Protein 9A5E (pdb70)

Solvent-accessible surface area: 29019 Å² total; per-residue (Å²): 237,129,73,130,76,64,34,1,0,1,1,12,7,2,8,6,8,0,5,0,8,29,25,121,57,90,66,14,144,61,91,19,0,0,0,3,28,80,93,201,140,206,170,1,75,1,71,16,0,0,68,59,0,91,90,115,26,1,134,64,109,20,31,7,160,59,0,98,188,76,0,106,88,8,53,43,38,101,42,61,35,55,66,0,23,85,16,0,75,36,1,0,75,10,0,81,101,10,14,128,83,3,3,1,45,2,4,36,34,0,21,0,13,0,10,123,19,122,46,25,110,94,16,74,104,0,0,114,63,0,25,43,59,0,65,158,95,40,72,1,26,0,0,0,0,7,5,28,7,8,3,0,0,22,11,1,1,60,62,122,74,61,94,13,31,14,56,0,134,112,199,53,3,59,105,62,0,84,88,57,78,1,41,116,4,80,52,6,46,166,168,32,10,90,108,0,117,68,72,45,7,98,36,0,13,69,0,6,82,20,80,83,126,28,0,119,176,54,31,35,108,77,0,14,140,14,45,64,40,0,42,1,60,46,146,36,84,8,43,39,95,113,6,47,116,42,179,56,5,22,50,58,50,81,19,114,102,56,6,60,77,69,132,60,0,25,18,20,0,103,155,5,0,33,34,0,4,41,92,0,42,52,28,88,14,15,0,24,63,0,52,0,57,0,68,8,40,97,162,156,55,26,68,94,59,33,104,22,237,72,18,20,2,82,88,107,62,0,26,145,43,0,40,104,7,0,95,136,61,17,81,122,71,57,0,67,21,0,2,0,22,0,24,83,34,38,90,37,138,103,0,119,154,108,47,101,146,181,44,175,144,140,78,83,174,66,117,86,106,133,102,97,50,89,102,47,4,87,40,12,0,21,106,72,88,163,188,62,97,81,172,143,119,146,54,71,139,118,154,23,85,32,156,28,44,21,9,0,35,100,48,122,201,153,209,46,99,10,27,46,85,38,0,61,124,72,10,97,37,81,101,43,0,8,52,32,0,18,156,16,6,127,49,0,107,139,134,172,52,56,106,39,166,175,23,140,30,167,160,77,63,8,28,0,0,19,0,5,40,58,46,67,40,120,117,171,150,161,139,234,236

Nearest PDB structures (foldseek):
  6jum-assembly2_F  TM=8.827E-01  e=5.025E-33  Mycolicibacterium smegmatis MC2 155
  6juo-assembly2_F  TM=8.720E-01  e=8.501E-33  Mycolicibacterium smegmatis MC2 155
  6jun-assembly2_A  TM=8.621E-01  e=5.843E-32  Mycolicibacterium smegmatis MC2 155
  4f4x-assembly1_A  TM=8.484E-01  e=8.295E-32  Sulfolobus acidocaldarius DSM 639
  3bq1-assembly1_A  TM=7.229E-01  e=9.184E-29  Sulfolobus acidocaldarius

Sequence (481 aa):
MPGKSRIIFHIDMNSFYASVEMAYDPALRGKPVAVAGNVKERKGIVVTCSYEARARGVKTTMPVWQAKRHCPELIVLPPNFDRYRNSSRAMFTILREYTDLVEPVSIDEGYMDMTDTPYSSRALETAKEIQSRLQKELLLPSSIGIAPNKFLAKMASDMKKPLGITILRKRQVPDILWPLPVGEMHGVGKKTAEKLKGLGIHTIGELAAADEHSLKRLLGINGPRLKNKANGIHHAPVDPERIYEFKSVGNSSTLSHDSSDEEELLGVFRKLAASVSDRLQRKEVMASKLFIMIRYADWRTITRSTTLRNPIDQKNDILKEAEHLFFKHWNKNPVRLLGITGTDLVEKEQAYKQLDLFSFNEDAKDEPIQQMMEKLNKKYGTKLIRKGATLKKEESKTKGTSFNKDFFQDEKKSMLDPSIDSLMNKLDSKYTLVTVSARRAREMQIKKDQMIEHTISHKYVGKALEEIDAGLLSFEKEDRE

Radius of gyration: 29.56 Å; Cα contacts (8 Å, |Δi|>4): 827; chains: 2; bounding box: 66×84×71 Å

Structure (mmCIF, N/CA/C/O backbone):
data_9A5E
#
_entry.id   9A5E
#
loop_
_entity.id
_entity.type
_entity.pdbx_description
1 POLYMER DPO41_BACSU
2 POLYMER RPOZ_BACSU
#
loop_
_atom_site.group_PDB
_atom_site.id
_atom_site.type_symbol
_atom_site.label_atom_id
_atom_site.label_alt_id
_atom_site.label_comp_id
_atom_site.label_asym_id
_atom_site.label_entity_id
_atom_site.label_seq_id
_atom_site.pdbx_PDB_ins_code
_atom_site.Cartn_x
_atom_site.Cartn_y
_atom_site.Cartn_z
_atom_site.occupancy
_atom_site.B_iso_or_equiv
_atom_site.auth_seq_id
_atom_site.auth_comp_id
_atom_site.auth_asym_id
_atom_site.auth_atom_id
_atom_site.pdbx_PDB_model_num
ATOM 1 N N . MET A 1 1 ? 32.177 -0.530 21.984 1.000 0.260 1 MET A N 1
ATOM 2 C CA . MET A 1 1 ? 32.071 0.623 21.055 1.000 0.260 1 MET A CA 1
ATOM 3 C C . MET A 1 1 ? 30.624 1.101 20.994 1.000 0.260 1 MET A C 1
ATOM 4 O O . MET A 1 1 ? 29.749 0.278 21.248 1.000 0.260 1 MET A O 1
ATOM 20 N N . PRO A 1 2 ? 30.345 2.376 20.665 1.000 0.330 2 PRO A N 1
ATOM 21 C CA . PRO A 1 2 ? 28.986 2.821 20.362 1.000 0.330 2 PRO A CA 1
ATOM 22 C C . PRO A 1 2 ? 28.464 2.067 19.134 1.000 0.330 2 PRO A C 1
ATOM 23 O O . PRO A 1 2 ? 29.191 1.936 18.150 1.000 0.330 2 PRO A O 1
ATOM 34 N N . GLY A 1 3 ? 27.222 1.581 19.175 1.000 0.470 3 GLY A N 1
ATOM 35 C CA . GLY A 1 3 ? 26.599 0.968 18.001 1.000 0.470 3 GLY A CA 1
ATOM 36 C C . GLY A 1 3 ? 26.563 1.961 16.835 1.000 0.470 3 GLY A C 1
ATOM 37 O O . GLY A 1 3 ? 26.168 3.115 17.022 1.000 0.470 3 GLY A O 1
ATOM 41 N N . LYS A 1 4 ? 26.992 1.524 15.645 1.000 0.640 4 LYS A N 1
ATOM 42 C CA . LYS A 1 4 ? 27.023 2.346 14.427 1.000 0.640 4 LYS A CA 1
ATOM 43 C C . LYS A 1 4 ? 25.617 2.907 14.172 1.000 0.640 4 LYS A C 1
ATOM 44 O O . LYS A 1 4 ? 24.648 2.155 14.083 1.000 0.640 4 LYS A O 1
ATOM 63 N N . SER A 1 5 ? 25.479 4.234 14.115 1.000 0.850 5 SER A N 1
ATOM 64 C CA . SER A 1 5 ? 24.175 4.850 13.846 1.000 0.850 5 SER A CA 1
ATOM 65 C C . SER A 1 5 ? 23.725 4.471 12.443 1.000 0.850 5 SER A C 1
ATOM 66 O O . SER A 1 5 ? 24.468 4.702 11.490 1.000 0.850 5 SER A O 1
ATOM 74 N N . ARG A 1 6 ? 22.491 3.971 12.313 1.000 0.940 6 ARG A N 1
ATOM 75 C CA . ARG A 1 6 ? 21.907 3.699 10.998 1.000 0.940 6 ARG A CA 1
ATOM 76 C C . ARG A 1 6 ? 21.831 4.953 10.132 1.000 0.940 6 ARG A C 1
ATOM 77 O O . ARG A 1 6 ? 21.776 6.075 10.648 1.000 0.940 6 ARG A O 1
ATOM 98 N N . ILE A 1 7 ? 21.780 4.734 8.824 1.000 0.980 7 ILE A N 1
ATOM 99 C CA . ILE A 1 7 ? 21.639 5.754 7.790 1.000 0.980 7 ILE A CA 1
ATOM 100 C C . ILE A 1 7 ? 20.472 5.337 6.897 1.000 0.980 7 ILE A C 1
ATOM 101 O O . ILE A 1 7 ? 20.638 4.611 5.923 1.000 0.980 7 ILE A O 1
ATOM 117 N N . ILE A 1 8 ? 19.275 5.789 7.262 1.000 0.990 8 ILE A N 1
ATOM 118 C CA . ILE A 1 8 ? 18.043 5.498 6.532 1.000 0.990 8 ILE A CA 1
ATOM 119 C C . ILE A 1 8 ? 17.717 6.669 5.620 1.000 0.990 8 ILE A C 1
ATOM 120 O O . ILE A 1 8 ? 17.646 7.812 6.084 1.000 0.990 8 ILE A O 1
ATOM 136 N N . PHE A 1 9 ? 17.478 6.377 4.348 1.000 0.990 9 PHE A N 1
ATOM 137 C CA . PHE A 1 9 ? 16.920 7.329 3.399 1.000 0.990 9 PHE A CA 1
ATOM 138 C C . PHE A 1 9 ? 15.410 7.089 3.299 1.000 0.990 9 PHE A C 1
ATOM 139 O O . PHE A 1 9 ? 14.944 5.950 3.349 1.000 0.990 9 PHE A O 1
ATOM 156 N N . HIS A 1 10 ? 14.643 8.163 3.144 1.000 0.990 10 HIS A N 1
ATOM 157 C CA . HIS A 1 10 ? 13.287 8.123 2.614 1.000 0.990 10 HIS A CA 1
ATOM 158 C C . HIS A 1 10 ? 13.269 8.900 1.304 1.000 0.990 10 HIS A C 1
ATOM 159 O O . HIS A 1 10 ? 13.665 10.068 1.285 1.000 0.990 10 HIS A O 1
ATOM 173 N N . ILE A 1 11 ? 12.829 8.240 0.239 1.000 0.990 11 ILE A N 1
ATOM 174 C CA . ILE A 1 11 ? 12.728 8.775 -1.115 1.000 0.990 11 ILE A CA 1
ATOM 175 C C . ILE A 1 11 ? 11.249 9.023 -1.406 1.000 0.990 11 ILE A C 1
ATOM 176 O O . ILE A 1 11 ? 10.428 8.138 -1.181 1.000 0.990 11 ILE A O 1
ATOM 192 N N . ASP A 1 12 ? 10.907 10.216 -1.889 1.000 0.980 12 ASP A N 1
ATOM 193 C CA . ASP A 1 12 ? 9.519 10.650 -2.071 1.000 0.980 12 ASP A CA 1
ATOM 194 C C . ASP A 1 12 ? 9.383 11.473 -3.364 1.000 0.980 12 ASP A C 1
ATOM 195 O O . ASP A 1 12 ? 9.977 12.553 -3.494 1.000 0.980 12 ASP A O 1
ATOM 204 N N . MET A 1 13 ? 8.657 10.949 -4.357 1.000 0.970 13 MET A N 1
ATOM 205 C CA . MET A 1 13 ? 8.521 11.603 -5.661 1.000 0.970 13 MET A CA 1
ATOM 206 C C . MET A 1 13 ? 7.585 12.804 -5.591 1.000 0.970 13 MET A C 1
ATOM 207 O O . MET A 1 13 ? 6.448 12.760 -5.120 1.000 0.970 13 MET A O 1
ATOM 221 N N . ASN A 1 14 ? 8.041 13.920 -6.139 1.000 0.970 14 ASN A N 1
ATOM 222 C CA . ASN A 1 14 ? 7.305 15.165 -6.085 1.000 0.970 14 ASN A CA 1
ATOM 223 C C . ASN A 1 14 ? 6.219 15.179 -7.172 1.000 0.970 14 ASN A C 1
ATOM 224 O O . ASN A 1 14 ? 6.510 15.102 -8.363 1.000 0.970 14 ASN A O 1
ATOM 235 N N . SER A 1 15 ? 4.952 15.293 -6.756 1.000 0.960 15 SER A N 1
ATOM 236 C CA . SER A 1 15 ? 3.773 15.340 -7.645 1.000 0.960 15 SER A CA 1
ATOM 237 C C . SER A 1 15 ? 3.643 14.145 -8.607 1.000 0.960 15 SER A C 1
ATOM 238 O O . SER A 1 15 ? 3.094 14.304 -9.695 1.000 0.960 15 SER A O 1
ATOM 246 N N . PHE A 1 16 ? 4.099 12.957 -8.187 1.000 0.960 16 PHE A N 1
ATOM 247 C CA . PHE A 1 16 ? 4.431 11.801 -9.033 1.000 0.960 16 PHE A CA 1
ATOM 248 C C . PHE A 1 16 ? 3.640 11.643 -10.340 1.000 0.960 16 PHE A C 1
ATOM 249 O O . PHE A 1 16 ? 4.239 11.823 -11.392 1.000 0.960 16 PHE A O 1
ATOM 266 N N . TYR A 1 17 ? 2.323 11.371 -10.329 1.000 0.960 17 TYR A N 1
ATOM 267 C CA . TYR A 1 17 ? 1.601 11.153 -11.599 1.000 0.960 17 TYR A CA 1
ATOM 268 C C . TYR A 1 17 ? 1.664 12.364 -12.538 1.000 0.960 17 TYR A C 1
ATOM 269 O O . TYR A 1 17 ? 1.874 12.178 -13.726 1.000 0.960 17 TYR A O 1
ATOM 287 N N . ALA A 1 18 ? 1.542 13.596 -12.031 1.000 0.960 18 ALA A N 1
ATOM 288 C CA . ALA A 1 18 ? 1.665 14.789 -12.872 1.000 0.960 18 ALA A CA 1
ATOM 289 C C . ALA A 1 18 ? 3.084 14.924 -13.451 1.000 0.960 18 ALA A C 1
ATOM 290 O O . ALA A 1 18 ? 3.234 15.306 -14.607 1.000 0.960 18 ALA A O 1
ATOM 297 N N . SER A 1 19 ? 4.113 14.560 -12.682 1.000 0.960 19 SER A N 1
ATOM 298 C CA . SER A 1 19 ? 5.504 14.525 -13.152 1.000 0.960 19 SER A CA 1
ATOM 299 C C . SER A 1 19 ? 5.736 13.436 -14.203 1.000 0.960 19 SER A C 1
ATOM 300 O O . SER A 1 19 ? 6.403 13.694 -15.197 1.000 0.960 19 SER A O 1
ATOM 308 N N . VAL A 1 20 ? 5.121 12.258 -14.047 1.000 0.960 20 VAL A N 1
ATOM 309 C CA . VAL A 1 20 ? 5.139 11.187 -15.056 1.000 0.960 20 VAL A CA 1
ATOM 310 C C . VAL A 1 20 ? 4.410 11.614 -16.338 1.000 0.960 20 VAL A C 1
ATOM 311 O O . VAL A 1 20 ? 4.918 11.373 -17.428 1.000 0.960 20 VAL A O 1
ATOM 324 N N . GLU A 1 21 ? 3.259 12.291 -16.243 1.000 0.960 21 GLU A N 1
ATOM 325 C CA . GLU A 1 21 ? 2.594 12.852 -17.429 1.000 0.960 21 GLU A CA 1
ATOM 326 C C . GLU A 1 21 ? 3.489 13.890 -18.132 1.000 0.960 21 GLU A C 1
ATOM 327 O O . GLU A 1 21 ? 3.670 13.807 -19.342 1.000 0.960 21 GLU A O 1
ATOM 339 N N . MET A 1 22 ? 4.125 14.808 -17.388 1.000 0.940 22 MET A N 1
ATOM 340 C CA . MET A 1 22 ? 5.062 15.807 -17.938 1.000 0.940 22 MET A CA 1
ATOM 341 C C . MET A 1 22 ? 6.371 15.217 -18.496 1.000 0.940 22 MET A C 1
ATOM 342 O O . MET A 1 22 ? 7.038 15.869 -19.300 1.000 0.940 22 MET A O 1
ATOM 356 N N . ALA A 1 23 ? 6.759 14.013 -18.065 1.000 0.920 23 ALA A N 1
ATOM 357 C CA . ALA A 1 23 ? 7.895 13.279 -18.618 1.000 0.920 23 ALA A CA 1
ATOM 358 C C . ALA A 1 23 ? 7.557 12.659 -19.985 1.000 0.920 23 ALA A C 1
ATOM 359 O O . ALA A 1 23 ? 8.383 12.694 -20.893 1.000 0.920 23 ALA A O 1
ATOM 366 N N . TYR A 1 24 ? 6.338 12.128 -20.136 1.000 0.890 24 TYR A N 1
ATOM 367 C CA . TYR A 1 24 ? 5.845 11.554 -21.394 1.000 0.890 24 TYR A CA 1
ATOM 368 C C . TYR A 1 24 ? 5.357 12.605 -22.401 1.000 0.890 24 TYR A C 1
ATOM 369 O O . TYR A 1 24 ? 5.428 12.362 -23.602 1.000 0.890 24 TYR A O 1
ATOM 387 N N . ASP A 1 25 ? 4.858 13.749 -21.932 1.000 0.930 25 ASP A N 1
ATOM 388 C CA . ASP A 1 25 ? 4.470 14.887 -22.766 1.000 0.930 25 ASP A CA 1
ATOM 389 C C . ASP A 1 25 ? 5.196 16.167 -22.303 1.000 0.930 25 ASP A C 1
ATOM 390 O O . ASP A 1 25 ? 4.728 16.877 -21.401 1.000 0.930 25 ASP A O 1
ATOM 399 N N . PRO A 1 26 ? 6.333 16.509 -22.941 1.000 0.890 26 PRO A N 1
ATOM 400 C CA . PRO A 1 26 ? 7.071 17.734 -22.655 1.000 0.890 26 PRO A CA 1
ATOM 401 C C . PRO A 1 26 ? 6.253 19.020 -22.826 1.000 0.890 26 PRO A C 1
ATOM 402 O O . PRO A 1 26 ? 6.591 20.025 -22.199 1.000 0.890 26 PRO A O 1
ATOM 413 N N . ALA A 1 27 ? 5.168 19.018 -23.615 1.000 0.930 27 ALA A N 1
ATOM 414 C CA . ALA A 1 27 ? 4.314 20.190 -23.801 1.000 0.930 27 ALA A CA 1
ATOM 415 C C . ALA A 1 27 ? 3.469 20.520 -22.556 1.000 0.930 27 ALA A C 1
ATOM 416 O O . ALA A 1 27 ? 2.877 21.601 -22.496 1.000 0.930 27 ALA A O 1
ATOM 423 N N . LEU A 1 28 ? 3.426 19.636 -21.554 1.000 0.950 28 LEU A N 1
ATOM 424 C CA . LEU A 1 28 ? 2.812 19.877 -20.246 1.000 0.950 28 LEU A CA 1
ATOM 425 C C . LEU A 1 28 ? 3.746 20.584 -19.247 1.000 0.950 28 LEU A C 1
ATOM 426 O O . LEU A 1 28 ? 3.277 21.071 -18.218 1.000 0.950 28 LEU A O 1
ATOM 442 N N . ARG A 1 29 ? 5.059 20.639 -19.510 1.000 0.910 29 ARG A N 1
ATOM 443 C CA . ARG A 1 29 ? 6.048 21.191 -18.566 1.000 0.910 29 ARG A CA 1
ATOM 444 C C . ARG A 1 29 ? 5.808 22.682 -18.314 1.000 0.910 29 ARG A C 1
ATOM 445 O O . ARG A 1 29 ? 5.554 23.442 -19.245 1.000 0.910 29 ARG A O 1
ATOM 466 N N . GLY A 1 30 ? 5.901 23.101 -17.050 1.000 0.920 30 GLY A N 1
ATOM 467 C CA . GLY A 1 30 ? 5.661 24.489 -16.642 1.000 0.920 30 GLY A CA 1
ATOM 468 C C . GLY A 1 30 ? 4.190 24.921 -16.683 1.000 0.920 30 GLY A C 1
ATOM 469 O O . GLY A 1 30 ? 3.903 26.104 -16.506 1.000 0.920 30 GLY A O 1
ATOM 473 N N . LYS A 1 31 ? 3.247 23.998 -16.924 1.000 0.960 31 LYS A N 1
ATOM 474 C CA . LYS A 1 31 ? 1.806 24.285 -16.969 1.000 0.960 31 LYS A CA 1
ATOM 475 C C . LYS A 1 31 ? 1.094 23.749 -15.722 1.000 0.960 31 LYS A C 1
ATOM 476 O O . LYS A 1 31 ? 1.540 22.773 -15.115 1.000 0.960 31 LYS A O 1
ATOM 495 N N . PRO A 1 32 ? -0.044 24.345 -15.326 1.000 0.980 32 PRO A N 1
ATOM 496 C CA . PRO A 1 32 ? -0.887 23.779 -14.285 1.000 0.980 32 PRO A CA 1
ATOM 497 C C . PRO A 1 32 ? -1.568 22.505 -14.803 1.000 0.980 32 PRO A C 1
ATOM 498 O O . PRO A 1 32 ? -2.477 22.560 -15.634 1.000 0.980 32 PRO A O 1
ATOM 509 N N . VAL A 1 33 ? -1.137 21.354 -14.285 1.000 0.980 33 VAL A N 1
ATOM 510 C CA . VAL A 1 33 ? -1.652 20.025 -14.648 1.000 0.980 33 VAL A CA 1
ATOM 511 C C . VAL A 1 33 ? -2.251 19.341 -13.422 1.000 0.980 33 VAL A C 1
ATOM 512 O O . VAL A 1 33 ? -1.682 19.380 -12.330 1.000 0.980 33 VAL A O 1
ATOM 525 N N . ALA A 1 34 ? -3.384 18.664 -13.596 1.000 0.970 34 ALA A N 1
ATOM 526 C CA . ALA A 1 34 ? -3.987 17.781 -12.605 1.000 0.970 34 ALA A CA 1
ATOM 527 C C . ALA A 1 34 ? -4.375 16.436 -13.228 1.000 0.970 34 ALA A C 1
ATOM 528 O O . ALA A 1 34 ? -4.999 16.388 -14.283 1.000 0.970 34 ALA A O 1
ATOM 535 N N . VAL A 1 35 ? -4.077 15.342 -12.529 1.000 0.960 35 VAL A N 1
ATOM 536 C CA . VAL A 1 35 ? -4.594 14.009 -12.862 1.000 0.960 35 VAL A CA 1
ATOM 537 C C . VAL A 1 35 ? -5.869 13.783 -12.055 1.000 0.960 35 VAL A C 1
ATOM 538 O O . VAL A 1 35 ? -5.850 13.891 -10.824 1.000 0.960 35 VAL A O 1
ATOM 551 N N . ALA A 1 36 ? -6.984 13.483 -12.721 1.000 0.910 36 ALA A N 1
ATOM 552 C CA . ALA A 1 36 ? -8.293 13.321 -12.089 1.000 0.910 36 ALA A CA 1
ATOM 553 C C . ALA A 1 36 ? -9.137 12.225 -12.756 1.000 0.910 36 ALA A C 1
ATOM 554 O O . ALA A 1 36 ? -9.025 11.961 -13.950 1.000 0.910 36 ALA A O 1
ATOM 561 N N . GLY A 1 37 ? -10.023 11.594 -11.979 1.000 0.790 37 GLY A N 1
ATOM 562 C CA . GLY A 1 37 ? -10.973 10.608 -12.51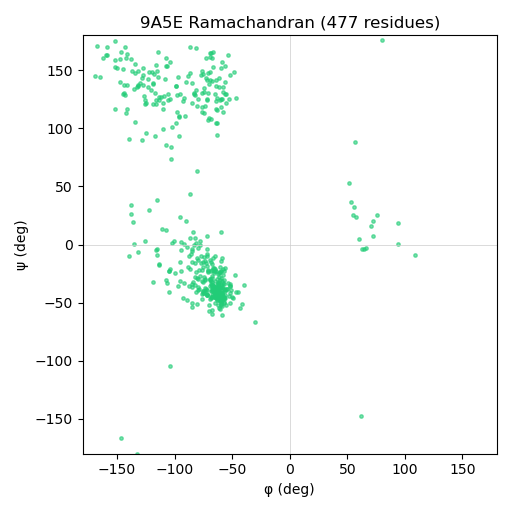0 1.000 0.790 37 GLY A CA 1
ATOM 563 C C . GLY A 1 37 ? -12.038 11.220 -13.436 1.000 0.790 37 GLY A C 1
ATOM 564 O O . GLY A 1 37 ? -12.308 12.420 -13.369 1.000 0.790 37 GLY A O 1
ATOM 568 N N . ASN A 1 38 ? -12.676 10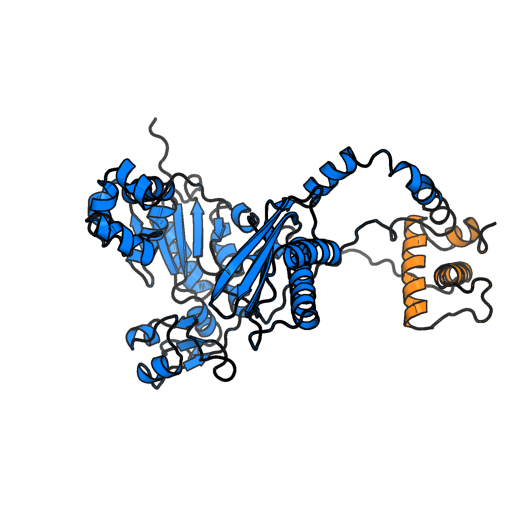.377 -14.258 1.000 0.670 38 ASN A N 1
ATOM 569 C CA . ASN A 1 38 ? -13.680 10.781 -15.251 1.000 0.670 38 ASN A CA 1
ATOM 570 C C . ASN A 1 38 ? -14.812 11.634 -14.636 1.000 0.670 38 ASN A C 1
ATOM 571 O O . ASN A 1 38 ? -15.492 11.214 -13.696 1.000 0.670 38 ASN A O 1
ATOM 582 N N . VAL A 1 39 ? -15.026 12.822 -15.211 1.000 0.570 39 VAL A N 1
ATOM 583 C CA . VAL A 1 39 ? -16.005 13.824 -14.756 1.000 0.570 39 VAL A CA 1
ATOM 584 C C . VAL A 1 39 ? -17.455 13.393 -15.030 1.000 0.570 39 VAL A C 1
ATOM 585 O O . VAL A 1 39 ? -18.362 13.861 -14.350 1.000 0.570 39 VAL A O 1
ATOM 598 N N . LYS A 1 40 ? -17.693 12.496 -16.003 1.000 0.560 40 LYS A N 1
ATOM 599 C CA . LYS A 1 40 ? -19.046 11.999 -16.323 1.000 0.560 40 LYS A CA 1
ATOM 600 C C . LYS A 1 40 ? -19.575 10.966 -15.319 1.000 0.560 40 LYS A C 1
ATOM 601 O O . LYS A 1 40 ? -20.777 10.899 -15.107 1.000 0.560 40 LYS A O 1
ATOM 620 N N . GLU A 1 41 ? -18.703 10.161 -14.709 1.000 0.540 41 GLU A N 1
ATOM 621 C CA . GLU A 1 41 ? -19.108 9.038 -13.838 1.000 0.540 41 GLU A CA 1
ATOM 622 C C . GLU A 1 41 ? -19.146 9.398 -12.349 1.000 0.540 41 GLU A C 1
ATOM 623 O O . GLU A 1 41 ? -19.907 8.826 -11.568 1.000 0.540 41 GLU A O 1
ATOM 635 N N . ARG A 1 42 ? -18.280 10.320 -11.923 1.000 0.530 42 ARG A N 1
ATOM 636 C CA . ARG A 1 42 ? -18.185 10.822 -10.546 1.000 0.530 42 ARG A CA 1
ATOM 637 C C . ARG A 1 42 ? -17.861 12.311 -10.594 1.000 0.530 42 ARG A C 1
ATOM 638 O O . ARG A 1 42 ? -17.466 12.820 -11.632 1.000 0.530 42 ARG A O 1
ATOM 659 N N . LYS A 1 43 ? -17.936 13.006 -9.451 1.000 0.570 43 LYS A N 1
ATOM 660 C CA . LYS A 1 43 ? -17.686 14.462 -9.311 1.000 0.570 43 LYS A CA 1
ATOM 661 C C . LYS A 1 43 ? -16.275 14.958 -9.728 1.000 0.570 43 LYS A C 1
ATOM 662 O O . LYS A 1 43 ? -15.942 16.096 -9.409 1.000 0.570 43 LYS A O 1
ATOM 681 N N . GLY A 1 44 ? -15.458 14.123 -10.384 1.000 0.790 44 GLY A N 1
ATOM 682 C CA . GLY A 1 44 ? -14.098 14.395 -10.849 1.000 0.790 44 GLY A CA 1
ATOM 683 C C . GLY A 1 44 ? -13.196 14.831 -9.705 1.000 0.790 44 GLY A C 1
ATOM 684 O O . GLY A 1 44 ? -13.100 16.016 -9.434 1.000 0.790 44 GLY A O 1
ATOM 688 N N . ILE A 1 45 ? -12.556 13.907 -8.992 1.000 0.880 45 ILE A N 1
ATOM 689 C CA . ILE A 1 45 ? -11.661 14.274 -7.884 1.000 0.880 45 ILE A CA 1
ATOM 690 C C . ILE A 1 45 ? -10.217 14.323 -8.386 1.000 0.880 45 ILE A C 1
ATOM 691 O O . ILE A 1 45 ? -9.754 13.367 -9.011 1.000 0.880 45 ILE A O 1
ATOM 707 N N . VAL A 1 46 ? -9.517 15.422 -8.091 1.000 0.930 46 VAL A N 1
ATOM 708 C CA . VAL A 1 46 ? -8.079 15.583 -8.339 1.000 0.930 46 VAL A CA 1
ATOM 709 C C . VAL A 1 46 ? -7.313 14.580 -7.477 1.000 0.930 46 VAL A C 1
ATOM 710 O O . VAL A 1 46 ? -7.346 14.646 -6.246 1.000 0.930 46 VAL A O 1
ATOM 723 N N . VAL A 1 47 ? -6.617 13.651 -8.128 1.000 0.920 47 VAL A N 1
ATOM 724 C CA . VAL A 1 47 ? -5.769 12.642 -7.480 1.000 0.920 47 VAL A CA 1
ATOM 725 C C . VAL A 1 47 ? -4.420 13.266 -7.131 1.000 0.920 47 VAL A C 1
ATOM 726 O O . VAL A 1 47 ? -4.004 13.235 -5.976 1.000 0.920 47 VAL A O 1
ATOM 739 N N . THR A 1 48 ? -3.778 13.913 -8.106 1.000 0.940 48 THR A N 1
ATOM 740 C CA . THR A 1 48 ? -2.583 14.739 -7.895 1.000 0.940 48 THR A CA 1
ATOM 741 C C . THR A 1 48 ? -2.550 15.918 -8.864 1.000 0.940 48 THR A C 1
ATOM 742 O O . THR A 1 48 ? -3.309 15.960 -9.831 1.000 0.940 48 THR A O 1
ATOM 753 N N . CYS A 1 49 ? -1.689 16.892 -8.590 1.000 0.960 49 CYS A N 1
ATOM 754 C CA . CYS A 1 49 ? -1.502 18.082 -9.413 1.000 0.960 49 CYS A CA 1
ATOM 755 C C . CYS A 1 49 ? -0.066 18.615 -9.311 1.000 0.960 49 CYS A C 1
ATOM 756 O O . CYS A 1 49 ? 0.604 18.406 -8.289 1.000 0.960 49 CYS A O 1
ATOM 764 N N . SER A 1 50 ? 0.384 19.275 -10.381 1.000 0.970 50 SER A N 1
ATOM 765 C CA . SER A 1 50 ? 1.711 19.881 -10.526 1.000 0.970 50 SER A CA 1
ATOM 766 C C . SER A 1 50 ? 1.912 21.062 -9.566 1.000 0.970 50 SER A C 1
ATOM 767 O O . SER A 1 50 ? 0.956 21.550 -8.956 1.000 0.970 50 SER A O 1
ATOM 775 N N . TYR A 1 51 ? 3.151 21.527 -9.384 1.000 0.950 51 TYR A N 1
ATOM 776 C CA . TYR A 1 51 ? 3.423 22.635 -8.454 1.000 0.950 51 TYR A CA 1
ATOM 777 C C . TYR A 1 51 ? 2.855 23.963 -8.957 1.000 0.950 51 TYR A C 1
ATOM 778 O O . TYR A 1 51 ? 2.389 24.770 -8.160 1.000 0.950 51 TYR A O 1
ATOM 796 N N . GLU A 1 52 ? 2.787 24.131 -10.271 1.000 0.960 52 GLU A N 1
ATOM 797 C CA . GLU A 1 52 ? 2.152 25.238 -10.973 1.000 0.960 52 GLU A CA 1
ATOM 798 C C . GLU A 1 52 ? 0.644 25.277 -10.675 1.000 0.960 52 GLU A C 1
ATOM 799 O O . GLU A 1 52 ? 0.104 26.323 -10.321 1.000 0.960 52 GLU A O 1
ATOM 811 N N . ALA A 1 53 ? -0.036 24.124 -10.707 1.000 0.970 53 ALA A N 1
ATOM 812 C CA . ALA A 1 53 ? -1.441 24.028 -10.305 1.000 0.970 53 ALA A CA 1
ATOM 813 C C . ALA A 1 53 ? -1.629 24.305 -8.798 1.000 0.970 53 ALA A C 1
ATOM 814 O O . ALA A 1 53 ? -2.557 25.020 -8.406 1.000 0.970 53 ALA A O 1
ATOM 821 N N . ARG A 1 54 ? -0.730 23.793 -7.943 1.000 0.970 54 ARG A N 1
ATOM 822 C CA . ARG A 1 54 ? -0.753 24.041 -6.487 1.000 0.970 54 ARG A CA 1
ATOM 823 C C . ARG A 1 54 ? -0.552 25.513 -6.138 1.000 0.970 54 ARG A C 1
ATOM 824 O O . ARG A 1 54 ? -1.253 26.017 -5.264 1.000 0.970 54 ARG A O 1
ATOM 845 N N . ALA A 1 55 ? 0.343 26.211 -6.839 1.000 0.960 55 ALA A N 1
ATOM 846 C CA . ALA A 1 55 ? 0.592 27.643 -6.667 1.000 0.960 55 ALA A CA 1
ATOM 847 C C . ALA A 1 55 ? -0.652 28.496 -6.975 1.000 0.960 55 ALA A C 1
ATOM 848 O O . ALA A 1 55 ? -0.848 29.549 -6.376 1.000 0.960 55 ALA A O 1
ATOM 855 N N . ARG A 1 56 ? -1.543 28.006 -7.848 1.000 0.970 56 ARG A N 1
ATOM 856 C CA . ARG A 1 56 ? -2.852 28.613 -8.148 1.000 0.970 56 ARG A CA 1
ATOM 857 C C . ARG A 1 56 ? -3.969 28.163 -7.193 1.000 0.970 56 ARG A C 1
ATOM 858 O O . ARG A 1 56 ? -5.122 28.530 -7.376 1.000 0.970 56 ARG A O 1
ATOM 879 N N . GLY A 1 57 ? -3.643 27.386 -6.158 1.000 0.970 57 GLY A N 1
ATOM 880 C CA . GLY A 1 57 ? -4.568 26.948 -5.110 1.000 0.970 57 GLY A CA 1
ATOM 881 C C . GLY A 1 57 ? -5.228 25.585 -5.339 1.000 0.970 57 GLY A C 1
ATOM 882 O O . GLY A 1 57 ? -5.999 25.156 -4.479 1.000 0.970 57 GLY A O 1
ATOM 886 N N . VAL A 1 58 ? -4.925 24.879 -6.437 1.000 0.970 58 VAL A N 1
ATOM 887 C CA . VAL A 1 58 ? -5.429 23.514 -6.681 1.000 0.970 58 VAL A CA 1
ATOM 888 C C . VAL A 1 58 ? -4.820 22.542 -5.666 1.000 0.970 58 VAL A C 1
ATOM 889 O O . VAL A 1 58 ? -3.647 22.638 -5.312 1.000 0.970 58 VAL A O 1
ATOM 902 N N . LYS A 1 59 ? -5.620 21.593 -5.169 1.000 0.950 59 LYS A N 1
ATOM 903 C CA . LYS A 1 59 ? -5.192 20.616 -4.156 1.000 0.950 59 LYS A CA 1
ATOM 904 C C . LYS A 1 59 ? -5.645 19.209 -4.524 1.000 0.950 59 LYS A C 1
ATOM 905 O O . LYS A 1 59 ? -6.647 19.024 -5.211 1.000 0.950 59 LYS A O 1
ATOM 924 N N . THR A 1 60 ? -4.932 18.208 -4.020 1.000 0.930 60 THR A N 1
ATOM 925 C CA . THR A 1 60 ? -5.405 16.818 -4.037 1.000 0.930 60 THR A CA 1
ATOM 926 C C . THR A 1 60 ? -6.726 16.701 -3.275 1.000 0.930 60 THR A C 1
ATOM 927 O O . THR A 1 60 ? -7.020 17.501 -2.386 1.000 0.930 60 THR A O 1
ATOM 938 N N . THR A 1 61 ? -7.561 15.729 -3.641 1.000 0.900 61 THR A N 1
ATOM 939 C CA . THR A 1 61 ? -8.942 15.534 -3.148 1.000 0.900 61 THR A CA 1
ATOM 940 C C . THR A 1 61 ? -9.951 16.643 -3.493 1.000 0.900 61 THR A C 1
ATOM 941 O O . THR A 1 61 ? -11.144 16.475 -3.244 1.000 0.900 61 THR A O 1
ATOM 952 N N . MET A 1 62 ? -9.524 17.738 -4.133 1.000 0.920 62 MET A N 1
ATOM 953 C CA . MET A 1 62 ? -10.417 18.794 -4.614 1.000 0.920 62 MET A CA 1
ATOM 954 C C . MET A 1 62 ? -11.277 18.300 -5.795 1.000 0.920 62 MET A C 1
ATOM 955 O O . MET A 1 62 ? -10.765 17.594 -6.669 1.000 0.920 62 MET A O 1
ATOM 969 N N . PRO A 1 63 ? -12.564 18.682 -5.886 1.000 0.910 63 PRO A N 1
ATOM 970 C CA . PRO A 1 63 ? -13.359 18.482 -7.094 1.000 0.910 63 PRO A CA 1
ATOM 971 C C . PRO A 1 63 ? -12.822 19.291 -8.285 1.000 0.910 63 PRO A C 1
ATOM 972 O O . PRO A 1 63 ? -12.465 20.457 -8.136 1.000 0.910 63 PRO A O 1
ATOM 983 N N . VAL A 1 64 ? -12.843 18.721 -9.489 1.000 0.930 64 VAL A N 1
ATOM 984 C CA . VAL A 1 64 ? -12.334 19.329 -10.731 1.000 0.930 64 VAL A CA 1
ATOM 985 C C . VAL A 1 64 ? -13.040 20.646 -11.053 1.000 0.930 64 VAL A C 1
ATOM 986 O O . VAL A 1 64 ? -12.388 21.586 -11.495 1.000 0.930 64 VAL A O 1
ATOM 999 N N . TRP A 1 65 ? -14.344 20.759 -10.780 1.000 0.900 65 TRP A N 1
ATOM 1000 C CA . TRP A 1 65 ? -15.079 22.016 -10.970 1.000 0.900 65 TRP A CA 1
ATOM 1001 C C . TRP A 1 65 ? -14.543 23.141 -10.066 1.000 0.900 65 TRP A C 1
ATOM 1002 O O . TRP A 1 65 ? -14.435 24.285 -10.500 1.000 0.900 65 TRP A O 1
ATOM 1023 N N . GLN A 1 66 ? -14.145 22.815 -8.831 1.000 0.940 66 GLN A N 1
ATOM 1024 C CA . GLN A 1 66 ? -13.543 23.770 -7.904 1.000 0.940 66 GLN A CA 1
ATOM 1025 C C . GLN A 1 66 ? -12.093 24.070 -8.305 1.000 0.940 66 GLN A C 1
ATOM 1026 O O . GLN A 1 66 ? -11.686 25.229 -8.292 1.000 0.940 66 GLN A O 1
ATOM 1040 N N . ALA A 1 67 ? -11.336 23.054 -8.728 1.000 0.950 67 ALA A N 1
ATOM 1041 C CA . ALA A 1 67 ? -9.971 23.215 -9.223 1.000 0.950 67 ALA A CA 1
ATOM 1042 C C . ALA A 1 67 ? -9.913 24.157 -10.438 1.000 0.950 67 ALA A C 1
ATOM 1043 O O . ALA A 1 67 ? -9.101 25.077 -10.450 1.000 0.950 67 ALA A O 1
ATOM 1050 N N . LYS A 1 68 ? -10.844 24.015 -11.393 1.000 0.940 68 LYS A N 1
ATOM 1051 C CA . LYS A 1 68 ? -11.004 24.944 -12.523 1.000 0.940 68 LYS A CA 1
ATOM 1052 C C . LYS A 1 68 ? -11.444 26.352 -12.111 1.000 0.940 68 LYS A C 1
ATOM 1053 O O . LYS A 1 68 ? -11.143 27.304 -12.816 1.000 0.940 68 LYS A O 1
ATOM 1072 N N . ARG A 1 69 ? -12.110 26.522 -10.963 1.000 0.960 69 ARG A N 1
ATOM 1073 C CA . ARG A 1 69 ? -12.420 27.859 -10.422 1.000 0.960 69 ARG A CA 1
ATOM 1074 C C . ARG A 1 69 ? -11.193 28.546 -9.810 1.000 0.960 69 ARG A C 1
ATOM 1075 O O . ARG A 1 69 ? -11.137 29.768 -9.793 1.000 0.960 69 ARG A O 1
ATOM 1096 N N . HIS A 1 70 ? -10.228 27.774 -9.308 1.000 0.970 70 HIS A N 1
ATOM 1097 C CA . HIS A 1 70 ? -8.940 28.282 -8.822 1.000 0.970 70 HIS A CA 1
ATOM 1098 C C . HIS A 1 70 ? -7.927 28.506 -9.962 1.000 0.970 70 HIS A C 1
ATOM 1099 O O . HIS A 1 70 ? -7.145 29.452 -9.925 1.000 0.970 70 HIS A O 1
ATOM 1113 N N . CYS A 1 71 ? -7.966 27.660 -10.991 1.000 0.970 71 CYS A N 1
ATOM 1114 C CA . CYS A 1 71 ? -7.088 27.715 -12.155 1.000 0.970 71 CYS A CA 1
ATOM 1115 C C . CYS A 1 71 ? -7.905 27.398 -13.427 1.000 0.970 71 CYS A C 1
ATOM 1116 O O . CYS A 1 71 ? -8.058 26.226 -13.776 1.000 0.970 71 CYS A O 1
ATOM 1124 N N . PRO A 1 72 ? -8.487 28.410 -14.100 1.000 0.960 72 PRO A N 1
ATOM 1125 C CA . PRO A 1 72 ? -9.302 28.210 -15.304 1.000 0.960 72 PRO A CA 1
ATOM 1126 C C . PRO A 1 72 ? -8.562 27.513 -16.451 1.000 0.960 72 PRO A C 1
ATOM 1127 O O . PRO A 1 72 ? -9.166 26.743 -17.195 1.000 0.960 72 PRO A O 1
ATOM 1138 N N . GLU A 1 73 ? -7.251 27.733 -16.554 1.000 0.960 73 GLU A N 1
ATOM 1139 C CA . GLU A 1 73 ? -6.362 27.124 -17.548 1.000 0.960 73 GLU A CA 1
ATOM 1140 C C . GLU A 1 73 ? -5.869 25.708 -17.176 1.000 0.960 73 GLU A C 1
ATOM 1141 O O . GLU A 1 73 ? -5.025 25.147 -17.874 1.000 0.960 73 GLU A O 1
ATOM 1153 N N . LEU A 1 74 ? -6.365 25.124 -16.077 1.000 0.970 74 LEU A N 1
ATOM 1154 C CA . LEU A 1 74 ? -5.929 23.821 -15.569 1.000 0.970 74 LEU A CA 1
ATOM 1155 C C . LEU A 1 74 ? -6.149 22.696 -16.591 1.000 0.970 74 LEU A C 1
ATOM 1156 O O . LEU A 1 74 ? -7.288 22.334 -16.914 1.000 0.970 74 LEU A O 1
ATOM 1172 N N . ILE A 1 75 ? -5.049 22.067 -17.005 1.000 0.960 75 ILE A N 1
ATOM 1173 C CA . ILE A 1 75 ? -5.065 20.862 -17.833 1.000 0.960 75 ILE A CA 1
ATOM 1174 C C . ILE A 1 75 ? -5.438 19.680 -16.937 1.000 0.960 75 ILE A C 1
ATOM 1175 O O . ILE A 1 75 ? -4.735 19.371 -15.975 1.000 0.960 75 ILE A O 1
ATOM 1191 N N . VAL A 1 76 ? -6.557 19.021 -17.239 1.000 0.950 76 VAL A N 1
ATOM 1192 C CA . VAL A 1 76 ? -7.052 17.870 -16.473 1.000 0.950 76 VAL A CA 1
ATOM 1193 C C . VAL A 1 76 ? -6.904 16.605 -17.309 1.000 0.950 76 VAL A C 1
ATOM 1194 O O . VAL A 1 76 ? -7.539 16.483 -18.355 1.000 0.950 76 VAL A O 1
ATOM 1207 N N . LEU A 1 77 ? -6.086 15.671 -16.831 1.000 0.940 77 LEU A N 1
ATOM 1208 C CA . LEU A 1 77 ? -5.754 14.420 -17.511 1.000 0.940 77 LEU A CA 1
ATOM 1209 C C . LEU A 1 77 ? -6.412 13.215 -16.816 1.000 0.940 77 LEU A C 1
ATOM 1210 O O . LEU A 1 77 ? -6.479 13.188 -15.581 1.000 0.940 77 LEU A O 1
ATOM 1226 N N . PRO A 1 78 ? -6.880 12.204 -17.573 1.000 0.900 78 PRO A N 1
ATOM 1227 C CA . PRO A 1 78 ? -7.289 10.925 -17.002 1.000 0.900 78 PRO A CA 1
ATOM 1228 C C . PRO A 1 78 ? -6.061 10.155 -16.474 1.000 0.900 78 PRO A C 1
ATOM 1229 O O . PRO A 1 78 ? -4.978 10.281 -17.043 1.000 0.900 78 PRO A O 1
ATOM 1240 N N . PRO A 1 79 ? -6.195 9.339 -15.413 1.000 0.900 79 PRO A N 1
ATOM 1241 C CA . PRO A 1 79 ? -5.074 8.581 -14.867 1.000 0.900 79 PRO A CA 1
ATOM 1242 C C . PRO A 1 79 ? -4.635 7.442 -15.796 1.000 0.900 79 PRO A C 1
ATOM 1243 O O . PRO A 1 79 ? -5.448 6.597 -16.173 1.000 0.900 79 PRO A O 1
ATOM 1254 N N . ASN A 1 80 ? -3.334 7.359 -16.078 1.000 0.880 80 ASN A N 1
ATOM 1255 C CA . ASN A 1 80 ? -2.707 6.258 -16.807 1.000 0.880 80 ASN A CA 1
ATOM 1256 C C . ASN A 1 80 ? -1.866 5.385 -15.856 1.000 0.880 80 ASN A C 1
ATOM 1257 O O . ASN A 1 80 ? -0.662 5.578 -15.694 1.000 0.880 80 ASN A O 1
ATOM 1268 N N . PHE A 1 81 ? -2.514 4.420 -15.197 1.000 0.880 81 PHE A N 1
ATOM 1269 C CA . PHE A 1 81 ? -1.860 3.601 -14.168 1.000 0.880 81 PHE A CA 1
ATOM 1270 C C . PHE A 1 81 ? -0.689 2.764 -14.686 1.000 0.880 81 PHE A C 1
ATOM 1271 O O . PHE A 1 81 ? 0.285 2.612 -13.957 1.000 0.880 81 PHE A O 1
ATOM 1288 N N . ASP A 1 82 ? -0.739 2.265 -15.920 1.000 0.830 82 ASP A N 1
ATOM 1289 C CA . ASP A 1 82 ? 0.353 1.463 -16.486 1.000 0.830 82 ASP A CA 1
ATOM 1290 C C . ASP A 1 82 ? 1.604 2.325 -16.714 1.000 0.830 82 ASP A C 1
ATOM 1291 O O . ASP A 1 82 ? 2.708 1.932 -16.339 1.000 0.830 82 ASP A O 1
ATOM 1300 N N . ARG A 1 83 ? 1.422 3.566 -17.189 1.000 0.860 83 ARG A N 1
ATOM 1301 C CA . ARG A 1 83 ? 2.491 4.574 -17.267 1.000 0.860 83 ARG A CA 1
ATOM 1302 C C . ARG A 1 83 ? 3.119 4.837 -15.889 1.000 0.860 83 ARG A C 1
ATOM 1303 O O . ARG A 1 83 ? 4.341 4.828 -15.766 1.000 0.860 83 ARG A O 1
ATOM 1324 N N . TYR A 1 84 ? 2.303 5.000 -14.842 1.000 0.930 84 TYR A N 1
ATOM 1325 C CA . TYR A 1 84 ? 2.794 5.231 -13.473 1.000 0.930 84 TYR A CA 1
ATOM 1326 C C . TYR A 1 84 ? 3.524 4.015 -12.884 1.000 0.930 84 TYR A C 1
ATOM 1327 O O . TYR A 1 84 ? 4.549 4.187 -12.225 1.000 0.930 84 TYR A O 1
ATOM 1345 N N . ARG A 1 85 ? 3.024 2.794 -13.129 1.000 0.890 85 ARG A N 1
ATOM 1346 C CA . ARG A 1 85 ? 3.663 1.534 -12.704 1.000 0.890 85 ARG A CA 1
ATOM 1347 C C . ARG A 1 85 ? 5.039 1.378 -13.355 1.000 0.890 85 ARG A C 1
ATOM 1348 O O . ARG A 1 85 ? 6.000 1.076 -12.657 1.000 0.890 85 ARG A O 1
ATOM 1369 N N . ASN A 1 86 ? 5.156 1.659 -14.654 1.000 0.870 86 ASN A N 1
ATOM 1370 C CA . ASN A 1 86 ? 6.425 1.571 -15.383 1.000 0.870 86 ASN A CA 1
ATOM 1371 C C . ASN A 1 86 ? 7.468 2.563 -14.842 1.000 0.870 86 ASN A C 1
ATOM 1372 O O . ASN A 1 86 ? 8.586 2.161 -14.525 1.000 0.870 86 ASN A O 1
ATOM 1383 N N . SER A 1 87 ? 7.093 3.834 -14.651 1.000 0.900 87 SER A N 1
ATOM 1384 C CA . SER A 1 87 ? 7.980 4.831 -14.028 1.000 0.900 87 SER A CA 1
ATOM 1385 C C . SER A 1 87 ? 8.370 4.466 -12.589 1.000 0.900 87 SER A C 1
ATOM 1386 O O . SER A 1 87 ? 9.486 4.758 -12.169 1.000 0.900 87 SER A O 1
ATOM 1394 N N . SER A 1 88 ? 7.484 3.798 -11.844 1.000 0.930 88 SER A N 1
ATOM 1395 C CA . SER A 1 88 ? 7.764 3.303 -10.491 1.000 0.930 88 SER A CA 1
ATOM 1396 C C . SER A 1 88 ? 8.769 2.149 -10.476 1.000 0.930 88 SER A C 1
ATOM 1397 O O . SER A 1 88 ? 9.739 2.206 -9.724 1.000 0.930 88 SER A O 1
ATOM 1405 N N . ARG A 1 89 ? 8.598 1.139 -11.345 1.000 0.840 89 ARG A N 1
ATOM 1406 C CA . ARG A 1 89 ? 9.567 0.037 -11.502 1.000 0.840 89 ARG A CA 1
ATOM 1407 C C . ARG A 1 89 ? 10.955 0.574 -11.853 1.000 0.840 89 ARG A C 1
ATOM 1408 O O . ARG A 1 89 ? 11.931 0.222 -11.196 1.000 0.840 89 ARG A O 1
ATOM 1429 N N . ALA A 1 90 ? 11.036 1.491 -12.819 1.000 0.870 90 ALA A N 1
ATOM 1430 C CA . ALA A 1 90 ? 12.297 2.123 -13.207 1.000 0.870 90 ALA A CA 1
ATOM 1431 C C . ALA A 1 90 ? 12.941 2.909 -12.046 1.000 0.870 90 ALA A C 1
ATOM 1432 O O . ALA A 1 90 ? 14.137 2.773 -11.799 1.000 0.870 90 ALA A O 1
ATOM 1439 N N . MET A 1 91 ? 12.149 3.664 -11.275 1.000 0.930 91 MET A N 1
ATOM 1440 C CA . MET A 1 91 ? 12.624 4.357 -10.071 1.000 0.930 91 MET A CA 1
ATOM 1441 C C . MET A 1 91 ? 13.195 3.373 -9.042 1.000 0.930 91 MET A C 1
ATOM 1442 O O . MET A 1 91 ? 14.312 3.570 -8.573 1.000 0.930 91 MET A O 1
ATOM 1456 N N . PHE A 1 92 ? 12.461 2.312 -8.694 1.000 0.890 92 PHE A N 1
ATOM 1457 C CA . PHE A 1 92 ? 12.927 1.328 -7.712 1.000 0.890 92 PHE A CA 1
ATOM 1458 C C . PHE A 1 92 ? 14.122 0.504 -8.203 1.000 0.890 92 PHE A C 1
ATOM 1459 O O . PHE A 1 92 ? 14.957 0.135 -7.382 1.000 0.890 92 PHE A O 1
ATOM 1476 N N . THR A 1 93 ? 14.258 0.287 -9.513 1.000 0.780 93 THR A N 1
ATOM 1477 C CA . THR A 1 93 ? 15.468 -0.294 -10.119 1.000 0.780 93 THR A CA 1
ATOM 1478 C C . THR A 1 93 ? 16.687 0.583 -9.826 1.000 0.780 93 THR A C 1
ATOM 1479 O O . THR A 1 93 ? 17.632 0.096 -9.214 1.000 0.780 93 THR A O 1
ATOM 1490 N N . ILE A 1 94 ? 16.615 1.891 -10.117 1.000 0.870 94 ILE A N 1
ATOM 1491 C CA . ILE A 1 94 ? 17.702 2.843 -9.810 1.000 0.870 94 ILE A CA 1
ATOM 1492 C C . ILE A 1 94 ? 18.031 2.863 -8.311 1.000 0.870 94 ILE A C 1
ATOM 1493 O O . ILE A 1 94 ? 19.199 2.949 -7.947 1.000 0.870 94 ILE A O 1
ATOM 1509 N N . LEU A 1 95 ? 17.038 2.772 -7.415 1.000 0.940 95 LEU A N 1
ATOM 1510 C CA . LEU A 1 95 ? 17.308 2.726 -5.969 1.000 0.940 95 LEU A CA 1
ATOM 1511 C C . LEU A 1 95 ? 18.036 1.437 -5.545 1.000 0.940 95 LEU A C 1
ATOM 1512 O O . LEU A 1 95 ? 18.925 1.500 -4.695 1.000 0.940 95 LEU A O 1
ATOM 1528 N N . ARG A 1 96 ? 17.685 0.286 -6.133 1.000 0.870 96 ARG A N 1
ATOM 1529 C CA . ARG A 1 96 ? 18.293 -1.021 -5.823 1.000 0.870 96 ARG A CA 1
ATOM 1530 C C . ARG A 1 96 ? 19.754 -1.130 -6.269 1.000 0.870 96 ARG A C 1
ATOM 1531 O O . ARG A 1 96 ? 20.505 -1.872 -5.653 1.000 0.870 96 ARG A O 1
ATOM 1552 N N . GLU A 1 97 ? 20.202 -0.328 -7.238 1.000 0.850 97 GLU A N 1
ATOM 1553 C CA . GLU A 1 97 ? 21.630 -0.230 -7.597 1.000 0.850 97 GLU A CA 1
ATOM 1554 C C . GLU A 1 97 ? 22.528 0.249 -6.432 1.000 0.850 97 GLU A C 1
ATOM 1555 O O . GLU A 1 97 ? 23.740 0.044 -6.461 1.000 0.850 97 GLU A O 1
ATOM 1567 N N . TYR A 1 98 ? 21.958 0.888 -5.400 1.000 0.910 98 TYR A N 1
ATOM 1568 C CA . TYR A 1 98 ? 22.703 1.433 -4.256 1.000 0.910 98 TYR A CA 1
ATOM 1569 C C . TYR A 1 98 ? 22.685 0.538 -3.005 1.000 0.910 98 TYR A C 1
ATOM 1570 O O . TYR A 1 98 ? 23.559 0.680 -2.145 1.000 0.910 98 TYR A O 1
ATOM 1588 N N . THR A 1 99 ? 21.675 -0.326 -2.856 1.000 0.890 99 THR A N 1
ATOM 1589 C CA . THR A 1 99 ? 21.495 -1.247 -1.720 1.000 0.890 99 THR A CA 1
ATOM 1590 C C . THR A 1 99 ? 20.389 -2.256 -2.033 1.000 0.890 99 THR A C 1
ATOM 1591 O O . THR A 1 99 ? 19.372 -1.884 -2.614 1.000 0.890 99 THR A O 1
ATOM 1602 N N . ASP A 1 100 ? 20.520 -3.499 -1.568 1.000 0.870 100 ASP A N 1
ATOM 1603 C CA . ASP A 1 100 ? 19.419 -4.475 -1.602 1.000 0.870 100 ASP A CA 1
ATOM 1604 C C . ASP A 1 100 ? 18.306 -4.120 -0.596 1.000 0.870 100 ASP A C 1
ATOM 1605 O O . ASP A 1 100 ? 17.150 -4.516 -0.746 1.000 0.870 100 ASP A O 1
ATOM 1614 N N . LEU A 1 101 ? 18.634 -3.335 0.440 1.000 0.920 101 LEU A N 1
ATOM 1615 C CA . LEU A 1 101 ? 17.717 -2.944 1.512 1.000 0.920 101 LEU A CA 1
ATOM 1616 C C . LEU A 1 101 ? 16.812 -1.774 1.095 1.000 0.920 101 LEU A C 1
ATOM 1617 O O . LEU A 1 101 ? 16.870 -0.695 1.689 1.000 0.920 101 LEU A O 1
ATOM 1633 N N . VAL A 1 102 ? 15.964 -1.993 0.085 1.000 0.940 102 VAL A N 1
ATOM 1634 C CA . VAL A 1 102 ? 14.943 -1.045 -0.398 1.000 0.940 102 VAL A CA 1
ATOM 1635 C C . VAL A 1 102 ? 13.536 -1.544 -0.054 1.000 0.940 102 VAL A C 1
ATOM 1636 O O . VAL A 1 102 ? 13.127 -2.606 -0.505 1.000 0.940 102 VAL A O 1
ATOM 1649 N N . GLU A 1 103 ? 12.759 -0.752 0.692 1.000 0.950 103 GLU A N 1
ATOM 1650 C CA . GLU A 1 103 ? 11.357 -1.029 1.060 1.000 0.950 103 GLU A CA 1
ATOM 1651 C C . GLU A 1 103 ? 10.409 -0.066 0.322 1.000 0.950 103 GLU A C 1
ATOM 1652 O O . GLU A 1 103 ? 10.217 1.068 0.781 1.000 0.950 103 GLU A O 1
ATOM 1664 N N . PRO A 1 104 ? 9.775 -0.483 -0.791 1.000 0.940 104 PRO A N 1
ATOM 1665 C CA . PRO A 1 104 ? 8.693 0.275 -1.413 1.000 0.940 104 PRO A CA 1
ATOM 1666 C C . PRO A 1 104 ? 7.509 0.460 -0.454 1.000 0.940 104 PRO A C 1
ATOM 1667 O O . PRO A 1 104 ? 6.933 -0.507 0.059 1.000 0.940 104 PRO A O 1
ATOM 1678 N N . VAL A 1 105 ? 7.095 1.705 -0.217 1.000 0.930 105 VAL A N 1
ATOM 1679 C CA . VAL A 1 105 ? 5.938 2.041 0.636 1.000 0.930 105 VAL A CA 1
ATOM 1680 C C . VAL A 1 105 ? 4.687 2.260 -0.214 1.000 0.930 105 VAL A C 1
ATOM 1681 O O . VAL A 1 105 ? 3.603 1.813 0.171 1.000 0.930 105 VAL A O 1
ATOM 1694 N N . SER A 1 106 ? 4.854 2.843 -1.398 1.000 0.920 106 SER A N 1
ATOM 1695 C CA . SER A 1 106 ? 3.831 3.046 -2.425 1.000 0.920 106 SER A CA 1
ATOM 1696 C C . SER A 1 106 ? 4.462 2.943 -3.824 1.000 0.920 106 SER A C 1
ATOM 1697 O O . SER A 1 106 ? 5.597 2.496 -3.979 1.000 0.920 106 SER A O 1
ATOM 1705 N N . ILE A 1 107 ? 3.728 3.377 -4.850 1.000 0.910 107 ILE A N 1
ATOM 1706 C CA . ILE A 1 107 ? 4.243 3.584 -6.208 1.000 0.910 107 ILE A CA 1
ATOM 1707 C C . ILE A 1 107 ? 5.275 4.735 -6.306 1.000 0.910 107 ILE A C 1
ATOM 1708 O O . ILE A 1 107 ? 6.032 4.798 -7.272 1.000 0.910 107 ILE A O 1
ATOM 1724 N N . ASP A 1 108 ? 5.294 5.651 -5.334 1.000 0.950 108 ASP A N 1
ATOM 1725 C CA . ASP A 1 108 ? 5.983 6.947 -5.391 1.000 0.950 108 ASP A CA 1
ATOM 1726 C C . ASP A 1 108 ? 6.858 7.288 -4.169 1.000 0.950 108 ASP A C 1
ATOM 1727 O O . ASP A 1 108 ? 7.590 8.278 -4.203 1.000 0.950 108 ASP A O 1
ATOM 1736 N N . GLU A 1 109 ? 6.834 6.469 -3.115 1.000 0.970 109 GLU A N 1
ATOM 1737 C CA . GLU A 1 109 ? 7.721 6.590 -1.955 1.000 0.970 109 GLU A CA 1
ATOM 1738 C C . GLU A 1 109 ? 8.276 5.241 -1.469 1.000 0.970 109 GLU A C 1
ATOM 1739 O O . GLU A 1 109 ? 7.635 4.188 -1.568 1.000 0.970 109 GLU A O 1
ATOM 1751 N N . GLY A 1 110 ? 9.486 5.283 -0.906 1.000 0.970 110 GLY A N 1
ATOM 1752 C CA . GLY A 1 110 ? 10.201 4.117 -0.394 1.000 0.970 110 GLY A CA 1
ATOM 1753 C C . GLY A 1 110 ? 11.293 4.475 0.613 1.000 0.970 110 GLY A C 1
ATOM 1754 O O . GLY A 1 110 ? 11.738 5.622 0.699 1.000 0.970 110 GLY A O 1
ATOM 1758 N N . TYR A 1 111 ? 11.744 3.482 1.376 1.000 0.980 111 TYR A N 1
ATOM 1759 C CA . TYR A 1 111 ? 12.912 3.604 2.251 1.000 0.980 111 TYR A CA 1
ATOM 1760 C C . TYR A 1 111 ? 14.108 2.842 1.695 1.000 0.980 111 TYR A C 1
ATOM 1761 O O . TYR A 1 111 ? 13.934 1.836 1.016 1.000 0.980 111 TYR A O 1
ATOM 1779 N N . MET A 1 112 ? 15.311 3.288 2.052 1.000 0.980 112 MET A N 1
ATOM 1780 C CA . MET A 1 112 ? 16.565 2.580 1.783 1.000 0.980 112 MET A CA 1
ATOM 1781 C C . MET A 1 112 ? 17.396 2.537 3.067 1.000 0.980 112 MET A C 1
ATOM 1782 O O . MET A 1 112 ? 17.482 3.557 3.761 1.000 0.980 112 MET A O 1
ATOM 1796 N N . ASP A 1 113 ? 18.011 1.400 3.395 1.000 0.970 113 ASP A N 1
ATOM 1797 C CA . ASP A 1 113 ? 19.048 1.341 4.433 1.000 0.970 113 ASP A CA 1
ATOM 1798 C C . ASP A 1 113 ? 20.435 1.372 3.783 1.000 0.970 113 ASP A C 1
ATOM 1799 O O . ASP A 1 113 ? 20.833 0.461 3.057 1.000 0.970 113 ASP A O 1
ATOM 1808 N N . MET A 1 114 ? 21.159 2.459 4.045 1.000 0.970 114 MET A N 1
ATOM 1809 C CA . MET A 1 114 ? 22.498 2.715 3.517 1.000 0.970 114 MET A CA 1
ATOM 1810 C C . MET A 1 114 ? 23.595 2.411 4.549 1.000 0.970 114 MET A C 1
ATOM 1811 O O . MET A 1 114 ? 24.767 2.670 4.271 1.000 0.970 114 MET A O 1
ATOM 1825 N N . THR A 1 115 ? 23.245 1.907 5.742 1.000 0.950 115 THR A N 1
ATOM 1826 C CA . THR A 1 115 ? 24.148 1.815 6.908 1.000 0.950 115 THR A CA 1
ATOM 1827 C C . THR A 1 115 ? 25.427 1.037 6.613 1.000 0.950 115 THR A C 1
ATOM 1828 O O . THR A 1 115 ? 26.516 1.495 6.971 1.000 0.950 115 THR A O 1
ATOM 1839 N N . ASP A 1 116 ? 25.307 -0.096 5.924 1.000 0.910 116 ASP A N 1
ATOM 1840 C CA . ASP A 1 116 ? 26.407 -1.025 5.644 1.000 0.910 116 ASP A CA 1
ATOM 1841 C C . ASP A 1 116 ? 26.706 -1.119 4.141 1.000 0.910 116 ASP A C 1
ATOM 1842 O O . ASP A 1 116 ? 27.040 -2.166 3.602 1.000 0.910 116 ASP A O 1
ATOM 1851 N N . THR A 1 117 ? 26.618 0.034 3.474 1.000 0.900 117 THR A N 1
ATOM 1852 C CA . THR A 1 117 ? 26.990 0.218 2.064 1.000 0.900 117 THR A CA 1
ATOM 1853 C C . THR A 1 117 ? 28.293 1.030 1.930 1.000 0.900 117 THR A C 1
ATOM 1854 O O . THR A 1 117 ? 28.625 1.811 2.838 1.000 0.900 117 THR A O 1
ATOM 1865 N N . PRO A 1 118 ? 28.998 0.962 0.780 1.000 0.880 118 PRO A N 1
ATOM 1866 C CA . PRO A 1 118 ? 30.129 1.850 0.471 1.000 0.880 118 PRO A CA 1
ATOM 1867 C C . PRO A 1 118 ? 29.764 3.346 0.488 1.000 0.880 118 PRO A C 1
ATOM 1868 O O . PRO A 1 118 ? 30.625 4.205 0.662 1.000 0.880 118 PRO A O 1
ATOM 1879 N N . TYR A 1 119 ? 28.477 3.669 0.339 1.000 0.890 119 TYR A N 1
ATOM 1880 C CA . TYR A 1 119 ? 27.939 5.030 0.336 1.000 0.890 119 TYR A CA 1
ATOM 1881 C C . TYR A 1 119 ? 27.737 5.625 1.742 1.000 0.890 119 TYR A C 1
ATOM 1882 O O . TYR A 1 119 ? 27.515 6.830 1.875 1.000 0.890 119 TYR A O 1
ATOM 1900 N N . SER A 1 120 ? 27.822 4.810 2.803 1.000 0.890 120 SER A N 1
ATOM 1901 C CA . SER A 1 120 ? 27.536 5.212 4.192 1.000 0.890 120 SER A CA 1
ATOM 1902 C C . SER A 1 120 ? 28.334 6.433 4.676 1.000 0.890 120 SER A C 1
ATOM 1903 O O . SER A 1 120 ? 27.780 7.301 5.353 1.000 0.890 120 SER A O 1
ATOM 1911 N N . SER A 1 121 ? 29.605 6.559 4.289 1.000 0.920 121 SER A N 1
ATOM 1912 C CA . SER A 1 121 ? 30.465 7.702 4.637 1.000 0.920 121 SER A CA 1
ATOM 1913 C C . SER A 1 121 ? 30.082 9.001 3.913 1.000 0.920 121 SER A C 1
ATOM 1914 O O . SER A 1 121 ? 30.370 10.085 4.418 1.000 0.920 121 SER A O 1
ATOM 1922 N N . ARG A 1 122 ? 29.388 8.902 2.771 1.000 0.950 122 ARG A N 1
ATOM 1923 C CA . ARG A 1 122 ? 29.052 10.009 1.858 1.000 0.950 122 ARG A CA 1
ATOM 1924 C C . ARG A 1 122 ? 27.548 10.188 1.614 1.000 0.950 122 ARG A C 1
ATOM 1925 O O . ARG A 1 122 ? 27.127 10.691 0.576 1.000 0.950 122 ARG A O 1
ATOM 1946 N N . ALA A 1 123 ? 26.720 9.835 2.600 1.000 0.960 123 ALA A N 1
ATOM 1947 C CA . ALA A 1 123 ? 25.256 9.810 2.498 1.000 0.960 123 ALA A CA 1
ATOM 1948 C C . ALA A 1 123 ? 24.609 11.059 1.849 1.000 0.960 123 ALA A C 1
ATOM 1949 O O . ALA A 1 123 ? 23.688 10.930 1.047 1.000 0.960 123 ALA A O 1
ATOM 1956 N N . LEU A 1 124 ? 25.079 12.276 2.157 1.000 0.970 124 LEU A N 1
ATOM 1957 C CA . LEU A 1 124 ? 24.532 13.502 1.551 1.000 0.970 124 LEU A CA 1
ATOM 1958 C C . LEU A 1 124 ? 24.831 13.606 0.048 1.000 0.970 124 LEU A C 1
ATOM 1959 O O . LEU A 1 124 ? 23.998 14.089 -0.715 1.000 0.970 124 LEU A O 1
ATOM 1975 N N . GLU A 1 125 ? 26.017 13.181 -0.374 1.000 0.980 125 GLU A N 1
ATOM 1976 C CA . GLU A 1 125 ? 26.428 13.188 -1.778 1.000 0.980 125 GLU A CA 1
ATOM 1977 C C . GLU A 1 125 ? 25.680 12.108 -2.546 1.000 0.980 125 GLU A C 1
ATOM 1978 O O . GLU A 1 125 ? 25.117 12.407 -3.591 1.000 0.980 125 GLU A O 1
ATOM 1990 N N . THR A 1 126 ? 25.547 10.906 -1.982 1.000 0.980 126 THR A N 1
ATOM 1991 C CA . THR A 1 126 ? 24.739 9.832 -2.575 1.000 0.980 126 THR A CA 1
ATOM 1992 C C . THR A 1 126 ? 23.262 10.206 -2.691 1.000 0.980 126 THR A C 1
ATOM 1993 O O . THR A 1 126 ? 22.638 9.892 -3.696 1.000 0.980 126 THR A O 1
ATOM 2004 N N . ALA A 1 127 ? 22.687 10.952 -1.741 1.000 0.980 127 ALA A N 1
ATOM 2005 C CA . ALA A 1 127 ? 21.330 11.477 -1.908 1.000 0.980 127 ALA A CA 1
ATOM 2006 C C . ALA A 1 127 ? 21.225 12.478 -3.074 1.000 0.980 127 ALA A C 1
ATOM 2007 O O . ALA A 1 127 ? 20.277 12.406 -3.853 1.000 0.980 127 ALA A O 1
ATOM 2014 N N . LYS A 1 128 ? 22.203 13.381 -3.241 1.000 0.990 128 LYS A N 1
ATOM 2015 C CA . LYS A 1 128 ? 22.263 14.286 -4.407 1.000 0.990 128 LYS A CA 1
ATOM 2016 C C . LYS A 1 128 ? 22.443 13.510 -5.716 1.000 0.990 128 LYS A C 1
ATOM 2017 O O . LYS A 1 128 ? 21.840 13.870 -6.720 1.000 0.990 128 LYS A O 1
ATOM 2036 N N . GLU A 1 129 ? 23.253 12.456 -5.695 1.000 0.970 129 GLU A N 1
ATOM 2037 C CA . GLU A 1 129 ? 23.508 11.546 -6.815 1.000 0.970 129 GLU A CA 1
ATOM 2038 C C . GLU A 1 129 ? 22.209 10.847 -7.250 1.000 0.970 129 GLU A C 1
ATOM 2039 O O . GLU A 1 129 ? 21.781 11.030 -8.387 1.000 0.970 129 GLU A O 1
ATOM 2051 N N . ILE A 1 130 ? 21.512 10.178 -6.322 1.000 0.980 130 ILE A N 1
ATOM 2052 C CA . ILE A 1 130 ? 20.210 9.524 -6.546 1.000 0.980 130 ILE A CA 1
ATOM 2053 C C . ILE A 1 130 ? 19.172 10.526 -7.066 1.000 0.980 130 ILE A C 1
ATOM 2054 O O . ILE A 1 130 ? 18.521 10.274 -8.078 1.000 0.980 130 ILE A O 1
ATOM 2070 N N . GLN A 1 131 ? 19.024 11.687 -6.417 1.000 0.990 131 GLN A N 1
ATOM 2071 C CA . GLN A 1 131 ? 18.082 12.724 -6.853 1.000 0.990 131 GLN A CA 1
ATOM 2072 C C . GLN A 1 131 ? 18.386 13.206 -8.283 1.000 0.990 131 GLN A C 1
ATOM 2073 O O . GLN A 1 131 ? 17.470 13.365 -9.090 1.000 0.990 131 GLN A O 1
ATOM 2087 N N . SER A 1 132 ? 19.666 13.407 -8.606 1.000 0.980 132 SER A N 1
ATOM 2088 C CA . SER A 1 132 ? 20.137 13.812 -9.934 1.000 0.980 132 SER A CA 1
ATOM 2089 C C . SER A 1 132 ? 19.868 12.736 -10.990 1.000 0.980 132 SER A C 1
ATOM 2090 O O . SER A 1 132 ? 19.366 13.066 -12.063 1.000 0.980 132 SER A O 1
ATOM 2098 N N . ARG A 1 133 ? 20.121 11.456 -10.682 1.000 0.920 133 ARG A N 1
ATOM 2099 C CA . ARG A 1 133 ? 19.820 10.321 -11.571 1.000 0.920 133 ARG A CA 1
ATOM 2100 C C . ARG A 1 133 ? 18.328 10.201 -11.858 1.000 0.920 133 ARG A C 1
ATOM 2101 O O . ARG A 1 133 ? 17.936 10.257 -13.017 1.000 0.920 133 ARG A O 1
ATOM 2122 N N . LEU A 1 134 ? 17.477 10.177 -10.829 1.000 0.960 134 LEU A N 1
ATOM 2123 C CA . LEU A 1 134 ? 16.015 10.132 -10.997 1.000 0.960 134 LEU A CA 1
ATOM 2124 C C . LEU A 1 134 ? 15.485 11.304 -11.846 1.000 0.960 134 LEU A C 1
ATOM 2125 O O . LEU A 1 134 ? 14.622 11.112 -12.707 1.000 0.960 134 LEU A O 1
ATOM 2141 N N . GLN A 1 135 ? 16.048 12.503 -11.670 1.000 0.960 135 GLN A N 1
ATOM 2142 C CA . GLN A 1 135 ? 15.681 13.681 -12.455 1.000 0.960 135 GLN A CA 1
ATOM 2143 C C . GLN A 1 135 ? 16.215 13.652 -13.901 1.000 0.960 135 GLN A C 1
ATOM 2144 O O . GLN A 1 135 ? 15.579 14.240 -14.777 1.000 0.960 135 GLN A O 1
ATOM 2158 N N . LYS A 1 136 ? 17.358 13.014 -14.176 1.000 0.870 136 LYS A N 1
ATOM 2159 C CA . LYS A 1 136 ? 17.964 12.954 -15.520 1.000 0.870 136 LYS A CA 1
ATOM 2160 C C . LYS A 1 136 ? 17.482 11.761 -16.343 1.000 0.870 136 LYS A C 1
ATOM 2161 O O . LYS A 1 136 ? 17.110 11.946 -17.494 1.000 0.870 136 LYS A O 1
ATOM 2180 N N . GLU A 1 137 ? 17.485 10.570 -15.754 1.000 0.870 137 GLU A N 1
ATOM 2181 C CA . GLU A 1 137 ? 17.171 9.299 -16.421 1.000 0.870 137 GLU A CA 1
ATOM 2182 C C . GLU A 1 137 ? 15.658 9.085 -16.560 1.000 0.870 137 GLU A C 1
ATOM 2183 O O . GLU A 1 137 ? 15.206 8.584 -17.585 1.000 0.870 137 GLU A O 1
ATOM 2195 N N . LEU A 1 138 ? 14.859 9.504 -15.566 1.000 0.910 138 LEU A N 1
ATOM 2196 C CA . LEU A 1 138 ? 13.402 9.278 -15.541 1.000 0.910 138 LEU A CA 1
ATOM 2197 C C . LEU A 1 138 ? 12.560 10.562 -15.606 1.000 0.910 138 LEU A C 1
ATOM 2198 O O . LEU A 1 138 ? 11.333 10.485 -15.630 1.000 0.910 138 LEU A O 1
ATOM 2214 N N . LEU A 1 139 ? 13.197 11.739 -15.603 1.000 0.930 139 LEU A N 1
ATOM 2215 C CA . LEU A 1 139 ? 12.544 13.052 -15.477 1.000 0.930 139 LEU A CA 1
ATOM 2216 C C . LEU A 1 139 ? 11.693 13.215 -14.198 1.000 0.930 139 LEU A C 1
ATOM 2217 O O . LEU A 1 139 ? 10.808 14.072 -14.144 1.000 0.930 139 LEU A O 1
ATOM 2233 N N . LEU A 1 140 ? 11.983 12.442 -13.144 1.000 0.960 140 LEU A N 1
ATOM 2234 C CA . LEU A 1 140 ? 11.228 12.441 -11.891 1.000 0.960 140 LEU A CA 1
ATOM 2235 C C . LEU A 1 140 ? 11.877 13.345 -10.824 1.000 0.960 140 LEU A C 1
ATOM 2236 O O . LEU A 1 140 ? 12.921 12.985 -10.273 1.000 0.960 140 LEU A O 1
ATOM 2252 N N . PRO A 1 141 ? 11.264 14.493 -10.469 1.000 0.980 141 PRO A N 1
ATOM 2253 C CA . PRO A 1 141 ? 11.705 15.294 -9.334 1.000 0.980 141 PRO A CA 1
ATOM 2254 C C . PRO A 1 141 ? 11.390 14.568 -8.021 1.000 0.980 141 PRO A C 1
ATOM 2255 O O . PRO A 1 141 ? 10.295 14.031 -7.838 1.000 0.980 141 PRO A O 1
ATOM 2266 N N . SER A 1 142 ? 12.323 14.590 -7.072 1.000 0.980 142 SER A N 1
ATOM 2267 C CA . SER A 1 142 ? 12.193 13.886 -5.792 1.000 0.980 142 SER A CA 1
ATOM 2268 C C . SER A 1 142 ? 12.681 14.715 -4.610 1.000 0.980 142 SER A C 1
ATOM 2269 O O . SER A 1 142 ? 13.452 15.663 -4.762 1.000 0.980 142 SER A O 1
ATOM 2277 N N . SER A 1 143 ? 12.236 14.361 -3.407 1.000 0.990 143 SER A N 1
ATOM 2278 C CA . SER A 1 143 ? 12.786 14.881 -2.152 1.000 0.990 143 SER A CA 1
ATOM 2279 C C . SER A 1 143 ? 13.268 13.734 -1.276 1.000 0.990 143 SER A C 1
ATOM 2280 O O . SER A 1 143 ? 12.654 12.666 -1.252 1.000 0.990 143 SER A O 1
ATOM 2288 N N . ILE A 1 144 ? 14.387 13.947 -0.581 1.000 0.990 144 ILE A N 1
ATOM 2289 C CA . ILE A 1 144 ? 15.086 12.892 0.162 1.000 0.990 144 ILE A CA 1
ATOM 2290 C C . ILE A 1 144 ? 15.314 13.317 1.610 1.000 0.990 144 ILE A C 1
ATOM 2291 O O . ILE A 1 144 ? 15.868 14.379 1.898 1.000 0.990 144 ILE A O 1
ATOM 2307 N N . GLY A 1 145 ? 14.909 12.456 2.538 1.000 0.990 145 GLY A N 1
ATOM 2308 C CA . GLY A 1 145 ? 15.187 12.609 3.961 1.000 0.990 145 GLY A CA 1
ATOM 2309 C C . GLY A 1 145 ? 16.202 11.582 4.439 1.000 0.990 145 GLY A C 1
ATOM 2310 O O . GLY A 1 145 ? 15.997 10.393 4.226 1.000 0.990 145 GLY A O 1
ATOM 2314 N N . ILE A 1 146 ? 17.268 12.021 5.111 1.000 0.990 146 ILE A N 1
ATOM 2315 C CA . ILE A 1 146 ? 18.317 11.152 5.668 1.000 0.990 146 ILE A CA 1
ATOM 2316 C C . ILE A 1 146 ? 18.268 11.223 7.197 1.000 0.990 146 ILE A C 1
ATOM 2317 O O . ILE A 1 146 ? 18.372 12.309 7.775 1.000 0.990 146 ILE A O 1
ATOM 2333 N N . ALA A 1 147 ? 18.127 10.084 7.876 1.000 0.980 147 ALA A N 1
ATOM 2334 C CA . ALA A 1 147 ? 18.002 10.049 9.336 1.000 0.980 147 ALA A CA 1
ATOM 2335 C C . ALA A 1 147 ? 18.368 8.675 9.943 1.000 0.980 147 ALA A C 1
ATOM 2336 O O . ALA A 1 147 ? 18.469 7.691 9.215 1.000 0.980 147 ALA A O 1
ATOM 2343 N N . PRO A 1 148 ? 18.507 8.538 11.279 1.000 0.970 148 PRO A N 1
ATOM 2344 C CA . PRO A 1 148 ? 18.888 7.263 11.901 1.000 0.970 148 PRO A CA 1
ATOM 2345 C C . PRO A 1 148 ? 17.751 6.226 12.012 1.000 0.970 148 PRO A C 1
ATOM 2346 O O . PRO A 1 148 ? 17.924 5.164 12.614 1.000 0.970 148 PRO A O 1
ATOM 2357 N N . ASN A 1 149 ? 16.560 6.529 11.486 1.000 0.980 149 ASN A N 1
ATOM 2358 C CA . ASN A 1 149 ? 15.432 5.603 11.399 1.000 0.980 149 ASN A CA 1
ATOM 2359 C C . ASN A 1 149 ? 14.377 6.075 10.383 1.000 0.980 149 ASN A C 1
ATOM 2360 O O . ASN A 1 149 ? 14.276 7.268 10.098 1.000 0.980 149 ASN A O 1
ATOM 2371 N N . LYS A 1 150 ? 13.522 5.144 9.926 1.000 0.980 150 LYS A N 1
ATOM 2372 C CA . LYS A 1 150 ? 12.430 5.408 8.967 1.000 0.980 150 LYS A CA 1
ATOM 2373 C C . LYS A 1 150 ? 11.502 6.572 9.353 1.000 0.980 150 LYS A C 1
ATOM 2374 O O . LYS A 1 150 ? 11.050 7.302 8.478 1.000 0.980 150 LYS A O 1
ATOM 2393 N N . PHE A 1 151 ? 11.211 6.778 10.642 1.000 0.990 151 PHE A N 1
ATOM 2394 C CA . PHE A 1 151 ? 10.295 7.853 11.047 1.000 0.990 151 PHE A CA 1
ATOM 2395 C C . PHE A 1 151 ? 10.929 9.232 10.832 1.000 0.990 151 PHE A C 1
ATOM 2396 O O . PHE A 1 151 ? 10.346 10.070 10.148 1.000 0.990 151 PHE A O 1
ATOM 2413 N N . LEU A 1 152 ? 12.140 9.445 11.354 1.000 0.990 152 LEU A N 1
ATOM 2414 C CA . LEU A 1 152 ? 12.858 10.705 11.162 1.000 0.990 152 LEU A CA 1
ATOM 2415 C C . LEU A 1 152 ? 13.223 10.937 9.685 1.000 0.990 152 LEU A C 1
ATOM 2416 O O . LEU A 1 152 ? 13.219 12.082 9.245 1.000 0.990 152 LEU A O 1
ATOM 2432 N N . ALA A 1 153 ? 13.474 9.875 8.910 1.000 0.990 153 ALA A N 1
ATOM 2433 C CA . ALA A 1 153 ? 13.761 9.981 7.479 1.000 0.990 153 ALA A CA 1
ATOM 2434 C C . ALA A 1 153 ? 12.531 10.478 6.703 1.000 0.990 153 ALA A C 1
ATOM 2435 O O . ALA A 1 153 ? 12.646 11.414 5.915 1.000 0.990 153 ALA A O 1
ATOM 2442 N N . LYS A 1 154 ? 11.334 9.944 6.998 1.000 0.990 154 LYS A N 1
ATOM 2443 C CA . LYS A 1 154 ? 10.082 10.453 6.417 1.000 0.990 154 LYS A CA 1
ATOM 2444 C C . LYS A 1 154 ? 9.870 11.928 6.759 1.000 0.990 154 LYS A C 1
ATOM 2445 O O . LYS A 1 154 ? 9.747 12.730 5.838 1.000 0.990 154 LYS A O 1
ATOM 2464 N N . MET A 1 155 ? 9.939 12.289 8.047 1.000 0.990 155 MET A N 1
ATOM 2465 C CA . MET A 1 155 ? 9.807 13.688 8.486 1.000 0.990 155 MET A CA 1
ATOM 2466 C C . MET A 1 155 ? 10.785 14.611 7.741 1.000 0.990 155 MET A C 1
ATOM 2467 O O . MET A 1 155 ? 10.384 15.660 7.253 1.000 0.990 155 MET A O 1
ATOM 2481 N N . ALA A 1 156 ? 12.050 14.205 7.589 1.000 0.990 156 ALA A N 1
ATOM 2482 C CA . ALA A 1 156 ? 13.059 14.980 6.869 1.000 0.990 156 ALA A CA 1
ATOM 2483 C C . ALA A 1 156 ? 12.737 15.165 5.371 1.000 0.990 156 ALA A C 1
ATOM 2484 O O . ALA A 1 156 ? 12.958 16.249 4.830 1.000 0.990 156 ALA A O 1
ATOM 2491 N N . SER A 1 157 ? 12.195 14.140 4.702 1.000 0.980 157 SER A N 1
ATOM 2492 C CA . SER A 1 157 ? 11.862 14.203 3.268 1.000 0.980 157 SER A CA 1
ATOM 2493 C C . SER A 1 157 ? 10.721 15.176 2.945 1.000 0.980 157 SER A C 1
ATOM 2494 O O . SER A 1 157 ? 10.686 15.735 1.851 1.000 0.980 157 SER A O 1
ATOM 2502 N N . ASP A 1 158 ? 9.816 15.421 3.901 1.000 0.970 158 ASP A N 1
ATOM 2503 C CA . ASP A 1 158 ? 8.706 16.367 3.750 1.000 0.970 158 ASP A CA 1
ATOM 2504 C C . ASP A 1 158 ? 9.136 17.832 3.983 1.000 0.970 158 ASP A C 1
ATOM 2505 O O . ASP A 1 158 ? 8.578 18.738 3.365 1.000 0.970 158 ASP A O 1
ATOM 2514 N N . MET A 1 159 ? 10.167 18.079 4.807 1.000 0.970 159 MET A N 1
ATOM 2515 C CA . MET A 1 159 ? 10.564 19.421 5.287 1.000 0.970 159 MET A CA 1
ATOM 2516 C C . MET A 1 159 ? 10.947 20.445 4.207 1.000 0.970 159 MET A C 1
ATOM 2517 O O . MET A 1 159 ? 10.943 21.642 4.487 1.000 0.970 159 MET A O 1
ATOM 2531 N N . LYS A 1 160 ? 11.345 20.007 3.006 1.000 0.960 160 LYS A N 1
ATOM 2532 C CA . LYS A 1 160 ? 11.868 20.885 1.941 1.000 0.960 160 LYS A CA 1
ATOM 2533 C C . LYS A 1 160 ? 11.333 20.527 0.548 1.000 0.960 160 LYS A C 1
ATOM 2534 O O . LYS A 1 160 ? 12.058 20.623 -0.434 1.000 0.960 160 LYS A O 1
ATOM 2553 N N . LYS A 1 161 ? 10.085 20.068 0.442 1.000 0.940 161 LYS A N 1
ATOM 2554 C CA . LYS A 1 161 ? 9.466 19.764 -0.861 1.000 0.940 161 LYS A CA 1
ATOM 2555 C C . LYS A 1 161 ? 9.137 21.045 -1.653 1.000 0.940 161 LYS A C 1
ATOM 2556 O O . LYS A 1 161 ? 8.593 21.971 -1.054 1.000 0.940 161 LYS A O 1
ATOM 2575 N N . PRO A 1 162 ? 9.317 21.077 -2.990 1.000 0.950 162 PRO A N 1
ATOM 2576 C CA . PRO A 1 162 ? 9.948 20.064 -3.846 1.000 0.950 162 PRO A CA 1
ATOM 2577 C C . PRO A 1 162 ? 11.483 20.134 -3.847 1.000 0.950 162 PRO A C 1
ATOM 2578 O O . PRO A 1 162 ? 12.067 21.118 -3.410 1.000 0.950 162 PRO A O 1
ATOM 2589 N N . LEU A 1 163 ? 12.127 19.108 -4.414 1.000 0.970 163 LEU A N 1
ATOM 2590 C CA . LEU A 1 163 ? 13.566 19.023 -4.712 1.000 0.970 163 LEU A CA 1
ATOM 2591 C C . LEU A 1 163 ? 14.522 19.147 -3.508 1.000 0.970 163 LEU A C 1
ATOM 2592 O O . LEU A 1 163 ? 15.739 19.116 -3.676 1.000 0.970 163 LEU A O 1
ATOM 2608 N N . GLY A 1 164 ? 14.015 19.226 -2.280 1.000 0.980 164 GLY A N 1
ATOM 2609 C CA . GLY A 1 164 ? 14.852 19.306 -1.091 1.000 0.980 164 GLY A CA 1
ATOM 2610 C C . GLY A 1 164 ? 15.501 17.988 -0.678 1.000 0.980 164 GLY A C 1
ATOM 2611 O O . GLY A 1 164 ? 14.907 16.911 -0.762 1.000 0.980 164 GLY A O 1
ATOM 2615 N N . ILE A 1 165 ? 16.708 18.112 -0.125 1.000 0.990 165 ILE A N 1
ATOM 2616 C CA . ILE A 1 165 ? 17.372 17.067 0.655 1.000 0.990 165 ILE A CA 1
ATOM 2617 C C . ILE A 1 165 ? 17.569 17.590 2.081 1.000 0.990 165 ILE A C 1
ATOM 2618 O O . ILE A 1 165 ? 18.080 18.699 2.283 1.000 0.990 165 ILE A O 1
ATOM 2634 N N . THR A 1 166 ? 17.178 16.795 3.077 1.000 0.990 166 THR A N 1
ATOM 2635 C CA . THR A 1 166 ? 17.260 17.168 4.497 1.000 0.990 166 THR A CA 1
ATOM 2636 C C . THR A 1 166 ? 17.874 16.042 5.318 1.000 0.990 166 THR A C 1
ATOM 2637 O O . THR A 1 166 ? 17.489 14.883 5.187 1.000 0.990 166 THR A O 1
ATOM 2648 N N . ILE A 1 167 ? 18.795 16.391 6.218 1.000 0.980 167 ILE A N 1
ATOM 2649 C CA . ILE A 1 167 ? 19.333 15.471 7.226 1.000 0.980 167 ILE A CA 1
ATOM 2650 C C . ILE A 1 167 ? 18.700 15.813 8.574 1.000 0.980 167 ILE A C 1
ATOM 2651 O O . ILE A 1 167 ? 18.829 16.948 9.030 1.000 0.980 167 ILE A O 1
ATOM 2667 N N . LEU A 1 168 ? 18.075 14.835 9.233 1.000 0.980 168 LEU A N 1
ATOM 2668 C CA . LEU A 1 168 ? 17.522 14.985 10.582 1.000 0.980 168 LEU A CA 1
ATOM 2669 C C . LEU A 1 168 ? 18.239 14.042 11.553 1.000 0.980 168 LEU A C 1
ATOM 2670 O O . LEU A 1 168 ? 17.892 12.868 11.704 1.000 0.980 168 LEU A O 1
ATOM 2686 N N . ARG A 1 169 ? 19.280 14.551 12.223 1.000 0.950 169 ARG A N 1
ATOM 2687 C CA . ARG A 1 169 ? 20.008 13.791 13.251 1.000 0.950 169 ARG A CA 1
ATOM 2688 C C . ARG A 1 169 ? 19.192 13.768 14.543 1.000 0.950 169 ARG A C 1
ATOM 2689 O O . ARG A 1 169 ? 18.585 14.772 14.899 1.000 0.950 169 ARG A O 1
ATOM 2710 N N . LYS A 1 170 ? 19.256 12.670 15.311 1.000 0.950 170 LYS A N 1
ATOM 2711 C CA . LYS A 1 170 ? 18.493 12.511 16.570 1.000 0.950 170 LYS A CA 1
ATOM 2712 C C . LYS A 1 170 ? 18.675 13.687 17.549 1.000 0.950 170 LYS A C 1
ATOM 2713 O O . LYS A 1 170 ? 17.712 14.088 18.186 1.000 0.950 170 LYS A O 1
ATOM 2732 N N . ARG A 1 171 ? 19.878 14.275 17.620 1.000 0.960 171 ARG A N 1
ATOM 2733 C CA . ARG A 1 171 ? 20.176 15.437 18.482 1.000 0.960 171 ARG A CA 1
ATOM 2734 C C . ARG A 1 171 ? 19.420 16.725 18.121 1.000 0.960 171 ARG A C 1
ATOM 2735 O O . ARG A 1 171 ? 19.314 17.582 18.974 1.000 0.960 171 ARG A O 1
ATOM 2756 N N . GLN A 1 172 ? 18.917 16.846 16.890 1.000 0.970 172 GLN A N 1
ATOM 2757 C CA . GLN A 1 172 ? 18.182 18.020 16.389 1.000 0.970 172 GLN A CA 1
ATOM 2758 C C . GLN A 1 172 ? 16.658 17.860 16.530 1.000 0.970 172 GLN A C 1
ATOM 2759 O O . GLN A 1 172 ? 15.898 18.707 16.071 1.000 0.970 172 GLN A O 1
ATOM 2773 N N . VAL A 1 173 ? 16.185 16.746 17.103 1.000 0.980 173 VAL A N 1
ATOM 2774 C CA . VAL A 1 173 ? 14.751 16.499 17.322 1.000 0.980 173 VAL A CA 1
ATOM 2775 C C . VAL A 1 173 ? 14.115 17.569 18.231 1.000 0.980 173 VAL A C 1
ATOM 2776 O O . VAL A 1 173 ? 13.047 18.051 17.849 1.000 0.980 173 VAL A O 1
ATOM 2789 N N . PRO A 1 174 ? 14.752 18.016 19.337 1.000 0.980 174 PRO A N 1
ATOM 2790 C CA . PRO A 1 174 ? 14.237 19.126 20.141 1.000 0.980 174 PRO A CA 1
ATOM 2791 C C . PRO A 1 174 ? 14.138 20.454 19.383 1.000 0.980 174 PRO A C 1
ATOM 2792 O O . PRO A 1 174 ? 13.177 21.188 19.576 1.000 0.980 174 PRO A O 1
ATOM 2803 N N . ASP A 1 175 ? 15.085 20.744 18.490 1.000 0.980 175 ASP A N 1
ATOM 2804 C CA . ASP A 1 175 ? 15.160 22.051 17.821 1.000 0.980 175 ASP A CA 1
ATOM 2805 C C . ASP A 1 175 ? 14.263 22.134 16.576 1.000 0.980 175 ASP A C 1
ATOM 2806 O O . ASP A 1 175 ? 13.703 23.182 16.270 1.000 0.980 175 ASP A O 1
ATOM 2815 N N . ILE A 1 176 ? 14.147 21.029 15.827 1.000 0.980 176 ILE A N 1
ATOM 2816 C CA . ILE A 1 176 ? 13.491 21.000 14.509 1.000 0.980 176 ILE A CA 1
ATOM 2817 C C . ILE A 1 176 ? 12.106 20.357 14.574 1.000 0.980 176 ILE A C 1
ATOM 2818 O O . ILE A 1 176 ? 11.188 20.805 13.891 1.000 0.980 176 ILE A O 1
ATOM 2834 N N . LEU A 1 177 ? 11.949 19.271 15.337 1.000 0.980 177 LEU A N 1
ATOM 2835 C CA . LEU A 1 177 ? 10.724 18.473 15.309 1.000 0.980 177 LEU A CA 1
ATOM 2836 C C . LEU A 1 177 ? 9.729 18.934 16.376 1.000 0.980 177 LEU A C 1
ATOM 2837 O O . LEU A 1 177 ? 8.549 19.082 16.081 1.000 0.980 177 LEU A O 1
ATOM 2853 N N . TRP A 1 178 ? 10.194 19.157 17.606 1.000 0.980 178 TRP A N 1
ATOM 2854 C CA . TRP A 1 178 ? 9.328 19.494 18.739 1.000 0.980 178 TRP A CA 1
ATOM 2855 C C . TRP A 1 178 ? 8.506 20.783 18.585 1.000 0.980 178 TRP A C 1
ATOM 2856 O O . TRP A 1 178 ? 7.341 20.736 18.984 1.000 0.980 178 TRP A O 1
ATOM 2877 N N . PRO A 1 179 ? 9.011 21.883 17.983 1.000 0.980 179 PRO A N 1
ATOM 2878 C CA . PRO A 1 179 ? 8.224 23.107 17.801 1.000 0.980 179 PRO A CA 1
ATOM 2879 C C . PRO A 1 179 ? 7.071 22.971 16.797 1.000 0.980 179 PRO A C 1
ATOM 2880 O O . PRO A 1 179 ? 6.199 23.836 16.741 1.000 0.980 179 PRO A O 1
ATOM 2891 N N . LEU A 1 180 ? 7.058 21.913 15.976 1.000 0.980 180 LEU A N 1
ATOM 2892 C CA . LEU A 1 180 ? 6.023 21.724 14.965 1.000 0.980 180 LEU A CA 1
ATOM 2893 C C . LEU A 1 180 ? 4.674 21.358 15.612 1.000 0.980 180 LEU A C 1
ATOM 2894 O O . LEU A 1 180 ? 4.643 20.640 16.621 1.000 0.980 180 LEU A O 1
ATOM 2910 N N . PRO A 1 181 ? 3.540 21.771 15.013 1.000 0.980 181 PRO A N 1
ATOM 2911 C CA . PRO A 1 181 ? 2.224 21.311 15.431 1.000 0.980 181 PRO A CA 1
ATOM 2912 C C . PRO A 1 181 ? 2.130 19.784 15.388 1.000 0.980 181 PRO A C 1
ATOM 2913 O O . PRO A 1 181 ? 2.570 19.143 14.435 1.000 0.980 181 PRO A O 1
ATOM 2924 N N . VAL A 1 182 ? 1.475 19.182 16.380 1.000 0.980 182 VAL A N 1
ATOM 2925 C CA . VAL A 1 182 ? 1.378 17.720 16.513 1.000 0.980 182 VAL A CA 1
ATOM 2926 C C . VAL A 1 182 ? 0.692 17.050 15.312 1.000 0.980 182 VAL A C 1
ATOM 2927 O O . VAL A 1 182 ? 0.938 15.882 15.034 1.000 0.980 182 VAL A O 1
ATOM 2940 N N . GLY A 1 183 ? -0.138 17.794 14.570 1.000 0.970 183 GLY A N 1
ATOM 2941 C CA . GLY A 1 183 ? -0.799 17.337 13.342 1.000 0.970 183 GLY A CA 1
ATOM 2942 C C . GLY A 1 183 ? 0.098 17.257 12.099 1.000 0.970 183 GLY A C 1
ATOM 2943 O O . GLY A 1 183 ? -0.291 16.593 11.145 1.000 0.970 183 GLY A O 1
ATOM 2947 N N . GLU A 1 184 ? 1.287 17.871 12.112 1.000 0.970 184 GLU A N 1
ATOM 2948 C CA . GLU A 1 184 ? 2.305 17.705 11.057 1.000 0.970 184 GLU A CA 1
ATOM 2949 C C . GLU A 1 184 ? 3.091 16.391 11.230 1.000 0.970 184 GLU A C 1
ATOM 2950 O O . GLU A 1 184 ? 3.816 15.948 10.340 1.000 0.970 184 GLU A O 1
ATOM 2962 N N . MET A 1 185 ? 2.968 15.734 12.387 1.000 0.980 185 MET A N 1
ATOM 2963 C CA . MET A 1 185 ? 3.723 14.529 12.701 1.000 0.980 185 MET A CA 1
ATOM 2964 C C . MET A 1 185 ? 3.233 13.318 11.899 1.000 0.980 185 MET A C 1
ATOM 2965 O O . MET A 1 185 ? 2.080 12.894 12.013 1.000 0.980 185 MET A O 1
ATOM 2979 N N . HIS A 1 186 ? 4.138 12.656 11.173 1.000 0.970 186 HIS A N 1
ATOM 2980 C CA . HIS A 1 186 ? 3.803 11.442 10.432 1.000 0.970 186 HIS A CA 1
ATOM 2981 C C . HIS A 1 186 ? 3.247 10.328 11.351 1.000 0.970 186 HIS A C 1
ATOM 2982 O O . HIS A 1 186 ? 3.947 9.748 12.191 1.000 0.970 186 HIS A O 1
ATOM 2996 N N . GLY A 1 187 ? 1.970 9.995 11.142 1.000 0.960 187 GLY A N 1
ATOM 2997 C CA . GLY A 1 187 ? 1.190 9.058 11.957 1.000 0.960 187 GLY A CA 1
ATOM 2998 C C . GLY A 1 187 ? 0.111 9.717 12.829 1.000 0.960 187 GLY A C 1
ATOM 2999 O O . GLY A 1 187 ? -0.731 9.004 13.376 1.000 0.960 187 GLY A O 1
ATOM 3003 N N . VAL A 1 188 ? 0.076 11.051 12.923 1.000 0.980 188 VAL A N 1
ATOM 3004 C CA . VAL A 1 188 ? -0.953 11.817 13.642 1.000 0.980 188 VAL A CA 1
ATOM 3005 C C . VAL A 1 188 ? -1.934 12.433 12.639 1.000 0.980 188 VAL A C 1
ATOM 3006 O O . VAL A 1 188 ? -1.835 13.588 12.248 1.000 0.980 188 VAL A O 1
ATOM 3019 N N . GLY A 1 189 ? -2.926 11.650 12.211 1.000 0.950 189 GLY A N 1
ATOM 3020 C CA . GLY A 1 189 ? -4.023 12.177 11.390 1.000 0.950 189 GLY A CA 1
ATOM 3021 C C . GLY A 1 189 ? -4.949 13.121 12.173 1.000 0.950 189 GLY A C 1
ATOM 3022 O O . GLY A 1 189 ? -4.974 13.089 13.403 1.000 0.950 189 GLY A O 1
ATOM 3026 N N . LYS A 1 190 ? -5.785 13.897 11.463 1.000 0.950 190 LYS A N 1
ATOM 3027 C CA . LYS A 1 190 ? -6.710 14.906 12.030 1.000 0.950 190 LYS A CA 1
ATOM 3028 C C . LYS A 1 190 ? -7.442 14.453 13.308 1.000 0.950 190 LYS A C 1
ATOM 3029 O O . LYS A 1 190 ? -7.350 15.133 14.322 1.000 0.950 190 LYS A O 1
ATOM 3048 N N . LYS A 1 191 ? -8.078 13.272 13.299 1.000 0.960 191 LYS A N 1
ATOM 3049 C CA . LYS A 1 191 ? -8.785 12.715 14.475 1.000 0.960 191 LYS A CA 1
ATOM 3050 C C . LYS A 1 191 ? -7.871 12.436 15.676 1.000 0.960 191 LYS A C 1
ATOM 3051 O O . LYS A 1 191 ? -8.309 12.528 16.817 1.000 0.960 191 LYS A O 1
ATOM 3070 N N . THR A 1 192 ? -6.615 12.061 15.439 1.000 0.980 192 THR A N 1
ATOM 3071 C CA . THR A 1 192 ? -5.622 11.843 16.502 1.000 0.980 192 THR A CA 1
ATOM 3072 C C . THR A 1 192 ? -5.138 13.180 17.058 1.000 0.980 192 THR A C 1
ATOM 3073 O O . THR A 1 192 ? -5.059 13.323 18.273 1.000 0.980 192 THR A O 1
ATOM 3084 N N . ALA A 1 193 ? -4.898 14.176 16.197 1.000 0.980 193 ALA A N 1
ATOM 3085 C CA . ALA A 1 193 ? -4.560 15.536 16.623 1.000 0.980 193 ALA A CA 1
ATOM 3086 C C . ALA A 1 193 ? -5.690 16.177 17.454 1.000 0.980 193 ALA A C 1
ATOM 3087 O O . ALA A 1 193 ? -5.426 16.766 18.495 1.000 0.980 193 ALA A O 1
ATOM 3094 N N . GLU A 1 194 ? -6.953 16.012 17.044 1.000 0.970 194 GLU A N 1
ATOM 3095 C CA . GLU A 1 194 ? -8.134 16.458 17.804 1.000 0.970 194 GLU A CA 1
ATOM 3096 C C . GLU A 1 194 ? -8.194 15.824 19.202 1.000 0.970 194 GLU A C 1
ATOM 3097 O O . GLU A 1 194 ? -8.408 16.528 20.185 1.000 0.970 194 GLU A O 1
ATOM 3109 N N . LYS A 1 195 ? -7.931 14.514 19.314 1.000 0.970 195 LYS A N 1
ATOM 3110 C CA . LYS A 1 195 ? -7.847 13.827 20.612 1.000 0.970 195 LYS A CA 1
ATOM 3111 C C . LYS A 1 195 ? -6.702 14.345 21.486 1.000 0.970 195 LYS A C 1
ATOM 3112 O O . LYS A 1 195 ? -6.904 14.537 22.679 1.000 0.970 195 LYS A O 1
ATOM 3131 N N . LEU A 1 196 ? -5.517 14.558 20.909 1.000 0.980 196 LEU A N 1
ATOM 3132 C CA . LEU A 1 196 ? -4.330 15.034 21.632 1.000 0.980 196 LEU A CA 1
ATOM 3133 C C . LEU A 1 196 ? -4.523 16.452 22.190 1.000 0.980 196 LEU A C 1
ATOM 3134 O O . LEU A 1 196 ? -4.185 16.693 23.347 1.000 0.980 196 LEU A O 1
ATOM 3150 N N . LYS A 1 197 ? -5.190 17.344 21.445 1.000 0.970 197 LYS A N 1
ATOM 3151 C CA . LYS A 1 197 ? -5.604 18.666 21.951 1.000 0.970 197 LYS A CA 1
ATOM 3152 C C . LYS A 1 197 ? -6.479 18.578 23.208 1.000 0.970 197 LYS A C 1
ATOM 3153 O O . LYS A 1 197 ? -6.389 19.448 24.062 1.000 0.970 197 LYS A O 1
ATOM 3172 N N . GLY A 1 198 ? -7.269 17.511 23.362 1.000 0.950 198 GLY A N 1
ATOM 3173 C CA . GLY A 1 198 ? -8.050 17.240 24.577 1.000 0.950 198 GLY A CA 1
ATOM 3174 C C . GLY A 1 198 ? -7.218 16.917 25.829 1.000 0.950 198 GLY A C 1
ATOM 3175 O O . GLY A 1 198 ? -7.771 16.901 26.923 1.000 0.950 198 GLY A O 1
ATOM 3179 N N . LEU A 1 199 ? -5.908 16.679 25.688 1.000 0.960 199 LEU A N 1
ATOM 3180 C CA . LEU A 1 199 ? -4.935 16.588 26.787 1.000 0.960 199 LEU A CA 1
ATOM 3181 C C . LEU A 1 199 ? -4.004 17.816 26.855 1.000 0.960 199 LEU A C 1
ATOM 3182 O O . LEU A 1 199 ? -2.978 17.756 27.525 1.000 0.960 199 LEU A O 1
ATOM 3198 N N . GLY A 1 200 ? -4.310 18.903 26.135 1.000 0.970 200 GLY A N 1
ATOM 3199 C CA . GLY A 1 200 ? -3.426 20.070 26.026 1.000 0.970 200 GLY A CA 1
ATOM 3200 C C . GLY A 1 200 ? -2.177 19.833 25.169 1.000 0.970 200 GLY A C 1
ATOM 3201 O O . GLY A 1 200 ? -1.198 20.553 25.314 1.000 0.970 200 GLY A O 1
ATOM 3205 N N . ILE A 1 201 ? -2.182 18.820 24.292 1.000 0.980 201 ILE A N 1
ATOM 3206 C CA . ILE A 1 201 ? -1.053 18.499 23.408 1.000 0.980 201 ILE A CA 1
ATOM 3207 C C . ILE A 1 201 ? -1.315 19.099 22.020 1.000 0.980 201 ILE A C 1
ATOM 3208 O O . ILE A 1 201 ? -2.119 18.589 21.233 1.000 0.980 201 ILE A O 1
ATOM 3224 N N . HIS A 1 202 ? -0.614 20.188 21.727 1.000 0.980 202 HIS A N 1
ATOM 3225 C CA . HIS A 1 202 ? -0.670 20.982 20.503 1.000 0.980 202 HIS A CA 1
ATOM 3226 C C . HIS A 1 202 ? 0.571 20.789 19.616 1.000 0.980 202 HIS A C 1
ATOM 3227 O O . HIS A 1 202 ? 0.440 20.861 18.391 1.000 0.980 202 HIS A O 1
ATOM 3241 N N . THR A 1 203 ? 1.739 20.504 20.198 1.000 0.990 203 THR A N 1
ATOM 3242 C CA 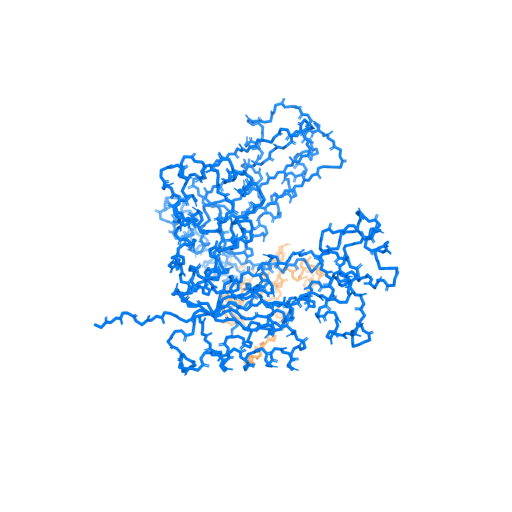. THR A 1 203 ? 3.039 20.351 19.518 1.000 0.990 203 THR A CA 1
ATOM 3243 C C . THR A 1 203 ? 3.604 18.928 19.605 1.000 0.990 203 THR A C 1
ATOM 3244 O O . THR A 1 203 ? 3.159 18.094 20.400 1.000 0.990 203 THR A O 1
ATOM 3255 N N . ILE A 1 204 ? 4.610 18.622 18.778 1.000 0.990 204 ILE A N 1
ATOM 3256 C CA . ILE A 1 204 ? 5.342 17.348 18.873 1.000 0.990 204 ILE A CA 1
ATOM 3257 C C . ILE A 1 204 ? 6.177 17.293 20.166 1.000 0.990 204 ILE A C 1
ATOM 3258 O O . ILE A 1 204 ? 6.324 16.215 20.738 1.000 0.990 204 ILE A O 1
ATOM 3274 N N . GLY A 1 205 ? 6.676 18.430 20.664 1.000 0.990 205 GLY A N 1
ATOM 3275 C CA . GLY A 1 205 ? 7.408 18.511 21.933 1.000 0.990 205 GLY A CA 1
ATOM 3276 C C . GLY A 1 205 ? 6.545 18.161 23.141 1.000 0.990 205 GLY A C 1
ATOM 3277 O O . GLY A 1 205 ? 6.932 17.337 23.966 1.000 0.990 205 GLY A O 1
ATOM 3281 N N . GLU A 1 206 ? 5.325 18.693 23.199 1.000 0.980 206 GLU A N 1
ATOM 3282 C CA . GLU A 1 206 ? 4.350 18.338 24.239 1.000 0.980 206 GLU A CA 1
ATOM 3283 C C . GLU A 1 206 ? 3.995 16.846 24.189 1.000 0.980 206 GLU A C 1
ATOM 3284 O O . GLU A 1 206 ? 3.935 16.191 25.227 1.000 0.980 206 GLU A O 1
ATOM 3296 N N . LEU A 1 207 ? 3.848 16.262 22.993 1.000 0.990 207 LEU A N 1
ATOM 3297 C CA . LEU A 1 207 ? 3.645 14.817 22.828 1.000 0.990 207 LEU A CA 1
ATOM 3298 C C . LEU A 1 207 ? 4.868 13.990 23.265 1.000 0.990 207 LEU A C 1
ATOM 3299 O O . LEU A 1 207 ? 4.709 12.886 23.789 1.000 0.990 207 LEU A O 1
ATOM 3315 N N . ALA A 1 208 ? 6.083 14.499 23.044 1.000 0.980 208 ALA A N 1
ATOM 3316 C CA . ALA A 1 208 ? 7.320 13.861 23.483 1.000 0.980 208 ALA A CA 1
ATOM 3317 C C . ALA A 1 208 ? 7.450 13.851 25.016 1.000 0.980 208 ALA A C 1
ATOM 3318 O O . ALA A 1 208 ? 7.945 12.866 25.571 1.000 0.980 208 ALA A O 1
ATOM 3325 N N . ALA A 1 209 ? 6.970 14.904 25.685 1.000 0.980 209 ALA A N 1
ATOM 3326 C CA . ALA A 1 209 ? 6.987 15.055 27.139 1.000 0.980 209 ALA A CA 1
ATOM 3327 C C . ALA A 1 209 ? 5.807 14.362 27.857 1.000 0.980 209 ALA A C 1
ATOM 3328 O O . ALA A 1 209 ? 5.984 13.860 28.967 1.000 0.980 209 ALA A O 1
ATOM 3335 N N . ALA A 1 210 ? 4.628 14.295 27.228 1.000 0.980 210 ALA A N 1
ATOM 3336 C CA . ALA A 1 210 ? 3.366 13.866 27.840 1.000 0.980 210 ALA A CA 1
ATOM 3337 C C . ALA A 1 210 ? 3.423 12.517 28.582 1.000 0.980 210 ALA A C 1
ATOM 3338 O O . ALA A 1 210 ? 4.103 11.577 28.163 1.000 0.980 210 ALA A O 1
ATOM 3345 N N . ASP A 1 211 ? 2.658 12.394 29.670 1.000 0.970 211 ASP A N 1
ATOM 3346 C CA . ASP A 1 211 ? 2.548 11.159 30.453 1.000 0.970 211 ASP A CA 1
ATOM 3347 C C . ASP A 1 211 ? 2.103 9.961 29.587 1.000 0.970 211 ASP A C 1
ATOM 3348 O O . ASP A 1 211 ? 1.107 10.005 28.858 1.000 0.970 211 ASP A O 1
ATOM 3357 N N . GLU A 1 212 ? 2.846 8.858 29.694 1.000 0.960 212 GLU A N 1
ATOM 3358 C CA . GLU A 1 212 ? 2.592 7.661 28.898 1.000 0.960 212 GLU A CA 1
ATOM 3359 C C . GLU A 1 212 ? 1.279 6.974 29.295 1.000 0.960 212 GLU A C 1
ATOM 3360 O O . GLU A 1 212 ? 0.577 6.459 28.420 1.000 0.960 212 GLU A O 1
ATOM 3372 N N . HIS A 1 213 ? 0.898 7.000 30.578 1.000 0.960 213 HIS A N 1
ATOM 3373 C CA . HIS A 1 213 ? -0.351 6.385 31.025 1.000 0.960 213 HIS A CA 1
ATOM 3374 C C . HIS A 1 213 ? -1.566 7.110 30.424 1.000 0.960 213 HIS A C 1
ATOM 3375 O O . HIS A 1 213 ? -2.464 6.477 29.862 1.000 0.960 213 HIS A O 1
ATOM 3389 N N . SER A 1 214 ? -1.561 8.441 30.453 1.000 0.960 214 SER A N 1
ATOM 3390 C CA . SER A 1 214 ? -2.588 9.304 29.863 1.000 0.960 214 SER A CA 1
ATOM 3391 C C . SER A 1 214 ? -2.688 9.124 28.345 1.000 0.960 214 SER A C 1
ATOM 3392 O O . SER A 1 214 ? -3.791 8.949 27.815 1.000 0.960 214 SER A O 1
ATOM 3400 N N . LEU A 1 215 ? -1.551 9.055 27.640 1.000 0.970 215 LEU A N 1
ATOM 3401 C CA . LEU A 1 215 ? -1.519 8.729 26.209 1.000 0.970 215 LEU A CA 1
ATOM 3402 C C . LEU A 1 215 ? -2.067 7.324 25.916 1.000 0.970 215 LEU A C 1
ATOM 3403 O O . LEU A 1 215 ? -2.813 7.141 24.951 1.000 0.970 215 LEU A O 1
ATOM 3419 N N . LYS A 1 216 ? -1.729 6.326 26.741 1.000 0.970 216 LYS A N 1
ATOM 3420 C CA . LYS A 1 216 ? -2.203 4.941 26.600 1.000 0.970 216 LYS A CA 1
ATOM 3421 C C . LYS A 1 216 ? -3.705 4.819 26.871 1.000 0.970 216 LYS A C 1
ATOM 3422 O O . LYS A 1 216 ? -4.378 4.073 26.165 1.000 0.970 216 LYS A O 1
ATOM 3441 N N . ARG A 1 217 ? -4.256 5.594 27.812 1.000 0.960 217 ARG A N 1
ATOM 3442 C CA . ARG A 1 217 ? -5.705 5.678 28.071 1.000 0.960 217 ARG A CA 1
ATOM 3443 C C . ARG A 1 217 ? -6.468 6.312 26.900 1.000 0.960 217 ARG A C 1
ATOM 3444 O O . ARG A 1 217 ? -7.549 5.846 26.558 1.000 0.960 217 ARG A O 1
ATOM 3465 N N . LEU A 1 218 ? -5.901 7.334 26.253 1.000 0.960 218 LEU A N 1
ATOM 3466 C CA . LEU A 1 218 ? -6.533 8.047 25.131 1.000 0.960 218 LEU A CA 1
ATOM 3467 C C . LEU A 1 218 ? -6.414 7.318 23.773 1.000 0.960 218 LEU A C 1
ATOM 3468 O O . LEU A 1 218 ? -7.341 7.361 22.955 1.000 0.960 218 LEU A O 1
ATOM 3484 N N . LEU A 1 219 ? -5.256 6.701 23.504 1.000 0.970 219 LEU A N 1
ATOM 3485 C CA . LEU A 1 219 ? -4.853 6.193 22.180 1.000 0.970 219 LEU A CA 1
ATOM 3486 C C . LEU A 1 219 ? -4.453 4.703 22.169 1.000 0.970 219 LEU A C 1
ATOM 3487 O O . LEU A 1 219 ? -4.032 4.183 21.130 1.000 0.970 219 LEU A O 1
ATOM 3503 N N . GLY A 1 220 ? -4.561 4.001 23.299 1.000 0.970 220 GLY A N 1
ATOM 3504 C CA . GLY A 1 220 ? -4.129 2.609 23.439 1.000 0.970 220 GLY A CA 1
ATOM 3505 C C . GLY A 1 220 ? -2.623 2.440 23.213 1.000 0.970 220 GLY A C 1
ATOM 3506 O O . GLY A 1 220 ? -1.825 3.342 23.465 1.000 0.970 220 GLY A O 1
ATOM 3510 N N . ILE A 1 221 ? -2.226 1.290 22.659 1.000 0.960 221 ILE A N 1
ATOM 3511 C CA . ILE A 1 221 ? -0.825 0.961 22.329 1.000 0.960 221 ILE A CA 1
ATOM 3512 C C . ILE A 1 221 ? -0.146 1.988 21.398 1.000 0.960 221 ILE A C 1
ATOM 3513 O O . ILE A 1 221 ? 1.080 2.069 21.345 1.000 0.960 221 ILE A O 1
ATOM 3529 N N . ASN A 1 222 ? -0.923 2.788 20.660 1.000 0.960 222 ASN A N 1
ATOM 3530 C CA . ASN A 1 222 ? -0.380 3.805 19.763 1.000 0.960 222 ASN A CA 1
ATOM 3531 C C . ASN A 1 222 ? 0.067 5.079 20.493 1.000 0.960 222 ASN A C 1
ATOM 3532 O O . ASN A 1 222 ? 0.930 5.771 19.963 1.000 0.960 222 ASN A O 1
ATOM 3543 N N . GLY A 1 223 ? -0.433 5.360 21.702 1.000 0.970 223 GLY A N 1
ATOM 3544 C CA . GLY A 1 223 ? 0.022 6.489 22.523 1.000 0.970 223 GLY A CA 1
ATOM 3545 C C . GLY A 1 223 ? 1.526 6.422 22.833 1.000 0.970 223 GLY A C 1
ATOM 3546 O O . GLY A 1 223 ? 2.271 7.279 22.356 1.000 0.970 223 GLY A O 1
ATOM 3550 N N . PRO A 1 224 ? 2.009 5.360 23.511 1.000 0.970 224 PRO A N 1
ATOM 3551 C CA . PRO A 1 224 ? 3.439 5.141 23.757 1.000 0.970 224 PRO A CA 1
ATOM 3552 C C . PRO A 1 224 ? 4.288 5.114 22.474 1.000 0.970 224 PRO A C 1
ATOM 3553 O O . PRO A 1 224 ? 5.386 5.666 22.421 1.000 0.970 224 PRO A O 1
ATOM 3564 N N . ARG A 1 225 ? 3.771 4.520 21.386 1.000 0.980 225 ARG A N 1
ATOM 3565 C CA . ARG A 1 225 ? 4.463 4.489 20.081 1.000 0.980 225 ARG A CA 1
ATOM 3566 C C . ARG A 1 225 ? 4.633 5.882 19.468 1.000 0.980 225 ARG A C 1
ATOM 3567 O O . ARG A 1 225 ? 5.665 6.143 18.852 1.000 0.980 225 ARG A O 1
ATOM 3588 N N . LEU A 1 226 ? 3.641 6.760 19.621 1.000 0.980 226 LEU A N 1
ATOM 3589 C CA . LEU A 1 226 ? 3.715 8.150 19.175 1.000 0.980 226 LEU A CA 1
ATOM 3590 C C . LEU A 1 226 ? 4.665 8.969 20.060 1.000 0.980 226 LEU A C 1
ATOM 3591 O O . LEU A 1 226 ? 5.511 9.660 19.502 1.000 0.980 226 LEU A O 1
ATOM 3607 N N . LYS A 1 227 ? 4.635 8.811 21.393 1.000 0.980 227 LYS A N 1
ATOM 3608 C CA . LYS A 1 227 ? 5.626 9.425 22.303 1.000 0.980 227 LYS A CA 1
ATOM 3609 C C . LYS A 1 227 ? 7.062 9.035 21.940 1.000 0.980 227 LYS A C 1
ATOM 3610 O O . LYS A 1 227 ? 7.932 9.898 21.831 1.000 0.980 227 LYS A O 1
ATOM 3629 N N . ASN A 1 228 ? 7.309 7.751 21.677 1.000 0.980 228 ASN A N 1
ATOM 3630 C CA . ASN A 1 228 ? 8.621 7.272 21.238 1.000 0.980 228 ASN A CA 1
ATOM 3631 C C . ASN A 1 228 ? 9.048 7.912 19.909 1.000 0.980 228 ASN A C 1
ATOM 3632 O O . ASN A 1 228 ? 10.144 8.466 19.827 1.000 0.980 228 ASN A O 1
ATOM 3643 N N . LYS A 1 229 ? 8.170 7.941 18.895 1.000 0.980 229 LYS A N 1
ATOM 3644 C CA . LYS A 1 229 ? 8.452 8.643 17.631 1.000 0.980 229 LYS A CA 1
ATOM 3645 C C . LYS A 1 229 ? 8.727 10.138 17.836 1.000 0.980 229 LYS A C 1
ATOM 3646 O O . LYS A 1 229 ? 9.666 10.649 17.236 1.000 0.980 229 LYS A O 1
ATOM 3665 N N . ALA A 1 230 ? 7.977 10.823 18.700 1.000 0.980 230 ALA A N 1
ATOM 3666 C CA . ALA A 1 230 ? 8.172 12.243 19.010 1.000 0.980 230 ALA A CA 1
ATOM 3667 C C . ALA A 1 230 ? 9.541 12.516 19.673 1.000 0.980 230 ALA A C 1
ATOM 3668 O O . ALA A 1 230 ? 10.159 13.545 19.424 1.000 0.980 230 ALA A O 1
ATOM 3675 N N . ASN A 1 231 ? 10.079 11.541 20.413 1.000 0.980 231 ASN A N 1
ATOM 3676 C CA . ASN A 1 231 ? 11.456 11.521 20.929 1.000 0.980 231 ASN A CA 1
ATOM 3677 C C . ASN A 1 231 ? 12.504 10.995 19.911 1.000 0.980 231 ASN A C 1
ATOM 3678 O O . ASN A 1 231 ? 13.649 10.696 20.260 1.000 0.980 231 ASN A O 1
ATOM 3689 N N . GLY A 1 232 ? 12.128 10.831 18.638 1.000 0.980 232 GLY A N 1
ATOM 3690 C CA . GLY A 1 232 ? 12.993 10.319 17.571 1.000 0.980 232 GLY A CA 1
ATOM 3691 C C . GLY A 1 232 ? 13.332 8.826 17.669 1.000 0.980 232 GLY A C 1
ATOM 3692 O O . GLY A 1 232 ? 14.273 8.372 17.014 1.000 0.980 232 GLY A O 1
ATOM 3696 N N . ILE A 1 233 ? 12.596 8.058 18.477 1.000 0.970 233 ILE A N 1
ATOM 3697 C CA . ILE A 1 233 ? 12.809 6.628 18.728 1.000 0.970 233 ILE A CA 1
ATOM 3698 C C . ILE A 1 233 ? 11.891 5.803 17.818 1.000 0.970 233 ILE A C 1
ATOM 3699 O O . ILE A 1 233 ? 10.672 5.763 17.985 1.000 0.970 233 ILE A O 1
ATOM 3715 N N . HIS A 1 234 ? 12.486 5.109 16.847 1.000 0.960 234 HIS A N 1
ATOM 3716 C CA . HIS A 1 234 ? 11.783 4.169 15.976 1.000 0.960 234 HIS A CA 1
ATOM 3717 C C . HIS A 1 234 ? 12.750 3.078 15.499 1.000 0.960 234 HIS A C 1
ATOM 3718 O O . HIS A 1 234 ? 13.728 3.367 14.813 1.000 0.960 234 HIS A O 1
ATOM 3732 N N . HIS A 1 235 ? 12.493 1.823 15.872 1.000 0.940 235 HIS A N 1
ATOM 3733 C CA . HIS A 1 235 ? 13.452 0.734 15.656 1.000 0.940 235 HIS A CA 1
ATOM 3734 C C . HIS A 1 235 ? 13.236 -0.056 14.362 1.000 0.940 235 HIS A C 1
ATOM 3735 O O . HIS A 1 235 ? 14.213 -0.598 13.850 1.000 0.940 235 HIS A O 1
ATOM 3749 N N . ALA A 1 236 ? 12.021 -0.055 13.796 1.000 0.950 236 ALA A N 1
ATOM 3750 C CA . ALA A 1 236 ? 11.664 -0.862 12.624 1.000 0.950 236 ALA A CA 1
ATOM 3751 C C . ALA A 1 236 ? 12.729 -0.777 11.502 1.000 0.950 236 ALA A C 1
ATOM 3752 O O . ALA A 1 236 ? 13.081 0.347 11.119 1.000 0.950 236 ALA A O 1
ATOM 3759 N N . PRO A 1 237 ? 13.251 -1.921 11.013 1.000 0.950 237 PRO A N 1
ATOM 3760 C CA . PRO A 1 237 ? 14.245 -1.969 9.940 1.000 0.950 237 PRO A CA 1
ATOM 3761 C C . PRO A 1 237 ? 13.637 -1.528 8.609 1.000 0.950 237 PRO A C 1
ATOM 3762 O O . PRO A 1 237 ? 12.413 -1.448 8.496 1.000 0.950 237 PRO A O 1
ATOM 3773 N N . VAL A 1 238 ? 14.481 -1.231 7.622 1.000 0.950 238 VAL A N 1
ATOM 3774 C CA . VAL A 1 238 ? 14.055 -1.248 6.217 1.000 0.950 238 VAL A CA 1
ATOM 3775 C C . VAL A 1 238 ? 13.986 -2.709 5.793 1.000 0.950 238 VAL A C 1
ATOM 3776 O O . VAL A 1 238 ? 14.904 -3.469 6.087 1.000 0.950 238 VAL A O 1
ATOM 3789 N N . ASP A 1 239 ? 12.872 -3.099 5.194 1.000 0.920 239 ASP A N 1
ATOM 3790 C CA . ASP A 1 239 ? 12.534 -4.492 4.919 1.000 0.920 239 ASP A CA 1
ATOM 3791 C C . ASP A 1 239 ? 12.020 -4.625 3.473 1.000 0.920 239 ASP A C 1
ATOM 3792 O O . ASP A 1 239 ? 10.896 -4.188 3.193 1.000 0.920 239 ASP A O 1
ATOM 3801 N N . PRO A 1 240 ? 12.830 -5.180 2.550 1.000 0.880 240 PRO A N 1
ATOM 3802 C CA . PRO A 1 240 ? 12.433 -5.388 1.158 1.000 0.880 240 PRO A CA 1
ATOM 3803 C C . PRO A 1 240 ? 11.238 -6.328 0.993 1.000 0.880 240 PRO A C 1
ATOM 3804 O O . PRO A 1 240 ? 10.355 -6.061 0.177 1.000 0.880 240 PRO A O 1
ATOM 3815 N N . GLU A 1 241 ? 11.146 -7.379 1.814 1.000 0.810 241 GLU A N 1
ATOM 3816 C CA . GLU A 1 241 ? 10.109 -8.412 1.692 1.000 0.810 241 GLU A CA 1
ATOM 3817 C C . GLU A 1 241 ? 8.730 -7.922 2.152 1.000 0.810 241 GLU A C 1
ATOM 3818 O O . GLU A 1 241 ? 7.692 -8.496 1.816 1.000 0.810 241 GLU A O 1
ATOM 3830 N N . ARG A 1 242 ? 8.686 -6.784 2.848 1.000 0.830 242 ARG A N 1
ATOM 3831 C CA . ARG A 1 242 ? 7.464 -6.152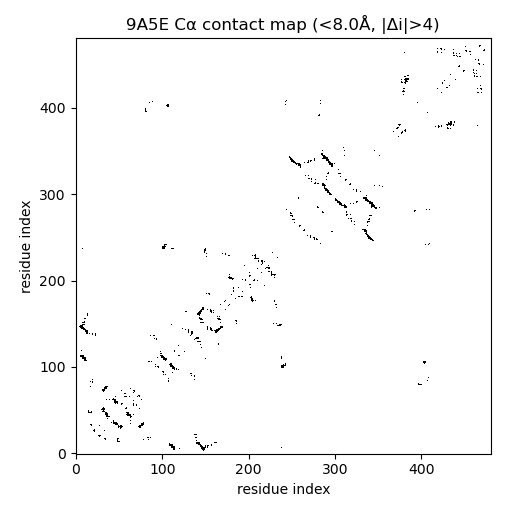 3.355 1.000 0.830 242 ARG A CA 1
ATOM 3832 C C . ARG A 1 242 ? 6.435 -5.771 2.289 1.000 0.830 242 ARG A C 1
ATOM 3833 O O . ARG A 1 242 ? 5.295 -5.432 2.616 1.000 0.830 242 ARG A O 1
ATOM 3854 N N . ILE A 1 243 ? 6.818 -5.762 1.014 1.000 0.760 243 ILE A N 1
ATOM 3855 C CA . ILE A 1 243 ? 5.887 -5.576 -0.108 1.000 0.760 243 ILE A CA 1
ATOM 3856 C C . ILE A 1 243 ? 5.062 -6.835 -0.404 1.000 0.760 243 ILE A C 1
ATOM 3857 O O . ILE A 1 243 ? 3.971 -6.718 -0.962 1.000 0.760 243 ILE A O 1
ATOM 3873 N N . TYR A 1 244 ? 5.550 -8.005 0.018 1.000 0.720 244 TYR A N 1
ATOM 3874 C CA . TYR A 1 244 ? 4.888 -9.302 -0.106 1.000 0.720 244 TYR A CA 1
ATOM 3875 C C . TYR A 1 244 ? 4.109 -9.698 1.164 1.000 0.720 244 TYR A C 1
ATOM 3876 O O . TYR A 1 244 ? 3.247 -10.572 1.103 1.000 0.720 244 TYR A O 1
ATOM 3894 N N . GLU A 1 245 ? 4.343 -9.038 2.307 1.000 0.760 245 GLU A N 1
ATOM 3895 C CA . GLU A 1 245 ? 3.548 -9.244 3.525 1.000 0.760 245 GLU A CA 1
ATOM 3896 C C . GLU A 1 245 ? 2.123 -8.668 3.404 1.000 0.760 245 GLU A C 1
ATOM 3897 O O . GLU A 1 245 ? 1.887 -7.459 3.526 1.000 0.760 245 GLU A O 1
ATOM 3909 N N . PHE A 1 246 ? 1.122 -9.544 3.280 1.000 0.810 246 PHE A N 1
ATOM 3910 C CA . PHE A 1 246 ? -0.290 -9.160 3.335 1.000 0.810 246 PHE A CA 1
ATOM 3911 C C . PHE A 1 246 ? -0.932 -9.579 4.657 1.000 0.810 246 PHE A C 1
ATOM 3912 O O . PHE A 1 246 ? -0.979 -10.752 5.005 1.000 0.810 246 PHE A O 1
ATOM 3929 N N . LYS A 1 247 ? -1.523 -8.619 5.377 1.000 0.860 247 LYS A N 1
ATOM 3930 C CA . LYS A 1 247 ? -2.305 -8.910 6.598 1.000 0.860 247 LYS A CA 1
ATOM 3931 C C . LYS A 1 247 ? -3.737 -9.355 6.311 1.000 0.860 247 LYS A C 1
ATOM 3932 O O . LYS A 1 247 ? -4.387 -9.963 7.157 1.000 0.860 247 LYS A O 1
ATOM 3951 N N . SER A 1 248 ? -4.250 -8.982 5.143 1.000 0.930 248 SER A N 1
ATOM 3952 C CA . SER A 1 248 ? -5.627 -9.236 4.737 1.000 0.930 248 SER A CA 1
ATOM 3953 C C . SER A 1 248 ? -5.800 -9.038 3.236 1.000 0.930 248 SER A C 1
ATOM 3954 O O . SER A 1 248 ? -5.244 -8.088 2.679 1.000 0.930 248 SER A O 1
ATOM 3962 N N . VAL A 1 249 ? -6.642 -9.851 2.605 1.000 0.940 249 VAL A N 1
ATOM 3963 C CA . VAL A 1 249 ? -7.053 -9.697 1.205 1.000 0.940 249 VAL A CA 1
ATOM 3964 C C . VAL A 1 249 ? -8.572 -9.657 1.158 1.000 0.940 249 VAL A C 1
ATOM 3965 O O . VAL A 1 249 ? -9.239 -10.588 1.595 1.000 0.940 249 VAL A O 1
ATOM 3978 N N . GLY A 1 250 ? -9.137 -8.572 0.635 1.000 0.950 250 GLY A N 1
ATOM 3979 C CA . GLY A 1 250 ? -10.582 -8.369 0.631 1.000 0.950 250 GLY A CA 1
ATOM 3980 C C . GLY A 1 250 ? -11.075 -7.507 -0.518 1.000 0.950 250 GLY A C 1
ATOM 3981 O O . GLY A 1 250 ? -10.294 -6.964 -1.308 1.000 0.950 250 GLY A O 1
ATOM 3985 N N . ASN A 1 251 ? -12.396 -7.394 -0.611 1.000 0.950 251 ASN A N 1
ATOM 3986 C CA . ASN A 1 251 ? -13.087 -6.468 -1.494 1.000 0.950 251 ASN A CA 1
ATOM 3987 C C . ASN A 1 251 ? -14.459 -6.089 -0.903 1.000 0.950 251 ASN A C 1
ATOM 3988 O O . ASN A 1 251 ? -15.015 -6.814 -0.077 1.000 0.950 251 ASN A O 1
ATOM 3999 N N . SER A 1 252 ? -15.018 -4.962 -1.336 1.000 0.960 252 SER A N 1
ATOM 4000 C CA . SER A 1 252 ? -16.361 -4.513 -0.960 1.000 0.960 252 SER A CA 1
ATOM 4001 C C . SER A 1 252 ? -17.035 -3.747 -2.095 1.000 0.960 252 SER A C 1
ATOM 4002 O O . SER A 1 252 ? -16.383 -3.269 -3.024 1.000 0.960 252 SER A O 1
ATOM 4010 N N . SER A 1 253 ? -18.362 -3.659 -2.043 1.000 0.940 253 SER A N 1
ATOM 4011 C CA . SER A 1 253 ? -19.169 -2.990 -3.058 1.000 0.940 253 SER A CA 1
ATOM 4012 C C . SER A 1 253 ? -20.368 -2.298 -2.419 1.000 0.940 253 SER A C 1
ATOM 4013 O O . SER A 1 253 ? -21.096 -2.913 -1.640 1.000 0.940 253 SER A O 1
ATOM 4021 N N . THR A 1 254 ? -20.558 -1.018 -2.742 1.000 0.940 254 THR A N 1
ATOM 4022 C CA . THR A 1 254 ? -21.797 -0.286 -2.452 1.000 0.940 254 THR A CA 1
ATOM 4023 C C . THR A 1 254 ? -22.812 -0.614 -3.538 1.000 0.940 254 THR A C 1
ATOM 4024 O O . THR A 1 254 ? -22.468 -0.538 -4.720 1.000 0.940 254 THR A O 1
ATOM 4035 N N . LEU A 1 255 ? -24.042 -0.942 -3.151 1.000 0.940 255 LEU A N 1
ATOM 4036 C CA . LEU A 1 255 ? -25.144 -1.137 -4.087 1.000 0.940 255 LEU A CA 1
ATOM 4037 C C . LEU A 1 255 ? -25.566 0.205 -4.719 1.000 0.940 255 LEU A C 1
ATOM 4038 O O . LEU A 1 255 ? -25.229 1.284 -4.220 1.000 0.940 255 LEU A O 1
ATOM 4054 N N . SER A 1 256 ? -26.269 0.145 -5.852 1.000 0.920 256 SER A N 1
ATOM 4055 C CA . SER A 1 256 ? -26.799 1.333 -6.547 1.000 0.920 256 SER A CA 1
ATOM 4056 C C . SER A 1 256 ? -27.940 2.004 -5.775 1.000 0.920 256 SER A C 1
ATOM 4057 O O . SER A 1 256 ? -28.111 3.219 -5.850 1.000 0.920 256 SER A O 1
ATOM 4065 N N . HIS A 1 257 ? -28.680 1.202 -5.017 1.000 0.930 257 HIS A N 1
ATOM 4066 C CA . HIS A 1 257 ? -29.786 1.558 -4.144 1.000 0.930 257 HIS A CA 1
ATOM 4067 C C . HIS A 1 257 ? -29.685 0.700 -2.872 1.000 0.930 257 HIS A C 1
ATOM 4068 O O . HIS A 1 257 ? -28.928 -0.270 -2.843 1.000 0.930 257 HIS A O 1
ATOM 4082 N N . ASP A 1 258 ? -30.391 1.072 -1.806 1.000 0.950 258 ASP A N 1
ATOM 4083 C CA . ASP A 1 258 ? -30.422 0.248 -0.596 1.000 0.950 258 ASP A CA 1
ATOM 4084 C C . ASP A 1 258 ? -31.418 -0.902 -0.810 1.000 0.950 258 ASP A C 1
ATOM 4085 O O . ASP A 1 258 ? -32.570 -0.650 -1.159 1.000 0.950 258 ASP A O 1
ATOM 4094 N N . SER A 1 259 ? -30.979 -2.150 -0.622 1.000 0.970 259 SER A N 1
ATOM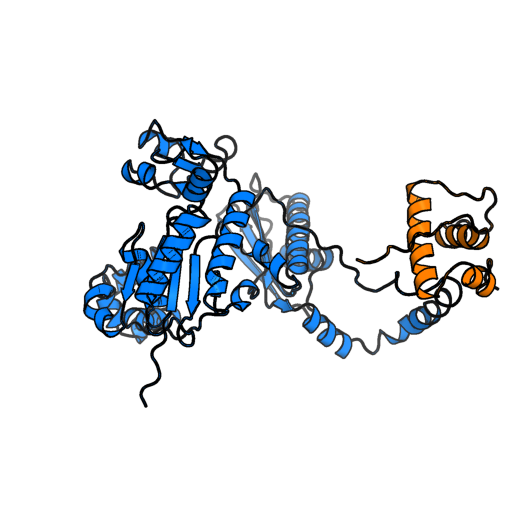 4095 C CA . SER A 1 259 ? -31.736 -3.338 -1.043 1.000 0.970 259 SER A CA 1
ATOM 4096 C C . SER A 1 259 ? -31.879 -4.370 0.070 1.000 0.970 259 SER A C 1
ATOM 4097 O O . SER A 1 259 ? -30.941 -4.632 0.825 1.000 0.970 259 SER A O 1
ATOM 4105 N N . SER A 1 260 ? -33.065 -4.966 0.173 1.000 0.950 260 SER A N 1
ATOM 4106 C CA . SER A 1 260 ? -33.342 -6.153 0.991 1.000 0.950 260 SER A CA 1
ATOM 4107 C C . SER A 1 260 ? -33.630 -7.392 0.135 1.000 0.950 260 SER A C 1
ATOM 4108 O O . SER A 1 260 ? -34.139 -8.381 0.659 1.000 0.950 260 SER A O 1
ATOM 4116 N N . ASP A 1 261 ? -33.337 -7.337 -1.167 1.000 0.960 261 ASP A N 1
ATOM 4117 C CA . ASP A 1 261 ? -33.486 -8.469 -2.078 1.000 0.960 261 ASP A CA 1
ATOM 4118 C C . ASP A 1 261 ? -32.379 -9.499 -1.815 1.000 0.960 261 ASP A C 1
ATOM 4119 O O . ASP A 1 261 ? -31.182 -9.218 -1.915 1.000 0.960 261 ASP A O 1
ATOM 4128 N N . GLU A 1 262 ? -32.779 -10.708 -1.433 1.000 0.950 262 GLU A N 1
ATOM 4129 C CA . GLU A 1 262 ? -31.841 -11.771 -1.091 1.000 0.950 262 GLU A CA 1
ATOM 4130 C C . GLU A 1 262 ? -31.017 -12.226 -2.305 1.000 0.950 262 GLU A C 1
ATOM 4131 O O . GLU A 1 262 ? -29.818 -12.477 -2.179 1.000 0.950 262 GLU A O 1
ATOM 4143 N N . GLU A 1 263 ? -31.615 -12.268 -3.495 1.000 0.950 263 GLU A N 1
ATOM 4144 C CA . GLU A 1 263 ? -30.957 -12.734 -4.711 1.000 0.950 263 GLU A CA 1
ATOM 4145 C C . GLU A 1 263 ? -29.942 -11.707 -5.240 1.000 0.950 263 GLU A C 1
ATOM 4146 O O . GLU A 1 263 ? -28.832 -12.082 -5.643 1.000 0.950 263 GLU A O 1
ATOM 4158 N N . GLU A 1 264 ? -30.254 -10.408 -5.146 1.000 0.960 264 GLU A N 1
ATOM 4159 C CA . GLU A 1 264 ? -29.306 -9.327 -5.440 1.000 0.960 264 GLU A CA 1
ATOM 4160 C C . GLU A 1 264 ? -28.101 -9.371 -4.487 1.000 0.960 264 GLU A C 1
ATOM 4161 O O . GLU A 1 264 ? -26.947 -9.325 -4.931 1.000 0.960 264 GLU A O 1
ATOM 4173 N N . LEU A 1 265 ? -28.347 -9.506 -3.178 1.000 0.970 265 LEU A N 1
ATOM 4174 C CA . LEU A 1 265 ? -27.300 -9.512 -2.153 1.000 0.970 265 LEU A CA 1
ATOM 4175 C C . LEU A 1 265 ? -26.382 -10.739 -2.285 1.000 0.970 265 LEU A C 1
ATOM 4176 O O . LEU A 1 265 ? -25.154 -10.598 -2.234 1.000 0.970 265 LEU A O 1
ATOM 4192 N N . LEU A 1 266 ? -26.937 -11.921 -2.577 1.000 0.960 266 LEU A N 1
ATOM 4193 C CA . LEU A 1 266 ? -26.158 -13.103 -2.965 1.000 0.960 266 LEU A CA 1
ATOM 4194 C C . LEU A 1 266 ? -25.384 -12.868 -4.275 1.000 0.960 266 LEU A C 1
ATOM 4195 O O . LEU A 1 266 ? -24.211 -13.232 -4.388 1.000 0.960 266 LEU A O 1
ATOM 4211 N N . GLY A 1 267 ? -25.985 -12.192 -5.257 1.000 0.970 267 GLY A N 1
ATOM 4212 C CA . GLY A 1 267 ? -25.324 -11.761 -6.490 1.000 0.970 267 GLY A CA 1
ATOM 4213 C C . GLY A 1 267 ? -24.096 -10.871 -6.248 1.000 0.970 267 GLY A C 1
ATOM 4214 O O . GLY A 1 267 ? -23.074 -11.021 -6.929 1.000 0.970 267 GLY A O 1
ATOM 4218 N N . VAL A 1 268 ? -24.152 -9.983 -5.251 1.000 0.970 268 VAL A N 1
ATOM 4219 C CA . VAL A 1 268 ? -23.006 -9.179 -4.803 1.000 0.970 268 VAL A CA 1
ATOM 4220 C C . VAL A 1 268 ? -21.948 -10.064 -4.135 1.000 0.970 268 VAL A C 1
ATOM 4221 O O . VAL A 1 268 ? -20.776 -9.971 -4.511 1.000 0.970 268 VAL A O 1
ATOM 4234 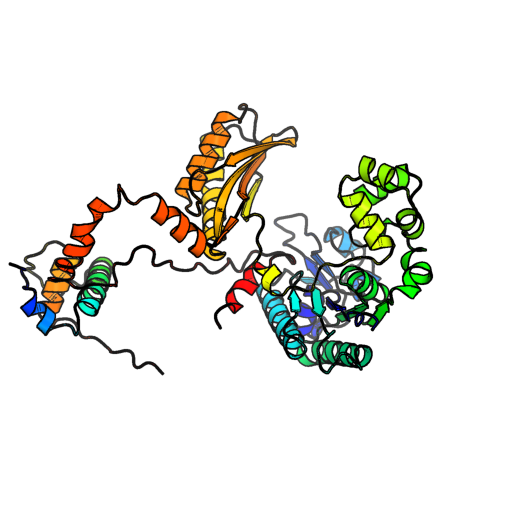N N . PHE A 1 269 ? -22.321 -10.977 -3.228 1.000 0.970 269 PHE A N 1
ATOM 4235 C CA . PHE A 1 269 ? -21.363 -11.912 -2.617 1.000 0.970 269 PHE A CA 1
ATOM 4236 C C . PHE A 1 269 ? -20.653 -12.799 -3.648 1.000 0.970 269 PHE A C 1
ATOM 4237 O O . PHE A 1 269 ? -19.432 -12.920 -3.586 1.000 0.970 269 PHE A O 1
ATOM 4254 N N . ARG A 1 270 ? -21.352 -13.330 -4.662 1.000 0.970 270 ARG A N 1
ATOM 4255 C CA . ARG A 1 270 ? -20.747 -14.119 -5.760 1.000 0.970 270 ARG A CA 1
ATOM 4256 C C . ARG A 1 270 ? -19.647 -13.348 -6.501 1.000 0.970 270 ARG A C 1
ATOM 4257 O O . ARG A 1 270 ? -18.609 -13.927 -6.836 1.000 0.970 270 ARG A O 1
ATOM 4278 N N . LYS A 1 271 ? -19.857 -12.047 -6.744 1.000 0.970 271 LYS A N 1
ATOM 4279 C CA . LYS A 1 271 ? -18.879 -11.141 -7.381 1.000 0.970 271 LYS A CA 1
ATOM 4280 C C . LYS A 1 271 ? -17.706 -10.829 -6.445 1.000 0.970 271 LYS A C 1
ATOM 4281 O O . LYS A 1 271 ? -16.552 -10.862 -6.874 1.000 0.970 271 LYS A O 1
ATOM 4300 N N . LEU A 1 272 ? -17.984 -10.566 -5.166 1.000 0.980 272 LEU A N 1
ATOM 4301 C CA . LEU A 1 272 ? -16.958 -10.314 -4.150 1.000 0.980 272 LEU A CA 1
ATOM 4302 C C . LEU A 1 272 ? -16.073 -11.545 -3.919 1.000 0.980 272 LEU A C 1
ATOM 4303 O O . LEU A 1 272 ? -14.853 -11.413 -3.939 1.000 0.980 272 LEU A O 1
ATOM 4319 N N . ALA A 1 273 ? -16.660 -12.735 -3.778 1.000 0.970 273 ALA A N 1
ATOM 4320 C CA . ALA A 1 273 ? -15.945 -13.987 -3.545 1.000 0.970 273 ALA A CA 1
ATOM 4321 C C . ALA A 1 273 ? -15.010 -14.332 -4.710 1.000 0.970 273 ALA A C 1
ATOM 4322 O O . ALA A 1 273 ? -13.853 -14.677 -4.481 1.000 0.970 273 ALA A O 1
ATOM 4329 N N . ALA A 1 274 ? -15.464 -14.145 -5.957 1.000 0.960 274 ALA A N 1
ATOM 4330 C CA . ALA A 1 274 ? -14.612 -14.297 -7.137 1.000 0.960 274 ALA A CA 1
ATOM 4331 C C . ALA A 1 274 ? -13.422 -13.321 -7.104 1.000 0.960 274 ALA A C 1
ATOM 4332 O O . ALA A 1 274 ? -12.281 -13.722 -7.303 1.000 0.960 274 ALA A O 1
ATOM 4339 N N . SER A 1 275 ? -13.671 -12.049 -6.776 1.000 0.950 275 SER A N 1
ATOM 4340 C CA . SER A 1 275 ? -12.617 -11.035 -6.691 1.000 0.950 275 SER A CA 1
ATOM 4341 C C . SER A 1 275 ? -11.631 -11.252 -5.537 1.000 0.950 275 SER A C 1
ATOM 4342 O O . SER A 1 275 ? -10.475 -10.851 -5.669 1.000 0.950 275 SER A O 1
ATOM 4350 N N . VAL A 1 276 ? -12.068 -11.808 -4.404 1.000 0.960 276 VAL A N 1
ATOM 4351 C CA . VAL A 1 276 ? -11.192 -12.119 -3.263 1.000 0.960 276 VAL A CA 1
ATOM 4352 C C . VAL A 1 276 ? -10.377 -13.377 -3.552 1.000 0.960 276 VAL A C 1
ATOM 4353 O O . VAL A 1 276 ? -9.168 -13.352 -3.347 1.000 0.960 276 VAL A O 1
ATOM 4366 N N . SER A 1 277 ? -10.998 -14.414 -4.122 1.000 0.940 277 SER A N 1
ATOM 4367 C CA . SER A 1 277 ? -10.328 -15.630 -4.601 1.000 0.940 277 SER A CA 1
ATOM 4368 C C . SER A 1 277 ? -9.212 -15.308 -5.601 1.000 0.940 277 SER A C 1
ATOM 4369 O O . SER A 1 277 ? -8.055 -15.644 -5.358 1.000 0.940 277 SER A O 1
ATOM 4377 N N . ASP A 1 278 ? -9.514 -14.532 -6.648 1.000 0.910 278 ASP A N 1
ATOM 4378 C CA . ASP A 1 278 ? -8.534 -14.107 -7.658 1.000 0.910 278 ASP A CA 1
ATOM 4379 C C . ASP A 1 278 ? -7.367 -13.296 -7.063 1.000 0.910 278 ASP A C 1
ATOM 4380 O O . ASP A 1 278 ? -6.263 -13.297 -7.608 1.000 0.910 278 ASP A O 1
ATOM 4389 N N . ARG A 1 279 ? -7.592 -12.569 -5.960 1.000 0.890 279 ARG A N 1
ATOM 4390 C CA . ARG A 1 279 ? -6.541 -11.808 -5.262 1.000 0.890 279 ARG A CA 1
ATOM 4391 C C . ARG A 1 279 ? -5.699 -12.684 -4.339 1.000 0.890 279 ARG A C 1
ATOM 4392 O O . ARG A 1 279 ? -4.489 -12.500 -4.321 1.000 0.890 279 ARG A O 1
ATOM 4413 N N . LEU A 1 280 ? -6.312 -13.611 -3.604 1.000 0.890 280 LEU A N 1
ATOM 4414 C CA . LEU A 1 280 ? -5.613 -14.589 -2.763 1.000 0.890 280 LEU A CA 1
ATOM 4415 C C . LEU A 1 280 ? -4.694 -15.470 -3.623 1.000 0.890 280 LEU A C 1
ATOM 4416 O O . LEU A 1 280 ? -3.496 -15.549 -3.365 1.000 0.890 280 LEU A O 1
ATOM 4432 N N . GLN A 1 281 ? -5.229 -16.009 -4.723 1.000 0.850 281 GLN A N 1
ATOM 4433 C CA . GLN A 1 281 ? -4.487 -16.840 -5.674 1.000 0.850 281 GLN A CA 1
ATOM 4434 C C . GLN A 1 281 ? -3.324 -16.098 -6.339 1.000 0.850 281 GLN A C 1
ATOM 4435 O O . GLN A 1 281 ? -2.225 -16.644 -6.398 1.000 0.850 281 GLN A O 1
ATOM 4449 N N . ARG A 1 282 ? -3.526 -14.852 -6.803 1.000 0.800 282 ARG A N 1
ATOM 4450 C CA . ARG A 1 282 ? -2.439 -14.037 -7.386 1.000 0.800 282 ARG A CA 1
ATOM 4451 C C . ARG A 1 282 ? -1.315 -13.780 -6.380 1.000 0.800 282 ARG A C 1
ATOM 4452 O O . ARG A 1 282 ? -0.152 -13.785 -6.762 1.000 0.800 282 ARG A O 1
ATOM 4473 N N . LYS A 1 283 ? -1.676 -13.596 -5.108 1.000 0.820 283 LYS A N 1
ATOM 4474 C CA . LYS A 1 283 ? -0.750 -13.349 -3.998 1.000 0.820 283 LYS A CA 1
ATOM 4475 C C . LYS A 1 283 ? -0.131 -14.617 -3.413 1.000 0.820 283 LYS A C 1
ATOM 4476 O O . LYS A 1 283 ? 0.644 -14.497 -2.476 1.000 0.820 283 LYS A O 1
ATOM 4495 N N . GLU A 1 284 ? -0.477 -15.792 -3.942 1.000 0.790 284 GLU A N 1
ATOM 4496 C CA . GLU A 1 284 ? 0.002 -17.101 -3.478 1.000 0.790 284 GLU A CA 1
ATOM 4497 C C . GLU A 1 284 ? -0.216 -17.320 -1.967 1.000 0.790 284 GLU A C 1
ATOM 4498 O O . GLU A 1 284 ? 0.576 -17.969 -1.289 1.000 0.790 284 GLU A O 1
ATOM 4510 N N . VAL A 1 285 ? -1.337 -16.809 -1.444 1.000 0.850 285 VAL A N 1
ATOM 4511 C CA . VAL A 1 285 ? -1.744 -16.938 -0.036 1.000 0.850 285 VAL A CA 1
ATOM 4512 C C . VAL A 1 285 ? -3.164 -17.479 0.091 1.000 0.850 285 VAL A C 1
ATOM 4513 O O . VAL A 1 285 ? -4.020 -17.255 -0.763 1.000 0.850 285 VAL A O 1
ATOM 4526 N N . MET A 1 286 ? -3.426 -18.158 1.201 1.000 0.890 286 MET A N 1
ATOM 4527 C CA . MET A 1 286 ? -4.737 -18.671 1.592 1.000 0.890 286 MET A CA 1
ATOM 4528 C C . MET A 1 286 ? -5.168 -18.002 2.899 1.000 0.890 286 MET A C 1
ATOM 4529 O O . MET A 1 286 ? -4.330 -17.677 3.737 1.000 0.890 286 MET A O 1
ATOM 4543 N N . ALA A 1 287 ? -6.465 -17.774 3.090 1.000 0.940 287 ALA A N 1
ATOM 4544 C CA . ALA A 1 287 ? -6.989 -17.171 4.312 1.000 0.940 287 ALA A CA 1
ATOM 4545 C C . ALA A 1 287 ? -7.381 -18.248 5.328 1.000 0.940 287 ALA A C 1
ATOM 4546 O O . ALA A 1 287 ? -8.193 -19.111 5.005 1.000 0.940 287 ALA A O 1
ATOM 4553 N N . SER A 1 288 ? -6.865 -18.167 6.559 1.000 0.910 288 SER A N 1
ATOM 4554 C CA . SER A 1 288 ? -7.269 -19.053 7.673 1.000 0.910 288 SER A CA 1
ATOM 4555 C C . SER A 1 288 ? -8.477 -18.513 8.443 1.000 0.910 288 SER A C 1
ATOM 4556 O O . SER A 1 288 ? -9.070 -19.194 9.279 1.000 0.910 288 SER A O 1
ATOM 4564 N N . LYS A 1 289 ? -8.865 -17.267 8.167 1.000 0.950 289 LYS A N 1
ATOM 4565 C CA . LYS A 1 289 ? -10.023 -16.608 8.761 1.000 0.950 289 LYS A CA 1
ATOM 4566 C C . LYS A 1 289 ? -10.720 -15.756 7.715 1.000 0.950 289 LYS A C 1
ATOM 4567 O O . LYS A 1 289 ? -10.069 -15.037 6.961 1.000 0.950 289 LYS A O 1
ATOM 4586 N N . LEU A 1 290 ? -12.047 -15.807 7.683 1.000 0.970 290 LEU A N 1
ATOM 4587 C CA . LEU A 1 290 ? -12.860 -14.965 6.810 1.000 0.970 290 LEU A CA 1
ATOM 4588 C C . LEU A 1 290 ? -13.698 -14.009 7.654 1.000 0.970 290 LEU A C 1
ATOM 4589 O O . LEU A 1 290 ? -14.205 -14.387 8.711 1.000 0.970 290 LEU A O 1
ATOM 4605 N N . PHE A 1 291 ? -13.902 -12.786 7.175 1.000 0.960 291 PHE A N 1
ATOM 4606 C CA . PHE A 1 291 ? -14.946 -11.911 7.685 1.000 0.960 291 PHE A CA 1
ATOM 4607 C C . PHE A 1 291 ? -15.736 -11.231 6.571 1.000 0.960 291 PHE A C 1
ATOM 4608 O O . PHE A 1 291 ? -15.204 -10.884 5.515 1.000 0.960 291 PHE A O 1
ATOM 4625 N N . ILE A 1 292 ? -17.017 -10.999 6.847 1.000 0.980 292 ILE A N 1
ATOM 4626 C CA . ILE A 1 292 ? -17.892 -10.170 6.024 1.000 0.980 292 ILE A CA 1
ATOM 4627 C C . ILE A 1 292 ? -18.115 -8.802 6.666 1.000 0.980 292 ILE A C 1
ATOM 4628 O O . ILE A 1 292 ? -17.997 -8.630 7.884 1.000 0.980 292 ILE A O 1
ATOM 4644 N N . MET A 1 293 ? -18.478 -7.832 5.834 1.000 0.980 293 MET A N 1
ATOM 4645 C CA . MET A 1 293 ? -18.963 -6.518 6.240 1.000 0.980 293 MET A CA 1
ATOM 4646 C C . MET A 1 293 ? -20.366 -6.314 5.676 1.000 0.980 293 MET A C 1
ATOM 4647 O O . MET A 1 293 ? -20.578 -6.537 4.488 1.000 0.980 293 MET A O 1
ATOM 4661 N N . ILE A 1 294 ? -21.294 -5.854 6.514 1.000 0.970 294 ILE A N 1
ATOM 4662 C CA . ILE A 1 294 ? -22.640 -5.440 6.111 1.000 0.970 294 ILE A CA 1
ATOM 4663 C C . ILE A 1 294 ? -22.835 -4.008 6.599 1.000 0.970 294 ILE A C 1
ATOM 4664 O O . ILE A 1 294 ? -22.714 -3.738 7.796 1.000 0.970 294 ILE A O 1
ATOM 4680 N N . ARG A 1 295 ? -23.124 -3.082 5.685 1.000 0.960 295 ARG A N 1
ATOM 4681 C CA . ARG A 1 295 ? -23.578 -1.725 6.005 1.000 0.960 295 ARG A CA 1
ATOM 4682 C C . ARG A 1 295 ? -25.021 -1.579 5.569 1.000 0.960 295 ARG A C 1
ATOM 4683 O O . ARG A 1 295 ? -25.317 -1.814 4.403 1.000 0.960 295 ARG A O 1
ATOM 4704 N N . TYR A 1 296 ? -25.873 -1.155 6.485 1.000 0.970 296 TYR A N 1
ATOM 4705 C CA . TYR A 1 296 ? -27.292 -0.919 6.252 1.000 0.970 296 TYR A CA 1
ATOM 4706 C C . TYR A 1 296 ? -27.559 0.503 5.726 1.000 0.970 296 TYR A C 1
ATOM 4707 O O . TYR A 1 296 ? -26.658 1.350 5.716 1.000 0.970 296 TYR A O 1
ATOM 4725 N N . ALA A 1 297 ? -28.792 0.759 5.282 1.000 0.950 297 ALA A N 1
ATOM 4726 C CA . ALA A 1 297 ? -29.255 2.074 4.817 1.000 0.950 297 ALA A CA 1
ATOM 4727 C C . ALA A 1 297 ? -29.092 3.188 5.876 1.000 0.950 297 ALA A C 1
ATOM 4728 O O . ALA A 1 297 ? -28.737 4.319 5.549 1.000 0.950 297 ALA A O 1
ATOM 4735 N N . ASP A 1 298 ? -29.244 2.849 7.162 1.000 0.940 298 ASP A N 1
ATOM 4736 C CA . ASP A 1 298 ? -29.024 3.729 8.326 1.000 0.940 298 ASP A CA 1
ATOM 4737 C C . ASP A 1 298 ? -27.532 4.041 8.609 1.000 0.940 298 ASP A C 1
ATOM 4738 O O . ASP A 1 298 ? -27.195 4.636 9.631 1.000 0.940 298 ASP A O 1
ATOM 4747 N N . TRP A 1 299 ? -26.625 3.623 7.717 1.000 0.930 299 TRP A N 1
ATOM 4748 C CA . TRP A 1 299 ? -25.160 3.685 7.827 1.000 0.930 299 TRP A CA 1
ATOM 4749 C C . TRP A 1 299 ? -24.525 2.818 8.922 1.000 0.930 299 TRP A C 1
ATOM 4750 O O . TRP A 1 299 ? -23.287 2.713 8.976 1.000 0.930 299 TRP A O 1
ATOM 4771 N N . ARG A 1 300 ? -25.317 2.113 9.740 1.000 0.960 300 ARG A N 1
ATOM 4772 C CA . ARG A 1 300 ? -24.806 1.149 10.714 1.000 0.960 300 ARG A CA 1
ATOM 4773 C C . ARG A 1 300 ? -24.034 0.066 9.973 1.000 0.960 300 ARG A C 1
ATOM 4774 O O . ARG A 1 300 ? -24.531 -0.574 9.050 1.000 0.960 300 ARG A O 1
ATOM 4795 N N . THR A 1 301 ? -22.782 -0.132 10.373 1.000 0.960 301 THR A N 1
ATOM 4796 C CA . THR A 1 301 ? -21.897 -1.141 9.783 1.000 0.960 301 THR A CA 1
ATOM 4797 C C . THR A 1 301 ? -21.602 -2.214 10.819 1.000 0.960 301 THR A C 1
ATOM 4798 O O . THR A 1 301 ? -21.151 -1.891 11.917 1.000 0.960 301 THR A O 1
ATOM 4809 N N . ILE A 1 302 ? -21.826 -3.478 10.472 1.000 0.970 302 ILE A N 1
ATOM 4810 C CA . ILE A 1 302 ? -21.403 -4.633 11.265 1.000 0.970 302 ILE A CA 1
ATOM 4811 C C . ILE A 1 302 ? -20.364 -5.447 10.495 1.000 0.970 302 ILE A C 1
ATOM 4812 O O . ILE A 1 302 ? -20.387 -5.521 9.266 1.000 0.970 302 ILE A O 1
ATOM 4828 N N . THR A 1 303 ? -19.461 -6.085 11.232 1.000 0.970 303 THR A N 1
ATOM 4829 C CA . THR A 1 303 ? -18.562 -7.118 10.714 1.000 0.970 303 THR A CA 1
ATOM 4830 C C . THR A 1 303 ? -18.753 -8.408 11.499 1.000 0.970 303 THR A C 1
ATOM 4831 O O . THR A 1 303 ? -19.117 -8.393 12.682 1.000 0.970 303 THR A O 1
ATOM 4842 N N . ARG A 1 304 ? -18.562 -9.541 10.824 1.000 0.960 304 ARG A N 1
ATOM 4843 C CA . ARG A 1 304 ? -18.713 -10.888 11.388 1.000 0.960 304 ARG A CA 1
ATOM 4844 C C . ARG A 1 304 ? -17.664 -11.798 10.780 1.000 0.960 304 ARG A C 1
ATOM 4845 O O . ARG A 1 304 ? -17.436 -11.707 9.580 1.000 0.960 304 ARG A O 1
ATOM 4866 N N . SER A 1 305 ? -17.028 -12.632 11.597 1.000 0.970 305 SER A N 1
ATOM 4867 C CA . SER A 1 305 ? -15.906 -13.474 11.181 1.000 0.970 305 SER A CA 1
ATOM 4868 C C . SER A 1 305 ? -16.072 -14.919 11.618 1.000 0.970 305 SER A C 1
ATOM 4869 O O . SER A 1 305 ? -16.581 -15.162 12.710 1.000 0.970 305 SER A O 1
ATOM 4877 N N . THR A 1 306 ? -15.530 -15.835 10.826 1.000 0.940 306 THR A N 1
ATOM 4878 C CA . THR A 1 306 ? -15.363 -17.251 11.155 1.000 0.940 306 THR A CA 1
ATOM 4879 C C . THR A 1 306 ? -13.884 -17.618 11.036 1.000 0.940 306 THR A C 1
ATOM 4880 O O . THR A 1 306 ? -13.212 -17.184 10.096 1.000 0.940 306 THR A O 1
ATOM 4891 N N . THR A 1 307 ? -13.361 -18.367 12.007 1.000 0.940 307 THR A N 1
ATOM 4892 C CA . THR A 1 307 ? -12.054 -19.023 11.869 1.000 0.940 307 THR A CA 1
ATOM 4893 C C . THR A 1 307 ? -12.283 -20.318 11.111 1.000 0.940 307 THR A C 1
ATOM 4894 O O . THR A 1 307 ? -13.171 -21.093 11.465 1.000 0.940 307 THR A O 1
ATOM 4905 N N . LEU A 1 308 ? -11.505 -20.540 10.062 1.000 0.890 308 LEU A N 1
ATOM 4906 C CA . LEU A 1 308 ? -11.658 -21.688 9.186 1.000 0.890 308 LEU A CA 1
ATOM 4907 C C . LEU A 1 308 ? -10.840 -22.856 9.735 1.000 0.890 308 LEU A C 1
ATOM 4908 O O . LEU A 1 308 ? -9.763 -22.660 10.294 1.000 0.890 308 LEU A O 1
ATOM 4924 N N . ARG A 1 309 ? -11.344 -24.081 9.564 1.000 0.770 309 ARG A N 1
ATOM 4925 C CA . ARG A 1 309 ? -10.606 -25.295 9.949 1.000 0.770 309 ARG A CA 1
ATOM 4926 C C . ARG A 1 309 ? -9.341 -25.474 9.102 1.000 0.770 309 ARG A C 1
ATOM 4927 O O . ARG A 1 309 ? -8.312 -25.870 9.631 1.000 0.770 309 ARG A O 1
ATOM 4948 N N . ASN A 1 310 ? -9.452 -25.157 7.814 1.000 0.810 310 ASN A N 1
ATOM 4949 C CA . ASN A 1 310 ? -8.406 -25.249 6.801 1.000 0.810 310 ASN A CA 1
ATOM 4950 C C . ASN A 1 310 ? -8.314 -23.894 6.070 1.000 0.810 310 ASN A C 1
ATOM 4951 O O . ASN A 1 310 ? -9.366 -23.287 5.841 1.000 0.810 310 ASN A O 1
ATOM 4962 N N . PRO A 1 311 ? -7.121 -23.413 5.672 1.000 0.870 311 PRO A N 1
ATOM 4963 C CA . PRO A 1 311 ? -6.998 -22.197 4.868 1.000 0.870 311 PRO A CA 1
ATOM 4964 C C . PRO A 1 311 ? -7.695 -22.327 3.503 1.000 0.870 311 PRO A C 1
ATOM 4965 O O . PRO A 1 311 ? -7.642 -23.389 2.885 1.000 0.870 311 PRO A O 1
ATOM 4976 N N . ILE A 1 312 ? -8.313 -21.247 3.005 1.000 0.880 312 ILE A N 1
ATOM 4977 C CA . ILE A 1 312 ? -9.024 -21.230 1.709 1.000 0.880 312 ILE A CA 1
ATOM 4978 C C . ILE A 1 312 ? -8.572 -20.087 0.791 1.000 0.880 312 ILE A C 1
ATOM 4979 O O . ILE A 1 312 ? -8.281 -18.978 1.239 1.000 0.880 312 ILE A O 1
ATOM 4995 N N . ASP A 1 313 ? -8.575 -20.340 -0.519 1.000 0.910 313 ASP A N 1
ATOM 4996 C CA . ASP A 1 313 ? -8.396 -19.332 -1.577 1.000 0.910 313 ASP A CA 1
ATOM 4997 C C . ASP A 1 313 ? -9.400 -19.474 -2.739 1.000 0.910 313 ASP A C 1
ATOM 4998 O O . ASP A 1 313 ? -9.362 -18.693 -3.692 1.000 0.910 313 ASP A O 1
ATOM 5007 N N . GLN A 1 314 ? -10.307 -20.455 -2.687 1.000 0.900 314 GLN A N 1
ATOM 5008 C CA . GLN A 1 314 ? -11.253 -20.753 -3.762 1.000 0.900 314 GLN A CA 1
ATOM 5009 C C . GLN A 1 314 ? -12.562 -19.976 -3.614 1.000 0.900 314 GLN A C 1
ATOM 5010 O O . GLN A 1 314 ? -13.129 -19.858 -2.528 1.000 0.900 314 GLN A O 1
ATOM 5024 N N . LYS A 1 315 ? -13.085 -19.488 -4.746 1.000 0.930 315 LYS A N 1
ATOM 5025 C CA . LYS A 1 315 ? -14.331 -18.711 -4.829 1.000 0.930 315 LYS A CA 1
ATOM 5026 C C . LYS A 1 315 ? -15.492 -19.376 -4.090 1.000 0.930 315 LYS A C 1
ATOM 5027 O O . LYS A 1 315 ? -16.228 -18.678 -3.402 1.000 0.930 315 LYS A O 1
ATOM 5046 N N . ASN A 1 316 ? -15.690 -20.680 -4.278 1.000 0.910 316 ASN A N 1
ATOM 5047 C CA . ASN A 1 316 ? -16.879 -21.370 -3.778 1.000 0.910 316 ASN A CA 1
ATOM 5048 C C . ASN A 1 316 ? -16.844 -21.533 -2.252 1.000 0.910 316 ASN A C 1
ATOM 5049 O O . ASN A 1 316 ? -17.863 -21.310 -1.606 1.000 0.910 316 ASN A O 1
ATOM 5060 N N . ASP A 1 317 ? -15.674 -21.818 -1.676 1.000 0.920 317 ASP A N 1
ATOM 5061 C CA . ASP A 1 317 ? -15.500 -21.914 -0.222 1.000 0.920 317 ASP A CA 1
ATOM 5062 C C . ASP A 1 317 ? -15.667 -20.537 0.432 1.000 0.920 317 ASP A C 1
ATOM 5063 O O . ASP A 1 317 ? -16.426 -20.376 1.385 1.000 0.920 317 ASP A O 1
ATOM 5072 N N . ILE A 1 318 ? -15.039 -19.509 -0.154 1.000 0.960 318 ILE A N 1
ATOM 5073 C CA . ILE A 1 318 ? -15.175 -18.112 0.282 1.000 0.960 318 ILE A CA 1
ATOM 5074 C C . ILE A 1 318 ? -16.638 -17.658 0.220 1.000 0.960 318 ILE A C 1
ATOM 5075 O O . ILE A 1 318 ? -17.104 -16.966 1.125 1.000 0.960 318 ILE A O 1
ATOM 5091 N N . LEU A 1 319 ? -17.361 -18.034 -0.839 1.000 0.960 319 LEU A N 1
ATOM 5092 C CA . LEU A 1 319 ? -18.776 -17.715 -1.002 1.000 0.960 319 LEU A CA 1
ATOM 5093 C C . LEU A 1 319 ? -19.625 -18.408 0.065 1.000 0.960 319 LEU A C 1
ATOM 5094 O O . LEU A 1 319 ? -20.385 -17.730 0.744 1.000 0.960 319 LEU A O 1
ATOM 5110 N N . LYS A 1 320 ? -19.453 -19.719 0.259 1.000 0.950 320 LYS A N 1
ATOM 5111 C CA . LYS A 1 320 ? -20.197 -20.514 1.244 1.000 0.950 320 LYS A CA 1
ATOM 5112 C C . LYS A 1 320 ? -20.037 -19.966 2.665 1.000 0.950 320 LYS A C 1
ATOM 5113 O O . LYS A 1 320 ? -21.025 -19.796 3.376 1.000 0.950 320 LYS A O 1
ATOM 5132 N N . GLU A 1 321 ? -18.810 -19.645 3.068 1.000 0.950 321 GLU A N 1
ATOM 5133 C CA . GLU A 1 321 ? -18.521 -19.072 4.389 1.000 0.950 321 GLU A CA 1
ATOM 5134 C C . GLU A 1 321 ? -19.062 -17.636 4.529 1.000 0.950 321 GLU A C 1
ATOM 5135 O O . GLU A 1 321 ? -19.563 -17.257 5.592 1.000 0.950 321 GLU A O 1
ATOM 5147 N N . ALA A 1 322 ? -19.030 -16.838 3.454 1.000 0.970 322 ALA A N 1
ATOM 5148 C CA . ALA A 1 322 ? -19.621 -15.501 3.440 1.000 0.970 322 ALA A CA 1
ATOM 5149 C C . ALA A 1 322 ? -21.157 -15.536 3.523 1.000 0.970 322 ALA A C 1
ATOM 5150 O O . ALA A 1 322 ? -21.731 -14.792 4.316 1.000 0.970 322 ALA A O 1
ATOM 5157 N N . GLU A 1 323 ? -21.815 -16.412 2.759 1.000 0.950 323 GLU A N 1
ATOM 5158 C CA . GLU A 1 323 ? -23.266 -16.629 2.784 1.000 0.950 323 GLU A CA 1
ATOM 5159 C C . GLU A 1 323 ? -23.716 -17.171 4.150 1.000 0.950 323 GLU A C 1
ATOM 5160 O O . GLU A 1 323 ? -24.671 -16.651 4.727 1.000 0.950 323 GLU A O 1
ATOM 5172 N N . HIS A 1 324 ? -22.984 -18.125 4.740 1.000 0.950 324 HIS A N 1
ATOM 5173 C CA . HIS A 1 324 ? -23.263 -18.621 6.092 1.000 0.950 324 HIS A CA 1
ATOM 5174 C C . HIS A 1 324 ? -23.185 -17.504 7.147 1.000 0.950 324 HIS A C 1
ATOM 5175 O O . HIS A 1 324 ? -24.110 -17.327 7.944 1.000 0.950 324 HIS A O 1
ATOM 5189 N N . LEU A 1 325 ? -22.107 -16.708 7.141 1.000 0.960 325 LEU A N 1
ATOM 5190 C CA . LEU A 1 325 ? -21.974 -15.550 8.032 1.000 0.960 325 LEU A CA 1
ATOM 5191 C C . LEU A 1 325 ? -23.051 -14.486 7.776 1.000 0.960 325 LEU A C 1
ATOM 5192 O O . LEU A 1 325 ? -23.464 -13.809 8.719 1.000 0.960 325 LEU A O 1
ATOM 5208 N N . PHE A 1 326 ? -23.490 -14.325 6.526 1.000 0.960 326 PHE A N 1
ATOM 5209 C CA . PHE A 1 326 ? -24.509 -13.358 6.140 1.000 0.960 326 PHE A CA 1
ATOM 5210 C C . PHE A 1 326 ? -25.881 -13.770 6.666 1.000 0.960 326 PHE A C 1
ATOM 5211 O O . PHE A 1 326 ? -26.459 -13.034 7.462 1.000 0.960 326 PHE A O 1
ATOM 5228 N N . PHE A 1 327 ? -26.366 -14.966 6.332 1.000 0.950 327 PHE A N 1
ATOM 5229 C CA . PHE A 1 327 ? -27.674 -15.450 6.783 1.000 0.950 327 PHE A CA 1
ATOM 5230 C C . PHE A 1 327 ? -27.803 -15.544 8.305 1.000 0.950 327 PHE A C 1
ATOM 5231 O O . PHE A 1 327 ? -28.874 -15.301 8.853 1.000 0.950 327 PHE A O 1
ATOM 5248 N N . LYS A 1 328 ? -26.700 -15.815 9.010 1.000 0.940 328 LYS A N 1
ATOM 5249 C CA . LYS A 1 328 ? -26.660 -15.865 10.478 1.000 0.940 328 LYS A CA 1
ATOM 5250 C C . LYS A 1 328 ? -26.770 -14.492 11.162 1.000 0.940 328 LYS A C 1
ATOM 5251 O O . LYS A 1 328 ? -27.021 -14.430 12.367 1.000 0.940 328 LYS A O 1
ATOM 5270 N N . HIS A 1 329 ? -26.515 -13.390 10.450 1.000 0.950 329 HIS A N 1
ATOM 5271 C CA . HIS A 1 329 ? -26.320 -12.068 11.067 1.000 0.950 329 HIS A CA 1
ATOM 5272 C C . HIS A 1 329 ? -26.957 -10.878 10.335 1.000 0.950 329 HIS A C 1
ATOM 5273 O O . HIS A 1 329 ? -26.985 -9.776 10.894 1.000 0.950 329 HIS A O 1
ATOM 5287 N N . TRP A 1 330 ? -27.460 -11.069 9.119 1.000 0.950 330 TRP A N 1
ATOM 5288 C CA . TRP A 1 330 ? -28.276 -10.089 8.419 1.000 0.950 330 TRP A CA 1
ATOM 5289 C C . TRP A 1 330 ? -29.659 -10.016 9.069 1.000 0.950 330 TRP A C 1
ATOM 5290 O O . TRP A 1 330 ? -30.356 -11.018 9.190 1.000 0.950 330 TRP A O 1
ATOM 5311 N N . ASN A 1 331 ? -30.070 -8.822 9.492 1.000 0.930 331 ASN A N 1
ATOM 5312 C CA . ASN A 1 331 ? -31.334 -8.609 10.205 1.000 0.930 331 ASN A CA 1
ATOM 5313 C C . ASN A 1 331 ? -32.524 -8.301 9.273 1.000 0.930 331 ASN A C 1
ATOM 5314 O O . ASN A 1 331 ? -33.489 -7.692 9.720 1.000 0.930 331 ASN A O 1
ATOM 5325 N N . LYS A 1 332 ? -32.429 -8.660 7.984 1.000 0.930 332 LYS A N 1
ATOM 5326 C CA . LYS A 1 332 ? -33.395 -8.353 6.910 1.000 0.930 332 LYS A CA 1
ATOM 5327 C C . LYS A 1 332 ? -33.602 -6.862 6.574 1.000 0.930 332 LYS A C 1
ATOM 5328 O O . LYS A 1 332 ? -34.264 -6.572 5.582 1.000 0.930 332 LYS A O 1
ATOM 5347 N N . ASN A 1 333 ? -32.980 -5.914 7.286 1.000 0.960 333 ASN A N 1
ATOM 5348 C CA . ASN A 1 333 ? -33.021 -4.496 6.899 1.000 0.960 333 ASN A CA 1
ATOM 5349 C C . ASN A 1 333 ? -32.274 -4.250 5.569 1.000 0.960 333 ASN A C 1
ATOM 5350 O O . ASN A 1 333 ? -31.294 -4.955 5.292 1.000 0.960 333 ASN A O 1
ATOM 5361 N N . PRO A 1 334 ? -32.647 -3.205 4.799 1.000 0.980 334 PRO A N 1
ATOM 5362 C CA . PRO A 1 334 ? -31.968 -2.839 3.559 1.000 0.980 334 PRO A CA 1
ATOM 5363 C C . PRO A 1 334 ? -30.465 -2.600 3.734 1.000 0.980 334 PRO A C 1
ATOM 5364 O O . PRO A 1 334 ? -30.014 -1.841 4.601 1.000 0.980 334 PRO A O 1
ATOM 5375 N N . VAL A 1 335 ? -29.689 -3.256 2.879 1.000 0.980 335 VAL A N 1
ATOM 5376 C CA . VAL A 1 335 ? -28.232 -3.234 2.823 1.000 0.980 335 VAL A CA 1
ATOM 5377 C C . VAL A 1 335 ? -27.770 -2.267 1.737 1.000 0.980 335 VAL A C 1
ATOM 5378 O O . VAL A 1 335 ? -28.274 -2.253 0.619 1.000 0.980 335 VAL A O 1
ATOM 5391 N N . ARG A 1 336 ? -26.758 -1.474 2.086 1.000 0.970 336 ARG A N 1
ATOM 5392 C CA . ARG A 1 336 ? -26.130 -0.437 1.265 1.000 0.970 336 ARG A CA 1
ATOM 5393 C C . ARG A 1 336 ? -24.750 -0.835 0.749 1.000 0.970 336 ARG A C 1
ATOM 5394 O O . ARG A 1 336 ? -24.336 -0.402 -0.322 1.000 0.970 336 ARG A O 1
ATOM 5415 N N . LEU A 1 337 ? -23.995 -1.614 1.525 1.000 0.970 337 LEU A N 1
ATOM 5416 C CA . LEU A 1 337 ? -22.688 -2.140 1.121 1.000 0.970 337 LEU A CA 1
ATOM 5417 C C . LEU A 1 337 ? -22.441 -3.515 1.735 1.000 0.970 337 LEU A C 1
ATOM 5418 O O . LEU A 1 337 ? -22.696 -3.730 2.922 1.000 0.970 337 LEU A O 1
ATOM 5434 N N . LEU A 1 338 ? -21.857 -4.397 0.926 1.000 0.980 338 LEU A N 1
ATOM 5435 C CA . LEU A 1 338 ? -21.337 -5.696 1.338 1.000 0.980 338 LEU A CA 1
ATOM 5436 C C . LEU A 1 338 ? -19.822 -5.764 1.132 1.000 0.980 338 LEU A C 1
ATOM 5437 O O . LEU A 1 338 ? -19.259 -5.078 0.275 1.000 0.980 338 LEU A O 1
ATOM 5453 N N . GLY A 1 339 ? -19.148 -6.608 1.907 1.000 0.980 339 GLY A N 1
ATOM 5454 C CA . GLY A 1 339 ? -17.721 -6.882 1.761 1.000 0.980 339 GLY A CA 1
ATOM 5455 C C . GLY A 1 339 ? -17.343 -8.277 2.238 1.000 0.980 339 GLY A C 1
ATOM 5456 O O . GLY A 1 339 ? -17.990 -8.816 3.131 1.000 0.980 339 GLY A O 1
ATOM 5460 N N . ILE A 1 340 ? -16.271 -8.823 1.664 1.000 0.980 340 ILE A N 1
ATOM 5461 C CA . ILE A 1 340 ? -15.611 -10.064 2.090 1.000 0.980 340 ILE A CA 1
ATOM 5462 C C . ILE A 1 340 ? -14.124 -9.761 2.268 1.000 0.980 340 ILE A C 1
ATOM 5463 O O . ILE A 1 340 ? -13.530 -9.077 1.434 1.000 0.980 340 ILE A O 1
ATOM 5479 N N . THR A 1 341 ? -13.505 -10.259 3.334 1.000 0.980 341 THR A N 1
ATOM 5480 C CA . THR A 1 341 ? -12.058 -10.165 3.561 1.000 0.980 341 THR A CA 1
ATOM 5481 C C . THR A 1 341 ? -11.535 -11.439 4.216 1.000 0.980 341 THR A C 1
ATOM 5482 O O . THR A 1 341 ? -12.054 -11.864 5.243 1.000 0.980 341 THR A O 1
ATOM 5493 N N . GLY A 1 342 ? -10.492 -12.027 3.636 1.000 0.970 342 GLY A N 1
ATOM 5494 C CA . GLY A 1 342 ? -9.659 -13.032 4.285 1.000 0.970 342 GLY A CA 1
ATOM 5495 C C . GLY A 1 342 ? -8.568 -12.373 5.133 1.000 0.970 342 GLY A C 1
ATOM 5496 O O . GLY A 1 342 ? -7.969 -11.380 4.712 1.000 0.970 342 GLY A O 1
ATOM 5500 N N . THR A 1 343 ? -8.314 -12.921 6.316 1.000 0.940 343 THR A N 1
ATOM 5501 C CA . THR A 1 343 ? -7.231 -12.557 7.243 1.000 0.940 343 THR A CA 1
ATOM 5502 C C . THR A 1 343 ? -6.519 -13.817 7.723 1.000 0.940 343 THR A C 1
ATOM 5503 O O . THR A 1 343 ? -6.882 -14.925 7.326 1.000 0.940 343 THR A O 1
ATOM 5514 N N . ASP A 1 344 ? -5.507 -13.640 8.577 1.000 0.900 344 ASP A N 1
ATOM 5515 C CA . ASP A 1 344 ? -4.661 -14.723 9.093 1.000 0.900 344 ASP A CA 1
ATOM 5516 C C . ASP A 1 344 ? -4.124 -15.551 7.911 1.000 0.900 344 ASP A C 1
ATOM 5517 O O . ASP A 1 344 ? -4.375 -16.751 7.765 1.000 0.900 344 ASP A O 1
ATOM 5526 N N . LEU A 1 345 ? -3.508 -14.814 6.978 1.000 0.920 345 LEU A N 1
ATOM 5527 C CA . LEU A 1 345 ? -3.081 -15.321 5.683 1.000 0.920 345 LEU A CA 1
ATOM 5528 C C . LEU A 1 345 ? -1.838 -16.192 5.849 1.000 0.920 345 LEU A C 1
ATOM 5529 O O . LEU A 1 345 ? -0.893 -15.805 6.534 1.000 0.920 345 LEU A O 1
ATOM 5545 N N . VAL A 1 346 ? -1.848 -17.343 5.189 1.000 0.840 346 VAL A N 1
ATOM 5546 C CA . VAL A 1 346 ? -0.753 -18.315 5.171 1.000 0.840 346 VAL A CA 1
ATOM 5547 C C . VAL A 1 346 ? -0.280 -18.454 3.730 1.000 0.840 346 VAL A C 1
ATOM 5548 O O . VAL A 1 346 ? -1.101 -18.496 2.810 1.000 0.840 346 VAL A O 1
ATOM 5561 N N . GLU A 1 347 ? 1.033 -18.511 3.516 1.000 0.810 347 GLU A N 1
ATOM 5562 C CA . GLU A 1 347 ? 1.602 -18.802 2.197 1.000 0.810 347 GLU A CA 1
ATOM 5563 C C . GLU A 1 347 ? 1.091 -20.152 1.690 1.000 0.810 347 GLU A C 1
ATOM 5564 O O . GLU A 1 347 ? 1.057 -21.141 2.426 1.000 0.810 347 GLU A O 1
ATOM 5576 N N . LYS A 1 348 ? 0.702 -20.218 0.418 1.000 0.720 348 LYS A N 1
ATOM 5577 C CA . LYS A 1 348 ? 0.035 -21.393 -0.151 1.000 0.720 348 LYS A CA 1
ATOM 5578 C C . LYS A 1 348 ? 0.890 -22.664 -0.058 1.000 0.720 348 LYS A C 1
ATOM 5579 O O . LYS A 1 348 ? 0.354 -23.736 0.205 1.000 0.720 348 LYS A O 1
ATOM 5598 N N . GLU A 1 349 ? 2.213 -22.546 -0.184 1.000 0.580 349 GLU A N 1
ATOM 5599 C CA . GLU A 1 349 ? 3.149 -23.665 0.012 1.000 0.580 349 GLU A CA 1
ATOM 5600 C C . GLU A 1 349 ? 3.204 -24.167 1.466 1.000 0.580 349 GLU A C 1
ATOM 5601 O O . GLU A 1 349 ? 3.348 -25.369 1.696 1.000 0.580 349 GLU A O 1
ATOM 5613 N N . GLN A 1 350 ? 3.059 -23.278 2.455 1.000 0.610 350 GLN A N 1
ATOM 5614 C CA . GLN A 1 350 ? 2.999 -23.657 3.871 1.000 0.610 350 GLN A CA 1
ATOM 5615 C C . GLN A 1 350 ? 1.648 -24.302 4.213 1.000 0.610 350 GLN A C 1
ATOM 5616 O O . GLN A 1 350 ? 1.607 -25.310 4.918 1.000 0.610 350 GLN A O 1
ATOM 5630 N N . ALA A 1 351 ? 0.553 -23.771 3.657 1.000 0.610 351 ALA A N 1
ATOM 5631 C CA . ALA A 1 351 ? -0.794 -24.295 3.866 1.000 0.610 351 ALA A CA 1
ATOM 5632 C C . ALA A 1 351 ? -0.942 -25.747 3.370 1.000 0.610 351 ALA A C 1
ATOM 5633 O O . ALA A 1 351 ? -1.482 -26.575 4.098 1.000 0.610 351 ALA A O 1
ATOM 5640 N N . TYR A 1 352 ? -0.411 -26.091 2.187 1.000 0.490 352 TYR A N 1
ATOM 5641 C CA . TYR A 1 352 ? -0.446 -27.476 1.686 1.000 0.490 352 TYR A CA 1
ATOM 5642 C C . TYR A 1 352 ? 0.263 -28.466 2.622 1.000 0.490 352 TYR A C 1
ATOM 5643 O O . TYR A 1 352 ? -0.330 -29.478 2.989 1.000 0.490 352 TYR A O 1
ATOM 5661 N N . LYS A 1 353 ? 1.478 -28.142 3.091 1.000 0.420 353 LYS A N 1
ATOM 5662 C CA . LYS A 1 353 ? 2.231 -28.993 4.036 1.000 0.420 353 LYS A CA 1
ATOM 5663 C C . LYS A 1 353 ? 1.471 -29.255 5.339 1.000 0.420 353 LYS A C 1
ATOM 5664 O O . LYS A 1 353 ? 1.633 -30.311 5.943 1.000 0.420 353 LYS A O 1
ATOM 5683 N N . GLN A 1 354 ? 0.671 -28.290 5.788 1.000 0.500 354 GLN A N 1
ATOM 5684 C CA . GLN A 1 354 ? -0.120 -28.415 7.010 1.000 0.500 354 GLN A CA 1
ATOM 5685 C C . GLN A 1 354 ? -1.389 -29.262 6.809 1.000 0.500 354 GLN A C 1
ATOM 5686 O O . GLN A 1 354 ? -1.849 -29.886 7.762 1.000 0.500 354 GLN A O 1
ATOM 5700 N N . LEU A 1 355 ? -1.936 -29.308 5.589 1.000 0.450 355 LEU A N 1
ATOM 5701 C CA . LEU A 1 355 ? -3.105 -30.120 5.239 1.000 0.450 355 LEU A CA 1
ATOM 5702 C C . LEU A 1 355 ? -2.750 -31.606 5.076 1.000 0.450 355 LEU A C 1
ATOM 5703 O O . LEU A 1 355 ? -3.422 -32.437 5.689 1.000 0.450 355 LEU A O 1
ATOM 5719 N N . ASP A 1 356 ? -1.667 -31.923 4.351 1.000 0.410 356 ASP A N 1
ATOM 5720 C CA . ASP A 1 356 ? -1.176 -33.305 4.144 1.000 0.410 356 ASP A CA 1
ATOM 5721 C C . ASP A 1 356 ? -0.967 -34.057 5.477 1.000 0.410 356 ASP A C 1
ATOM 5722 O O . ASP A 1 356 ? -1.188 -35.262 5.585 1.000 0.410 356 ASP A O 1
ATOM 5731 N N . LEU A 1 357 ? -0.573 -33.331 6.529 1.000 0.350 357 LEU A N 1
ATOM 5732 C CA . LEU A 1 357 ? -0.307 -33.871 7.867 1.000 0.350 357 LEU A CA 1
ATOM 5733 C C . LEU A 1 357 ? -1.555 -34.430 8.582 1.000 0.350 357 LEU A C 1
ATOM 5734 O O . LEU A 1 357 ? -1.412 -35.221 9.512 1.000 0.350 357 LEU A O 1
ATOM 5750 N N . PHE A 1 358 ? -2.766 -34.033 8.169 1.000 0.360 358 PHE A N 1
ATOM 5751 C CA . PHE A 1 358 ? -4.030 -34.469 8.780 1.000 0.360 358 PHE A CA 1
ATOM 5752 C C . PHE A 1 358 ? -4.908 -35.346 7.868 1.000 0.360 358 PHE A C 1
ATOM 5753 O O . PHE A 1 358 ? -5.820 -35.997 8.380 1.000 0.360 358 PHE A O 1
ATOM 5770 N N . SER A 1 359 ? -4.685 -35.374 6.547 1.000 0.360 359 SER A N 1
ATOM 5771 C CA . SER A 1 359 ? -5.571 -36.055 5.580 1.000 0.360 359 SER A CA 1
ATOM 5772 C C . SER A 1 359 ? -5.296 -37.550 5.370 1.000 0.360 359 SER A C 1
ATOM 5773 O O . SER A 1 359 ? -6.126 -38.229 4.768 1.000 0.360 359 SER A O 1
ATOM 5781 N N . PHE A 1 360 ? -4.201 -38.076 5.936 1.000 0.330 360 PHE A N 1
ATOM 5782 C CA . PHE A 1 360 ? -3.617 -39.411 5.699 1.000 0.330 360 PHE A CA 1
ATOM 5783 C C . PHE A 1 360 ? -4.609 -40.590 5.546 1.000 0.330 360 PHE A C 1
ATOM 5784 O O . PHE A 1 360 ? -4.360 -41.506 4.767 1.000 0.330 360 PHE A O 1
ATOM 5801 N N . ASN A 1 361 ? -5.740 -40.584 6.264 1.000 0.320 361 ASN A N 1
ATOM 5802 C CA . ASN A 1 361 ? -6.764 -41.635 6.175 1.000 0.320 361 ASN A CA 1
ATOM 5803 C C . ASN A 1 361 ? -7.638 -41.581 4.906 1.000 0.320 361 ASN A C 1
ATOM 5804 O O . ASN A 1 361 ? -8.092 -42.631 4.453 1.000 0.320 361 ASN A O 1
ATOM 5815 N N . GLU A 1 362 ? -7.932 -40.403 4.344 1.000 0.330 362 GLU A N 1
ATOM 5816 C CA . GLU A 1 362 ? -8.742 -40.309 3.114 1.000 0.330 362 GLU A CA 1
ATOM 5817 C C . GLU A 1 362 ? -7.902 -40.549 1.850 1.000 0.330 362 GLU A C 1
ATOM 5818 O O . GLU A 1 362 ? -8.418 -41.088 0.867 1.000 0.330 362 GLU A O 1
ATOM 5830 N N . ASP A 1 363 ? -6.604 -40.236 1.899 1.000 0.350 363 ASP A N 1
ATOM 5831 C CA . ASP A 1 363 ? -5.682 -40.332 0.758 1.000 0.350 363 ASP A CA 1
ATOM 5832 C C . ASP A 1 363 ? -5.402 -41.777 0.294 1.000 0.350 363 ASP A C 1
ATOM 5833 O O . ASP A 1 363 ? -5.024 -41.995 -0.858 1.000 0.350 363 ASP A O 1
ATOM 5842 N N . ALA A 1 364 ? -5.711 -42.788 1.118 1.000 0.340 364 ALA A N 1
ATOM 5843 C CA . ALA A 1 364 ? -5.643 -44.208 0.749 1.000 0.340 364 ALA A CA 1
ATOM 5844 C C . ALA A 1 364 ? -6.536 -44.599 -0.456 1.000 0.340 364 ALA A C 1
ATOM 5845 O O . ALA A 1 364 ? -6.415 -45.702 -0.986 1.000 0.340 364 ALA A O 1
ATOM 5852 N N . LYS A 1 365 ? -7.445 -43.720 -0.907 1.000 0.390 365 LYS A N 1
ATOM 5853 C CA . LYS A 1 365 ? -8.324 -43.958 -2.068 1.000 0.390 365 LYS A CA 1
ATOM 5854 C C . LYS A 1 365 ? -7.724 -43.569 -3.425 1.000 0.390 365 LYS A C 1
ATOM 5855 O O . LYS A 1 365 ? -8.195 -44.083 -4.439 1.000 0.390 365 LYS A O 1
ATOM 5874 N N . ASP A 1 366 ? -6.718 -42.692 -3.473 1.000 0.370 366 ASP A N 1
ATOM 5875 C CA . ASP A 1 366 ? -6.180 -42.151 -4.739 1.000 0.370 366 ASP A CA 1
ATOM 5876 C C . ASP A 1 366 ? -5.113 -43.063 -5.391 1.000 0.370 366 ASP A C 1
ATOM 5877 O O . ASP A 1 366 ? -4.664 -42.808 -6.515 1.000 0.370 366 ASP A O 1
ATOM 5886 N N . GLU A 1 367 ? -4.742 -44.170 -4.735 1.000 0.410 367 GLU A N 1
ATOM 5887 C CA . GLU A 1 367 ? -3.686 -45.088 -5.177 1.000 0.410 367 GLU A CA 1
ATOM 5888 C C . GLU A 1 367 ? -3.881 -45.625 -6.610 1.000 0.410 367 GLU A C 1
ATOM 5889 O O . GLU A 1 367 ? -2.897 -45.646 -7.336 1.000 0.410 367 GLU A O 1
ATOM 5901 N N . PRO A 1 368 ? -5.088 -45.954 -7.126 1.000 0.450 368 PRO A N 1
ATOM 5902 C CA . PRO A 1 368 ? -5.283 -46.375 -8.518 1.000 0.450 368 PRO A CA 1
ATOM 5903 C C . PRO A 1 368 ? -5.323 -45.228 -9.530 1.000 0.450 368 PRO A C 1
ATOM 5904 O O . PRO A 1 368 ? -5.383 -45.498 -10.726 1.000 0.450 368 PRO A O 1
ATOM 5915 N N . ILE A 1 369 ? -5.254 -43.961 -9.114 1.000 0.380 369 ILE A N 1
ATOM 5916 C CA . ILE A 1 369 ? -4.749 -42.899 -9.987 1.000 0.380 369 ILE A CA 1
ATOM 5917 C C . ILE A 1 369 ? -3.238 -42.822 -9.819 1.000 0.380 369 ILE A C 1
ATOM 5918 O O . ILE A 1 369 ? -2.574 -42.779 -10.831 1.000 0.380 369 ILE A O 1
ATOM 5934 N N . GLN A 1 370 ? -2.608 -43.034 -8.670 1.000 0.390 370 GLN A N 1
ATOM 5935 C CA . GLN A 1 370 ? -1.167 -43.329 -8.742 1.000 0.390 370 GLN A CA 1
ATOM 5936 C C . GLN A 1 370 ? -0.876 -44.576 -9.618 1.000 0.390 370 GLN A C 1
ATOM 5937 O O . GLN A 1 370 ? 0.102 -44.560 -10.343 1.000 0.390 370 GLN A O 1
ATOM 5951 N N . GLN A 1 371 ? -1.817 -45.530 -9.770 1.000 0.470 371 GLN A N 1
ATOM 5952 C CA . GLN A 1 371 ? -1.653 -46.794 -10.500 1.000 0.470 371 GLN A CA 1
ATOM 5953 C C . GLN A 1 371 ? -2.301 -46.911 -11.908 1.000 0.470 371 GLN A C 1
ATOM 5954 O O . GLN A 1 371 ? -1.845 -47.734 -12.695 1.000 0.470 371 GLN A O 1
ATOM 5968 N N . MET A 1 372 ? -3.309 -46.095 -12.277 1.000 0.430 372 MET A N 1
ATOM 5969 C CA . MET A 1 372 ? -3.905 -45.845 -13.625 1.000 0.430 372 MET A CA 1
ATOM 5970 C C . MET A 1 372 ? -3.710 -44.395 -14.105 1.000 0.430 372 MET A C 1
ATOM 5971 O O . MET A 1 372 ? -3.884 -44.101 -15.276 1.000 0.430 372 MET A O 1
ATOM 5985 N N . MET A 1 373 ? -3.144 -43.537 -13.280 1.000 0.410 373 MET A N 1
ATOM 5986 C CA . MET A 1 373 ? -2.007 -42.702 -13.656 1.000 0.410 373 MET A CA 1
ATOM 5987 C C . MET A 1 373 ? -0.652 -43.363 -13.213 1.000 0.410 373 MET A C 1
ATOM 5988 O O . MET A 1 373 ? 0.387 -42.715 -13.136 1.000 0.410 373 MET A O 1
ATOM 6002 N N . GLU A 1 374 ? -0.585 -44.689 -13.025 1.000 0.430 374 GLU A N 1
ATOM 6003 C CA . GLU A 1 374 ? 0.528 -45.469 -13.605 1.000 0.430 374 GLU A CA 1
ATOM 6004 C C . GLU A 1 374 ? 0.137 -46.290 -14.829 1.000 0.430 374 GLU A C 1
ATOM 6005 O O . GLU A 1 374 ? 1.112 -46.517 -15.512 1.000 0.430 374 GLU A O 1
ATOM 6017 N N . LYS A 1 375 ? -1.153 -46.686 -15.090 1.000 0.450 375 LYS A N 1
ATOM 6018 C CA . LYS A 1 375 ? -1.830 -47.595 -16.118 1.000 0.450 375 LYS A CA 1
ATOM 6019 C C . LYS A 1 375 ? -2.629 -46.983 -17.275 1.000 0.450 375 LYS A C 1
ATOM 6020 O O . LYS A 1 375 ? -2.744 -47.654 -18.286 1.000 0.450 375 LYS A O 1
ATOM 6039 N N . LEU A 1 376 ? -3.137 -45.767 -17.193 1.000 0.430 376 LEU A N 1
ATOM 6040 C CA . LEU A 1 376 ? -3.275 -44.820 -18.302 1.000 0.430 376 LEU A CA 1
ATOM 6041 C C . LEU A 1 376 ? -2.179 -43.783 -18.213 1.000 0.430 376 LEU A C 1
ATOM 6042 O O . LEU A 1 376 ? -2.056 -43.051 -19.164 1.000 0.430 376 LEU A O 1
ATOM 6058 N N . ASN A 1 377 ? -1.288 -43.885 -17.225 1.000 0.420 377 ASN A N 1
ATOM 6059 C CA . ASN A 1 377 ? 0.111 -43.574 -17.442 1.000 0.420 377 ASN A CA 1
ATOM 6060 C C . ASN A 1 377 ? 0.963 -44.798 -17.849 1.000 0.420 377 ASN A C 1
ATOM 6061 O O . ASN A 1 377 ? 2.147 -44.640 -18.106 1.000 0.420 377 ASN A O 1
ATOM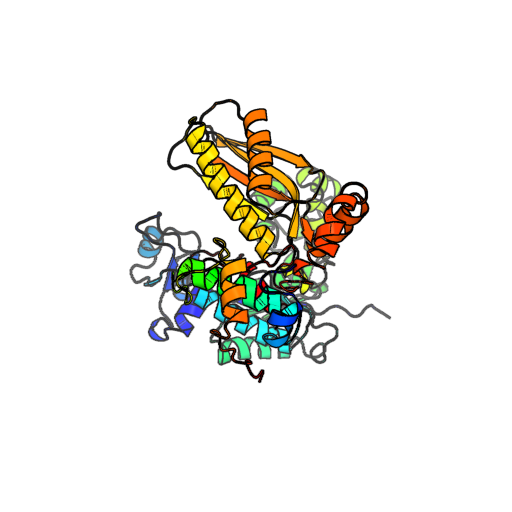 6072 N N . LYS A 1 378 ? 0.377 -46.006 -17.976 1.000 0.400 378 LYS A N 1
ATOM 6073 C CA . LYS A 1 378 ? 0.997 -47.232 -18.555 1.000 0.400 37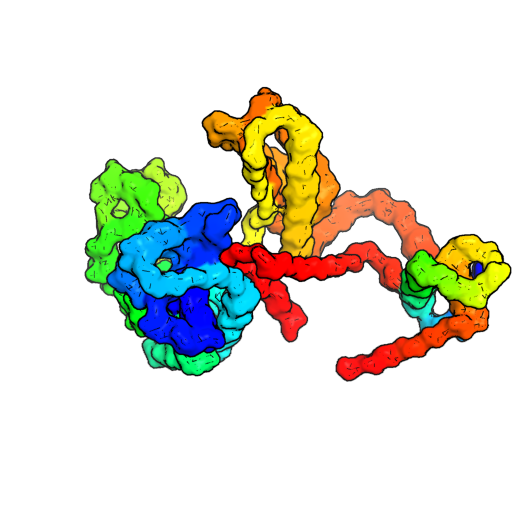8 LYS A CA 1
ATOM 6074 C C . LYS A 1 378 ? 0.276 -47.656 -19.816 1.000 0.400 378 LYS A C 1
ATOM 6075 O O . LYS A 1 378 ? 0.877 -48.467 -20.472 1.000 0.400 378 LYS A O 1
ATOM 6094 N N . LYS A 1 379 ? -0.879 -47.070 -20.190 1.000 0.410 379 LYS A N 1
ATOM 6095 C CA . LYS A 1 379 ? -1.551 -47.195 -21.505 1.000 0.410 379 LYS A CA 1
ATOM 6096 C C . LYS A 1 379 ? -1.692 -45.864 -22.265 1.000 0.410 379 LYS A C 1
ATOM 6097 O O . LYS A 1 379 ? -1.554 -45.925 -23.469 1.000 0.410 379 LYS A O 1
ATOM 6116 N N . TYR A 1 380 ? -1.851 -44.696 -21.615 1.000 0.430 380 TYR A N 1
ATOM 6117 C CA . TYR A 1 380 ? -2.047 -43.381 -22.273 1.000 0.430 380 TYR A CA 1
ATOM 6118 C C . TYR A 1 380 ? -1.217 -42.185 -21.675 1.000 0.430 380 TYR A C 1
ATOM 6119 O O . TYR A 1 380 ? -1.518 -41.038 -21.989 1.000 0.430 380 TYR A O 1
ATOM 6137 N N . GLY A 1 381 ? -0.123 -42.445 -20.914 1.000 0.430 381 GLY A N 1
ATOM 6138 C CA . GLY A 1 381 ? 0.924 -41.508 -20.405 1.000 0.430 381 GLY A CA 1
ATOM 6139 C C . GLY A 1 381 ? 0.700 -40.604 -19.144 1.000 0.430 381 GLY A C 1
ATOM 6140 O O . GLY A 1 381 ? -0.384 -40.651 -18.625 1.000 0.430 381 GLY A O 1
ATOM 6144 N N . THR A 1 382 ? 1.674 -39.805 -18.615 1.000 0.420 382 THR A N 1
ATOM 6145 C CA . THR A 1 382 ? 1.731 -39.129 -17.258 1.000 0.420 382 THR A CA 1
ATOM 6146 C C . THR A 1 382 ? 1.458 -37.578 -17.065 1.000 0.420 382 THR A C 1
ATOM 6147 O O . THR A 1 382 ? 0.310 -37.177 -16.936 1.000 0.420 382 THR A O 1
ATOM 6158 N N . LYS A 1 383 ? 2.448 -36.672 -16.837 1.000 0.390 383 LYS A N 1
ATOM 6159 C CA . LYS A 1 383 ? 2.307 -35.389 -16.027 1.000 0.390 383 LYS A CA 1
ATOM 6160 C C . LYS A 1 383 ? 1.382 -34.266 -16.530 1.000 0.390 383 LYS A C 1
ATOM 6161 O O . LYS A 1 383 ? 1.195 -33.328 -15.758 1.000 0.390 383 LYS A O 1
ATOM 6180 N N . LEU A 1 384 ? 0.822 -34.256 -17.741 1.000 0.350 384 LEU A N 1
ATOM 6181 C CA . LEU A 1 384 ? -0.134 -33.173 -18.088 1.000 0.350 384 LEU A CA 1
ATOM 6182 C C . LEU A 1 384 ? -1.476 -33.329 -17.343 1.000 0.350 384 LEU A C 1
ATOM 6183 O O . LEU A 1 384 ? -2.320 -32.439 -17.365 1.000 0.350 384 LEU A O 1
ATOM 6199 N N . ILE A 1 385 ? -1.631 -34.412 -16.582 1.000 0.320 385 ILE A N 1
ATOM 6200 C CA . ILE A 1 385 ? -2.535 -34.476 -15.441 1.000 0.320 385 ILE A CA 1
ATOM 6201 C C . ILE A 1 385 ? -1.673 -34.329 -14.163 1.000 0.320 385 ILE A C 1
ATOM 6202 O O . ILE A 1 385 ? -1.016 -35.263 -13.709 1.000 0.320 385 ILE A O 1
ATOM 6218 N N . ARG A 1 386 ? -1.658 -33.120 -13.583 1.000 0.350 386 ARG A N 1
ATOM 6219 C CA . ARG A 1 386 ? -1.186 -32.808 -12.213 1.000 0.350 386 ARG A CA 1
ATOM 6220 C C . ARG A 1 386 ? -2.356 -32.216 -11.420 1.000 0.350 386 ARG A C 1
ATOM 6221 O O . ARG A 1 386 ? -3.144 -31.461 -11.989 1.000 0.350 386 ARG A O 1
ATOM 6242 N N . LYS A 1 387 ? -2.412 -32.432 -10.100 1.000 0.300 387 LYS A N 1
ATOM 6243 C CA . LYS A 1 387 ? -3.211 -31.572 -9.204 1.000 0.300 387 LYS A CA 1
ATOM 6244 C C . LYS A 1 387 ? -2.609 -30.145 -9.237 1.000 0.300 387 LYS A C 1
ATOM 6245 O O . LYS A 1 387 ? -1.423 -29.976 -8.971 1.000 0.300 387 LYS A O 1
ATOM 6264 N N . GLY A 1 388 ? -3.408 -29.128 -9.588 1.000 0.310 388 GLY A N 1
ATOM 6265 C CA . GLY A 1 388 ? -3.114 -27.711 -9.284 1.000 0.310 388 GLY A CA 1
ATOM 6266 C C . GLY A 1 388 ? -2.380 -26.825 -10.313 1.000 0.310 388 GLY A C 1
ATOM 6267 O O . GLY A 1 388 ? -1.873 -25.775 -9.916 1.000 0.310 388 GLY A O 1
ATOM 6271 N N . ALA A 1 389 ? -2.314 -27.167 -11.608 1.000 0.290 389 ALA A N 1
ATOM 6272 C CA . ALA A 1 389 ? -1.688 -26.300 -12.626 1.000 0.290 389 ALA A CA 1
ATOM 6273 C C . ALA A 1 389 ? -2.433 -24.950 -12.787 1.000 0.290 389 ALA A C 1
ATOM 6274 O O . ALA A 1 389 ? -3.419 -24.847 -13.514 1.000 0.290 389 ALA A O 1
ATOM 6281 N N . THR A 1 390 ? -1.974 -23.915 -12.076 1.000 0.310 390 THR A N 1
ATOM 6282 C CA . THR A 1 390 ? -2.692 -22.640 -11.938 1.000 0.310 390 THR A CA 1
ATOM 6283 C C . THR A 1 390 ? -2.277 -21.653 -13.031 1.000 0.310 390 THR A C 1
ATOM 6284 O O . THR A 1 390 ? -1.171 -21.118 -13.002 1.000 0.310 390 THR A O 1
ATOM 6295 N N . LEU A 1 391 ? -3.183 -21.367 -13.970 1.000 0.290 391 LEU A N 1
ATOM 6296 C CA . LEU A 1 391 ? -3.067 -20.222 -14.881 1.000 0.290 391 LEU A CA 1
ATOM 6297 C C . LEU A 1 391 ? -3.107 -18.923 -14.060 1.000 0.290 391 LEU A C 1
ATOM 6298 O O . LEU A 1 391 ? -4.173 -18.524 -13.583 1.000 0.290 391 LEU A O 1
ATOM 6314 N N . LYS A 1 392 ? -1.954 -18.264 -13.873 1.000 0.380 392 LYS A N 1
ATOM 6315 C CA . LYS A 1 392 ? -1.894 -16.961 -13.195 1.000 0.380 392 LYS A CA 1
ATOM 6316 C C . LYS A 1 392 ? -2.672 -15.921 -14.004 1.000 0.380 392 LYS A C 1
ATOM 6317 O O . LYS A 1 392 ? -2.420 -15.722 -15.187 1.000 0.380 392 LYS A O 1
ATOM 6336 N N . LYS A 1 393 ? -3.615 -15.242 -13.347 1.000 0.410 393 LYS A N 1
ATOM 6337 C CA . LYS A 1 393 ? -4.348 -14.109 -13.923 1.000 0.410 393 LYS A CA 1
ATOM 6338 C C . LYS A 1 393 ? -3.547 -12.822 -13.728 1.000 0.410 393 LYS A C 1
ATOM 6339 O O . LYS A 1 393 ? -3.339 -12.414 -12.582 1.000 0.410 393 LYS A O 1
ATOM 6358 N N . GLU A 1 394 ? -3.207 -12.133 -14.815 1.000 0.430 394 GLU A N 1
ATOM 6359 C CA . GLU A 1 394 ? -2.727 -10.742 -14.763 1.000 0.430 394 GLU A CA 1
ATOM 6360 C C . GLU A 1 394 ? -3.706 -9.822 -14.001 1.000 0.430 394 GLU A C 1
ATOM 6361 O O . GLU A 1 394 ? -4.869 -10.171 -13.748 1.000 0.430 394 GLU A O 1
ATOM 6373 N N . GLU A 1 395 ? -3.243 -8.641 -13.583 1.000 0.480 395 GLU A N 1
ATOM 6374 C CA . GLU A 1 395 ? -4.114 -7.621 -12.990 1.000 0.480 395 GLU A CA 1
ATOM 6375 C C . GLU A 1 395 ? -4.947 -6.901 -14.073 1.000 0.480 395 GLU A C 1
ATOM 6376 O O . GLU A 1 395 ? -4.519 -6.714 -15.210 1.000 0.480 395 GLU A O 1
ATOM 6388 N N . SER A 1 396 ? -6.156 -6.445 -13.729 1.000 0.450 396 SER A N 1
ATOM 6389 C CA . SER A 1 396 ? -6.955 -5.618 -14.637 1.000 0.450 396 SER A CA 1
ATOM 6390 C C . SER A 1 396 ? -6.311 -4.237 -14.826 1.000 0.450 396 SER A C 1
ATOM 6391 O O . SER A 1 396 ? -6.396 -3.395 -13.927 1.000 0.450 396 SER A O 1
ATOM 6399 N N . LYS A 1 397 ? -5.742 -3.979 -16.011 1.000 0.440 397 LYS A N 1
ATOM 6400 C CA . LYS A 1 397 ? -5.039 -2.728 -16.376 1.000 0.440 397 LYS A CA 1
ATOM 6401 C C . LYS A 1 397 ? -5.769 -1.445 -15.946 1.000 0.440 397 LYS A C 1
ATOM 6402 O O . LYS A 1 397 ? -5.171 -0.525 -15.393 1.000 0.440 397 LYS A O 1
ATOM 6421 N N . THR A 1 398 ? -7.095 -1.414 -16.103 1.000 0.410 398 THR A N 1
ATOM 6422 C CA . THR A 1 398 ? -7.944 -0.217 -15.949 1.000 0.410 398 THR A CA 1
ATOM 6423 C C . THR A 1 398 ? -8.262 0.221 -14.511 1.000 0.410 398 THR A C 1
ATOM 6424 O O . THR A 1 398 ? -9.015 1.180 -14.337 1.000 0.410 398 THR A O 1
ATOM 6435 N N . LYS A 1 399 ? -7.785 -0.466 -13.462 1.000 0.530 399 LYS A N 1
ATOM 6436 C CA . LYS A 1 399 ? -8.062 -0.082 -12.061 1.000 0.530 399 LYS A CA 1
ATOM 6437 C C . LYS A 1 399 ? -6.797 -0.138 -11.205 1.000 0.530 399 LYS A C 1
ATOM 6438 O O . LYS A 1 399 ? -6.061 -1.116 -11.237 1.000 0.530 399 LYS A O 1
ATOM 6457 N N . GLY A 1 400 ? -6.583 0.908 -10.409 1.000 0.590 400 GLY A N 1
ATOM 6458 C CA . GLY A 1 400 ? -5.438 1.038 -9.512 1.000 0.590 400 GLY A CA 1
ATOM 6459 C C . GLY A 1 400 ? -5.616 2.174 -8.503 1.000 0.590 400 GLY A C 1
ATOM 6460 O O . GLY A 1 400 ? -6.557 2.966 -8.585 1.000 0.590 400 GLY A O 1
ATOM 6464 N N . THR A 1 401 ? -4.706 2.236 -7.536 1.000 0.630 401 THR A N 1
ATOM 6465 C CA . THR A 1 401 ? -4.522 3.342 -6.583 1.000 0.630 401 THR A CA 1
ATOM 6466 C C . THR A 1 401 ? -3.019 3.514 -6.344 1.000 0.630 401 THR A C 1
ATOM 6467 O O . THR A 1 401 ? -2.256 2.582 -6.585 1.000 0.630 401 THR A O 1
ATOM 6478 N N . SER A 1 402 ? -2.572 4.669 -5.843 1.000 0.620 402 SER A N 1
ATOM 6479 C CA . SER A 1 402 ? -1.146 4.912 -5.539 1.000 0.620 402 SER A CA 1
ATOM 6480 C C . SER A 1 402 ? -0.564 3.966 -4.481 1.000 0.620 402 SER A C 1
ATOM 6481 O O . SER A 1 402 ? 0.636 3.711 -4.468 1.000 0.620 402 SER A O 1
ATOM 6489 N N . PHE A 1 403 ? -1.422 3.414 -3.621 1.000 0.620 403 PHE A N 1
ATOM 6490 C CA . PHE A 1 403 ? -1.063 2.438 -2.591 1.000 0.620 403 PHE A CA 1
ATOM 6491 C C . PHE A 1 403 ? -1.124 0.979 -3.070 1.000 0.620 403 PHE A C 1
ATOM 6492 O O . PHE A 1 403 ? -0.856 0.078 -2.276 1.000 0.620 403 PHE A O 1
ATOM 6509 N N . ASN A 1 404 ? -1.518 0.713 -4.322 1.000 0.690 404 ASN A N 1
ATOM 6510 C CA . ASN A 1 404 ? -1.557 -0.653 -4.834 1.000 0.690 404 ASN A CA 1
ATOM 6511 C C . ASN A 1 404 ? -0.132 -1.148 -5.110 1.000 0.690 404 ASN A C 1
ATOM 6512 O O . ASN A 1 404 ? 0.520 -0.646 -6.020 1.000 0.690 404 ASN A O 1
ATOM 6523 N N . LYS A 1 405 ? 0.328 -2.135 -4.335 1.000 0.710 405 LYS A N 1
ATOM 6524 C CA . LYS A 1 405 ? 1.637 -2.786 -4.503 1.000 0.710 405 LYS A CA 1
ATOM 6525 C C . LYS A 1 405 ? 1.580 -4.056 -5.346 1.000 0.710 405 LYS A C 1
ATOM 6526 O O . LYS A 1 405 ? 2.625 -4.636 -5.618 1.000 0.710 405 LYS A O 1
ATOM 6545 N N . ASP A 1 406 ? 0.391 -4.498 -5.755 1.000 0.710 406 ASP A N 1
ATOM 6546 C CA . ASP A 1 406 ? 0.198 -5.808 -6.387 1.000 0.710 406 ASP A CA 1
ATOM 6547 C C . ASP A 1 406 ? 1.002 -5.934 -7.702 1.000 0.710 406 ASP A C 1
ATOM 6548 O O . ASP A 1 406 ? 1.405 -7.031 -8.068 1.000 0.710 406 ASP A O 1
ATOM 6557 N N . PHE A 1 407 ? 1.345 -4.812 -8.351 1.000 0.660 407 PHE A N 1
ATOM 6558 C CA . PHE A 1 407 ? 2.202 -4.770 -9.545 1.000 0.660 407 PHE A CA 1
ATOM 6559 C C . PHE A 1 407 ? 3.708 -4.999 -9.287 1.000 0.660 407 PHE A C 1
ATOM 6560 O O . PHE A 1 407 ? 4.454 -5.149 -10.250 1.000 0.660 407 PHE A O 1
ATOM 6577 N N . PHE A 1 408 ? 4.188 -5.008 -8.038 1.000 0.700 408 PHE A N 1
ATOM 6578 C CA . PHE A 1 408 ? 5.572 -5.407 -7.727 1.000 0.700 408 PHE A CA 1
ATOM 6579 C C . PHE A 1 408 ? 5.734 -6.932 -7.645 1.000 0.700 408 PHE A C 1
ATOM 6580 O O . PHE A 1 408 ? 6.851 -7.432 -7.699 1.000 0.700 408 PHE A O 1
ATOM 6597 N N . GLN A 1 409 ? 4.638 -7.693 -7.529 1.000 0.650 409 GLN A N 1
ATOM 6598 C CA . GLN A 1 409 ? 4.709 -9.152 -7.372 1.000 0.650 409 GLN A CA 1
ATOM 6599 C C . GLN A 1 409 ? 5.270 -9.874 -8.602 1.000 0.650 409 GLN A C 1
ATOM 6600 O O . GLN A 1 409 ? 5.798 -10.977 -8.470 1.000 0.650 409 GLN A O 1
ATOM 6614 N N . ASP A 1 410 ? 5.187 -9.240 -9.772 1.000 0.530 410 ASP A N 1
ATOM 6615 C CA . ASP A 1 410 ? 5.720 -9.764 -11.029 1.000 0.530 410 ASP A CA 1
ATOM 6616 C C . ASP A 1 410 ? 7.260 -9.910 -10.997 1.000 0.530 410 ASP A C 1
ATOM 6617 O O . ASP A 1 410 ? 7.803 -10.728 -11.731 1.000 0.530 410 ASP A O 1
ATOM 6626 N N . GLU A 1 411 ? 7.966 -9.170 -10.127 1.000 0.460 411 GLU A N 1
ATOM 6627 C CA . GLU A 1 411 ? 9.440 -9.156 -10.063 1.000 0.460 411 GLU A CA 1
ATOM 6628 C C . GLU A 1 411 ? 10.049 -10.415 -9.402 1.000 0.460 411 GLU A C 1
ATOM 6629 O O . GLU A 1 411 ? 11.222 -10.701 -9.610 1.000 0.460 411 GLU A O 1
ATOM 6641 N N . LYS A 1 412 ? 9.291 -11.203 -8.619 1.000 0.450 412 LYS A N 1
ATOM 6642 C CA . LYS A 1 412 ? 9.863 -12.190 -7.666 1.000 0.450 412 LYS A CA 1
ATOM 6643 C C . LYS A 1 412 ? 10.564 -13.422 -8.289 1.000 0.450 412 LYS A C 1
ATOM 6644 O O . LYS A 1 412 ? 11.210 -14.174 -7.561 1.000 0.450 412 LYS A O 1
ATOM 6663 N N . LYS A 1 413 ? 10.407 -13.687 -9.592 1.000 0.390 413 LYS A N 1
ATOM 6664 C CA . LYS A 1 413 ? 11.058 -14.817 -10.306 1.000 0.390 413 LYS A CA 1
ATOM 6665 C C . LYS A 1 413 ? 11.611 -14.436 -11.690 1.000 0.390 413 LYS A C 1
ATOM 6666 O O . LYS A 1 413 ? 11.668 -15.291 -12.573 1.000 0.390 413 LYS A O 1
ATOM 6685 N N . SER A 1 414 ? 11.953 -13.161 -11.878 1.000 0.270 414 SER A N 1
ATOM 6686 C CA . SER A 1 414 ? 12.929 -12.756 -12.906 1.000 0.270 414 SER A CA 1
ATOM 6687 C C . SER A 1 414 ? 14.341 -12.894 -12.340 1.000 0.270 414 SER A C 1
ATOM 6688 O O . SER A 1 414 ? 15.247 -13.163 -13.150 1.000 0.270 414 SER A O 1
ATOM 6697 N N . MET B 2 1 ? -7.022 -55.437 -24.523 1.000 0.310 1 MET B N 1
ATOM 6698 C CA . MET B 2 1 ? -5.864 -54.951 -23.730 1.000 0.310 1 MET B CA 1
ATOM 6699 C C . MET B 2 1 ? -6.049 -53.443 -23.461 1.000 0.310 1 MET B C 1
ATOM 6700 O O . MET B 2 1 ? -7.096 -53.091 -22.940 1.000 0.310 1 MET B O 1
ATOM 6716 N N . LEU B 2 2 ? -5.075 -52.538 -23.668 1.000 0.430 2 LEU B N 1
ATOM 6717 C CA . LEU B 2 2 ? -5.304 -51.295 -24.465 1.000 0.430 2 LEU B CA 1
ATOM 6718 C C . LEU B 2 2 ? -5.999 -51.662 -25.768 1.000 0.430 2 LEU B C 1
ATOM 6719 O O . LEU B 2 2 ? -5.712 -52.759 -26.247 1.000 0.430 2 LEU B O 1
ATOM 6735 N N . ASP B 2 3 ? -6.839 -50.798 -26.309 1.000 0.540 3 ASP B N 1
ATOM 6736 C CA . ASP B 2 3 ? -6.886 -50.661 -27.755 1.000 0.540 3 ASP B CA 1
ATOM 6737 C C . ASP B 2 3 ? -7.065 -49.171 -28.083 1.000 0.540 3 ASP B C 1
ATOM 6738 O O . ASP B 2 3 ? -8.040 -48.581 -27.607 1.000 0.540 3 ASP B O 1
ATOM 6747 N N . PRO B 2 4 ? -6.103 -48.524 -28.764 1.000 0.610 4 PRO B N 1
ATOM 6748 C CA . PRO B 2 4 ? -4.755 -49.025 -29.074 1.000 0.610 4 PRO B CA 1
ATOM 6749 C C . PRO B 2 4 ? -3.941 -49.457 -27.833 1.000 0.610 4 PRO B C 1
ATOM 6750 O O . PRO B 2 4 ? -4.206 -49.038 -26.699 1.000 0.610 4 PRO B O 1
ATOM 6761 N N . SER B 2 5 ? -2.993 -50.381 -28.025 1.000 0.650 5 SER B N 1
ATOM 6762 C CA . SER B 2 5 ? -2.207 -51.005 -26.943 1.000 0.650 5 SER B CA 1
ATOM 6763 C C . SER B 2 5 ? -1.160 -50.054 -26.340 1.000 0.650 5 SER B C 1
ATOM 6764 O O . SER B 2 5 ? -0.783 -49.090 -26.995 1.000 0.650 5 SER B O 1
ATOM 6772 N N . ILE B 2 6 ? -0.656 -50.338 -25.118 1.000 0.520 6 ILE B N 1
ATOM 6773 C CA . ILE B 2 6 ? 0.469 -49.582 -24.503 1.000 0.520 6 ILE B CA 1
ATOM 6774 C C . ILE B 2 6 ? 1.546 -49.341 -25.543 1.000 0.520 6 ILE B C 1
ATOM 6775 O O . ILE B 2 6 ? 1.998 -48.226 -25.768 1.000 0.520 6 ILE B O 1
ATOM 6791 N N . ASP B 2 7 ? 1.963 -50.458 -26.115 1.000 0.480 7 ASP B N 1
ATOM 6792 C CA . ASP B 2 7 ? 3.224 -50.607 -26.795 1.000 0.480 7 ASP B CA 1
ATOM 6793 C C . ASP B 2 7 ? 3.083 -49.987 -28.185 1.000 0.480 7 ASP B C 1
ATOM 6794 O O . ASP B 2 7 ? 3.942 -49.217 -28.596 1.000 0.480 7 ASP B O 1
ATOM 6803 N N . SER B 2 8 ? 1.912 -50.168 -28.809 1.000 0.630 8 SER B N 1
ATOM 6804 C CA . SER B 2 8 ? 1.495 -49.497 -30.046 1.000 0.630 8 SER B CA 1
ATOM 6805 C C . SER B 2 8 ? 1.670 -47.970 -29.981 1.000 0.630 8 SER B C 1
ATOM 6806 O O . SER B 2 8 ? 2.189 -47.354 -30.907 1.000 0.630 8 SER B O 1
ATOM 6814 N N . LEU B 2 9 ? 1.370 -47.366 -28.827 1.000 0.600 9 LEU B N 1
ATOM 6815 C CA . LEU B 2 9 ? 1.423 -45.915 -28.609 1.000 0.600 9 LEU B CA 1
ATOM 6816 C C . LEU B 2 9 ? 2.759 -45.421 -28.074 1.000 0.600 9 LEU B C 1
ATOM 6817 O O . LEU B 2 9 ? 3.181 -44.304 -28.365 1.000 0.600 9 LEU B O 1
ATOM 6833 N N . MET B 2 10 ? 3.428 -46.241 -27.266 1.000 0.490 10 MET B N 1
ATOM 6834 C CA . MET B 2 10 ? 4.799 -45.978 -26.843 1.000 0.490 10 MET B CA 1
ATOM 6835 C C . MET B 2 10 ? 5.758 -46.017 -28.046 1.000 0.490 10 MET B C 1
ATOM 6836 O O . MET B 2 10 ? 6.776 -45.337 -28.012 1.000 0.490 10 MET B O 1
ATOM 6850 N N . ASN B 2 11 ? 5.388 -46.696 -29.141 1.000 0.610 11 ASN B N 1
ATOM 6851 C CA . ASN B 2 11 ? 6.058 -46.596 -30.445 1.000 0.610 11 ASN B CA 1
ATOM 6852 C C . ASN B 2 11 ? 5.814 -45.256 -31.174 1.000 0.610 11 ASN B C 1
ATOM 6853 O O . ASN B 2 11 ? 6.420 -45.012 -32.215 1.000 0.610 11 ASN B O 1
ATOM 6864 N N . LYS B 2 12 ? 4.918 -44.396 -30.670 1.000 0.580 12 LYS B N 1
ATOM 6865 C CA . LYS B 2 12 ? 4.535 -43.115 -31.289 1.000 0.580 12 LYS B CA 1
ATOM 6866 C C . LYS B 2 12 ? 4.951 -41.894 -30.471 1.000 0.580 12 LYS B C 1
ATOM 6867 O O . LYS B 2 12 ? 4.946 -40.796 -31.017 1.000 0.580 12 LYS B O 1
ATOM 6886 N N . LEU B 2 13 ? 5.272 -42.050 -29.179 1.000 0.550 13 LEU B N 1
ATOM 6887 C CA . LEU B 2 13 ? 5.604 -40.939 -28.277 1.000 0.550 13 LEU B CA 1
ATOM 6888 C C . LEU B 2 13 ? 6.701 -41.284 -27.253 1.000 0.550 13 LEU B C 1
ATOM 6889 O O . LEU B 2 13 ? 6.574 -42.238 -26.487 1.000 0.550 13 LEU B O 1
ATOM 6905 N N . ASP B 2 14 ? 7.710 -40.403 -27.166 1.000 0.560 14 ASP B N 1
ATOM 6906 C CA . ASP B 2 14 ? 8.986 -40.532 -26.427 1.000 0.560 14 ASP B CA 1
ATOM 6907 C C . ASP B 2 14 ? 8.897 -41.020 -24.972 1.000 0.560 14 ASP B C 1
ATOM 6908 O O . ASP B 2 14 ? 9.862 -41.541 -24.414 1.000 0.560 14 ASP B O 1
ATOM 6917 N N . SER B 2 15 ? 7.777 -40.798 -24.290 1.000 0.470 15 SER B N 1
ATOM 6918 C CA . SER B 2 15 ? 7.619 -41.253 -22.915 1.000 0.470 15 SER B CA 1
ATOM 6919 C C . SER B 2 15 ? 6.157 -41.354 -22.532 1.000 0.470 15 SER B C 1
ATOM 6920 O O . SER B 2 15 ? 5.299 -40.678 -23.096 1.000 0.470 15 SER B O 1
ATOM 6928 N N . LYS B 2 16 ? 5.887 -42.086 -21.447 1.000 0.450 16 LYS B N 1
ATOM 6929 C CA . LYS B 2 16 ? 4.615 -41.974 -20.732 1.000 0.450 16 LYS B CA 1
ATOM 6930 C C . LYS B 2 16 ? 4.324 -40.494 -20.446 1.000 0.450 16 LYS B C 1
ATOM 6931 O O . LYS B 2 16 ? 3.246 -40.025 -20.767 1.000 0.450 16 LYS B O 1
ATOM 6950 N N . TYR B 2 17 ? 5.286 -39.701 -19.974 1.000 0.430 17 TYR B N 1
ATOM 6951 C CA . TYR B 2 17 ? 5.100 -38.257 -19.744 1.000 0.430 17 TYR B CA 1
ATOM 6952 C C . TYR B 2 17 ? 4.547 -37.512 -20.956 1.000 0.430 17 TYR B C 1
ATOM 6953 O O . TYR B 2 17 ? 3.506 -36.857 -20.846 1.000 0.430 17 TYR B O 1
ATOM 6971 N N . THR B 2 18 ? 5.166 -37.707 -22.109 1.000 0.510 18 THR B N 1
ATOM 6972 C CA . THR B 2 18 ? 4.730 -37.179 -23.399 1.000 0.510 18 THR B CA 1
ATOM 6973 C C . THR B 2 18 ? 3.368 -37.739 -23.804 1.000 0.510 18 THR B C 1
ATOM 6974 O O . THR B 2 18 ? 2.536 -36.985 -24.280 1.000 0.510 18 THR B O 1
ATOM 6985 N N . LEU B 2 19 ? 3.083 -39.013 -23.536 1.000 0.550 19 LEU B N 1
ATOM 6986 C CA . LEU B 2 19 ? 1.852 -39.686 -23.941 1.000 0.550 19 LEU B CA 1
ATOM 6987 C C . LEU B 2 19 ? 0.585 -39.071 -23.296 1.000 0.550 19 LEU B C 1
ATOM 6988 O O . LEU B 2 19 ? -0.296 -38.728 -24.073 1.000 0.550 19 LEU B O 1
ATOM 7004 N N . VAL B 2 20 ? 0.483 -38.736 -21.989 1.000 0.470 20 VAL B N 1
ATOM 7005 C CA . VAL B 2 20 ? -0.697 -37.942 -21.514 1.000 0.470 20 VAL B CA 1
ATOM 7006 C C . VAL B 2 20 ? -0.560 -36.513 -21.976 1.000 0.470 20 VAL B C 1
ATOM 7007 O O . VAL B 2 20 ? -1.571 -35.865 -22.197 1.000 0.470 20 VAL B O 1
ATOM 7020 N N . THR B 2 21 ? 0.656 -35.991 -22.116 1.000 0.480 21 THR B N 1
ATOM 7021 C CA . THR B 2 21 ? 0.839 -34.594 -22.514 1.000 0.480 21 THR B CA 1
ATOM 7022 C C . THR B 2 21 ? 0.230 -34.334 -23.882 1.000 0.480 21 THR B C 1
ATOM 7023 O O . THR B 2 21 ? -0.686 -33.524 -24.008 1.000 0.480 21 THR B O 1
ATOM 7034 N N . VAL B 2 22 ? 0.643 -35.097 -24.881 1.000 0.610 22 VAL B N 1
ATOM 7035 C CA . VAL B 2 22 ? 0.095 -35.051 -26.227 1.000 0.610 22 VAL B CA 1
ATOM 7036 C C . VAL B 2 22 ? -1.344 -35.563 -26.234 1.000 0.610 22 VAL B C 1
ATOM 7037 O O . VAL B 2 22 ? -2.189 -34.863 -26.771 1.000 0.610 22 VAL B O 1
ATOM 7050 N N . SER B 2 23 ? -1.700 -36.662 -25.554 1.000 0.560 23 SER B N 1
ATOM 7051 C CA . SER B 2 23 ? -3.098 -37.146 -25.550 1.000 0.560 23 SER B CA 1
ATOM 7052 C C . SER B 2 23 ? -4.081 -36.150 -24.934 1.000 0.560 23 SER B C 1
ATOM 7053 O O . SER B 2 23 ? -5.129 -35.888 -25.507 1.000 0.560 23 SER B O 1
ATOM 7061 N N . ALA B 2 24 ? -3.767 -35.548 -23.786 1.000 0.510 24 ALA B N 1
ATOM 7062 C CA . ALA B 2 24 ? -4.626 -34.577 -23.100 1.000 0.510 24 ALA B CA 1
ATOM 7063 C C . ALA B 2 24 ? -4.591 -33.178 -23.740 1.000 0.510 24 ALA B C 1
ATOM 7064 O O . ALA B 2 24 ? -5.457 -32.344 -23.446 1.000 0.510 24 ALA B O 1
ATOM 7071 N N . ARG B 2 25 ? -3.597 -32.895 -24.592 1.000 0.530 25 ARG B N 1
ATOM 7072 C CA . ARG B 2 25 ? -3.554 -31.704 -25.449 1.000 0.530 25 ARG B CA 1
ATOM 7073 C C . ARG B 2 25 ? -4.336 -31.941 -26.743 1.000 0.530 25 ARG B C 1
ATOM 7074 O O . ARG B 2 25 ? -5.292 -31.213 -26.988 1.000 0.530 25 ARG B O 1
ATOM 7095 N N . ARG B 2 26 ? -4.042 -33.001 -27.499 1.000 0.660 26 ARG B N 1
ATOM 7096 C CA . ARG B 2 26 ? -4.743 -33.354 -28.742 1.000 0.660 26 ARG B CA 1
ATOM 7097 C C . ARG B 2 26 ? -6.214 -33.693 -28.516 1.000 0.660 26 ARG B C 1
ATOM 7098 O O . ARG B 2 26 ? -7.047 -33.231 -29.282 1.000 0.660 26 ARG B O 1
ATOM 7119 N N . ALA B 2 27 ? -6.575 -34.380 -27.430 1.000 0.540 27 ALA B N 1
ATOM 7120 C CA . ALA B 2 27 ? -7.983 -34.584 -27.071 1.000 0.540 27 ALA B CA 1
ATOM 7121 C C . ALA B 2 27 ? -8.735 -33.258 -26.875 1.000 0.540 27 ALA B C 1
ATOM 7122 O O . ALA B 2 27 ? -9.908 -33.160 -27.225 1.000 0.540 27 ALA B O 1
ATOM 7129 N N . ARG B 2 28 ? -8.062 -32.224 -26.346 1.000 0.520 28 ARG B N 1
ATOM 7130 C CA . ARG B 2 28 ? -8.622 -30.868 -26.264 1.000 0.520 28 ARG B CA 1
ATOM 7131 C C . ARG B 2 28 ? -8.691 -30.198 -27.632 1.000 0.520 28 ARG B C 1
ATOM 7132 O O . ARG B 2 28 ? -9.714 -29.601 -27.938 1.000 0.520 28 ARG B O 1
ATOM 7153 N N . GLU B 2 29 ? -7.651 -30.306 -28.454 1.000 0.620 29 GLU B N 1
ATOM 7154 C CA . GLU B 2 29 ? -7.656 -29.750 -29.814 1.000 0.620 29 GLU B CA 1
ATOM 7155 C C . GLU B 2 29 ? -8.789 -30.350 -30.662 1.000 0.620 29 GLU B C 1
ATOM 7156 O O . GLU B 2 29 ? -9.588 -29.589 -31.199 1.000 0.620 29 GLU B O 1
ATOM 7168 N N . MET B 2 30 ? -8.953 -31.678 -30.657 1.000 0.710 30 MET B N 1
ATOM 7169 C CA . MET B 2 30 ? -10.039 -32.391 -31.341 1.000 0.710 30 MET B CA 1
ATOM 7170 C C . MET B 2 30 ? -11.428 -31.983 -30.826 1.000 0.710 30 MET B C 1
ATOM 7171 O O . MET B 2 30 ? -12.372 -31.836 -31.602 1.000 0.710 30 MET B O 1
ATOM 7185 N N . GLN B 2 31 ? -11.559 -31.740 -29.518 1.000 0.550 31 GLN B N 1
ATOM 7186 C CA . GLN B 2 31 ? -12.797 -31.249 -28.909 1.000 0.550 31 GLN B CA 1
ATOM 7187 C C . GLN B 2 31 ? -13.135 -29.800 -29.299 1.000 0.550 31 GLN B C 1
ATOM 7188 O O . GLN B 2 31 ? -14.313 -29.442 -29.341 1.000 0.550 31 GLN B O 1
ATOM 7202 N N . ILE B 2 32 ? -12.124 -28.972 -29.580 1.000 0.560 32 ILE B N 1
ATOM 7203 C CA . ILE B 2 32 ? -12.277 -27.561 -29.965 1.000 0.560 32 ILE B CA 1
ATOM 7204 C C . ILE B 2 32 ? -12.524 -27.426 -31.472 1.000 0.560 32 ILE B C 1
ATOM 7205 O O . ILE B 2 32 ? -13.456 -26.738 -31.883 1.000 0.560 32 ILE B O 1
ATOM 7221 N N . LYS B 2 33 ? -11.691 -28.071 -32.292 1.000 0.660 33 LYS B N 1
ATOM 7222 C CA . LYS B 2 33 ? -11.665 -27.915 -33.753 1.000 0.660 33 LYS B CA 1
ATOM 7223 C C . LYS B 2 33 ? -12.619 -28.863 -34.487 1.000 0.660 33 LYS B C 1
ATOM 7224 O O . LYS B 2 33 ? -12.954 -28.587 -35.633 1.000 0.660 33 LYS B O 1
ATOM 7243 N N . LYS B 2 34 ? -13.054 -29.961 -33.847 1.000 0.710 34 LYS B N 1
ATOM 7244 C CA . LYS B 2 34 ? -13.786 -31.085 -34.476 1.000 0.710 34 LYS B CA 1
ATOM 7245 C C . LYS B 2 34 ? -13.056 -31.696 -35.683 1.000 0.710 34 LYS B C 1
ATOM 7246 O O . LYS B 2 34 ? -13.671 -32.324 -36.537 1.000 0.710 34 LYS B O 1
ATOM 7265 N N . ASP B 2 35 ? -11.738 -31.551 -35.709 1.000 0.670 35 ASP B N 1
ATOM 7266 C CA . ASP B 2 35 ? -10.805 -32.043 -36.720 1.000 0.670 35 ASP B CA 1
ATOM 7267 C C . ASP B 2 35 ? -10.359 -33.482 -36.415 1.000 0.670 35 ASP B C 1
ATOM 7268 O O . ASP B 2 35 ? -9.174 -33.796 -36.487 1.000 0.670 35 ASP B O 1
ATOM 7277 N N . GLN B 2 36 ? -11.298 -34.349 -36.021 1.000 0.780 36 GLN B N 1
ATOM 7278 C CA . GLN B 2 36 ? -11.022 -35.774 -35.829 1.000 0.780 36 GLN B CA 1
ATOM 7279 C C . GLN B 2 36 ? -10.607 -36.375 -37.177 1.000 0.780 36 GLN B C 1
ATOM 7280 O O . GLN B 2 36 ? -11.402 -36.410 -38.112 1.000 0.780 36 GLN B O 1
ATOM 7294 N N . MET B 2 37 ? -9.369 -36.853 -37.269 1.000 0.810 37 MET B N 1
ATOM 7295 C CA . MET B 2 37 ? -8.732 -37.254 -38.528 1.000 0.810 37 MET B CA 1
ATOM 7296 C C . MET B 2 37 ? -9.070 -38.697 -38.945 1.000 0.810 37 MET B C 1
ATOM 7297 O O . MET B 2 37 ? -8.685 -39.137 -40.024 1.000 0.810 37 MET B O 1
ATOM 7311 N N . ILE B 2 38 ? -9.788 -39.436 -38.094 1.000 0.810 38 ILE B N 1
ATOM 7312 C CA . ILE B 2 38 ? -10.223 -40.823 -38.309 1.000 0.810 38 ILE B CA 1
ATOM 7313 C C . ILE B 2 38 ? -11.755 -40.847 -38.365 1.000 0.810 38 ILE B C 1
ATOM 7314 O O . ILE B 2 38 ? -12.393 -40.479 -37.381 1.000 0.810 38 ILE B O 1
ATOM 7330 N N . GLU B 2 39 ? -12.365 -41.311 -39.459 1.000 0.740 39 GLU B N 1
ATOM 7331 C CA . GLU B 2 39 ? -13.836 -41.379 -39.586 1.000 0.740 39 GLU B CA 1
ATOM 7332 C C . GLU B 2 39 ? -14.472 -42.406 -38.630 1.000 0.740 39 GLU B C 1
ATOM 7333 O O . GLU B 2 39 ? -15.313 -42.057 -37.797 1.000 0.740 39 GLU B O 1
ATOM 7345 N N . HIS B 2 40 ? -14.042 -43.669 -38.705 1.000 0.800 40 HIS B N 1
ATOM 7346 C CA . HIS B 2 40 ? -14.590 -44.781 -37.921 1.000 0.800 40 HIS B CA 1
ATOM 7347 C C . HIS B 2 40 ? -13.674 -45.156 -36.749 1.000 0.800 40 HIS B C 1
ATOM 7348 O O . HIS B 2 40 ? -12.989 -46.175 -36.767 1.000 0.800 40 HIS B O 1
ATOM 7362 N N . THR B 2 41 ? -13.665 -44.307 -35.721 1.000 0.680 41 THR B N 1
ATOM 7363 C CA . THR B 2 41 ? -12.965 -44.576 -34.453 1.000 0.680 41 THR B CA 1
ATOM 7364 C C . THR B 2 41 ? -13.678 -45.639 -33.619 1.000 0.680 41 THR B C 1
ATOM 7365 O O . THR B 2 41 ? -14.908 -45.672 -33.555 1.000 0.680 41 THR B O 1
ATOM 7376 N N . ILE B 2 42 ? -12.901 -46.479 -32.931 1.000 0.670 42 ILE B N 1
ATOM 7377 C CA . ILE B 2 42 ? -13.402 -47.465 -31.963 1.000 0.670 42 ILE B CA 1
ATOM 7378 C C . ILE B 2 42 ? -13.830 -46.740 -30.680 1.000 0.670 42 ILE B C 1
ATOM 7379 O O . ILE B 2 42 ? -14.875 -47.036 -30.094 1.000 0.670 42 ILE B O 1
ATOM 7395 N N . SER B 2 43 ? -13.048 -45.756 -30.225 1.000 0.650 43 SER B N 1
ATOM 7396 C CA . SER B 2 43 ? -13.420 -44.927 -29.085 1.000 0.650 43 SER B CA 1
ATOM 7397 C C . SER B 2 43 ? -14.336 -43.786 -29.501 1.000 0.650 43 SER B C 1
ATOM 7398 O O . SER B 2 43 ? -14.002 -42.952 -30.333 1.000 0.650 43 SER B O 1
ATOM 7406 N N . HIS B 2 44 ? -15.448 -43.616 -28.789 1.000 0.610 44 HIS B N 1
ATOM 7407 C CA . HIS B 2 44 ? -16.251 -42.397 -28.902 1.000 0.610 44 HIS B CA 1
ATOM 7408 C C . HIS B 2 44 ? -15.655 -41.187 -28.141 1.000 0.610 44 HIS B C 1
ATOM 7409 O O . HIS B 2 44 ? -16.130 -40.065 -28.326 1.000 0.610 44 HIS B O 1
ATOM 7423 N N . LYS B 2 45 ? -14.616 -41.364 -27.303 1.000 0.610 45 LYS B N 1
ATOM 7424 C CA . LYS B 2 45 ? -14.062 -40.310 -26.421 1.000 0.610 45 LYS B CA 1
ATOM 7425 C C . LYS B 2 45 ? -12.821 -39.639 -27.007 1.000 0.610 45 LYS B C 1
ATOM 7426 O O . LYS B 2 45 ? -11.889 -40.332 -27.384 1.000 0.610 45 LYS B O 1
ATOM 7445 N N . TYR B 2 46 ? -12.728 -38.310 -26.917 1.000 0.610 46 TYR B N 1
ATOM 7446 C CA . TYR B 2 46 ? -11.594 -37.527 -27.442 1.000 0.610 46 TYR B CA 1
ATOM 7447 C C . TYR B 2 46 ? -10.197 -37.983 -27.004 1.000 0.610 46 TYR B C 1
ATOM 7448 O O . TYR B 2 46 ? -9.276 -37.871 -27.796 1.000 0.610 46 TYR B O 1
ATOM 7466 N N . VAL B 2 47 ? -10.018 -38.502 -25.782 1.000 0.550 47 VAL B N 1
ATOM 7467 C CA . VAL B 2 47 ? -8.729 -39.087 -25.367 1.000 0.550 47 VAL B CA 1
ATOM 7468 C C . VAL B 2 47 ? -8.461 -40.361 -26.165 1.000 0.550 47 VAL B C 1
ATOM 7469 O O . VAL B 2 47 ? -7.514 -40.374 -26.935 1.000 0.550 47 VAL B O 1
ATOM 7482 N N . GLY B 2 48 ? -9.328 -41.378 -26.086 1.000 0.620 48 GLY B N 1
ATOM 7483 C CA . GLY B 2 48 ? -9.177 -42.610 -26.877 1.000 0.620 48 GLY B CA 1
ATOM 7484 C C . GLY B 2 48 ? -9.001 -42.343 -28.376 1.000 0.620 48 GLY B C 1
ATOM 7485 O O . GLY B 2 48 ? -8.081 -42.879 -28.968 1.000 0.620 48 GLY B O 1
ATOM 7489 N N . LYS B 2 49 ? -9.763 -41.400 -28.942 1.000 0.700 49 LYS B N 1
ATOM 7490 C CA . LYS B 2 49 ? -9.621 -40.928 -30.329 1.000 0.700 49 LYS B CA 1
ATOM 7491 C C . LYS B 2 49 ? -8.290 -40.243 -30.616 1.000 0.700 49 LYS B C 1
ATOM 7492 O O . LYS B 2 49 ? -7.673 -40.538 -31.625 1.000 0.700 49 LYS B O 1
ATOM 7511 N N . ALA B 2 50 ? -7.827 -39.341 -29.748 1.000 0.640 50 ALA B N 1
ATOM 7512 C CA . ALA B 2 50 ? -6.505 -38.725 -29.880 1.000 0.640 50 ALA B CA 1
ATOM 7513 C C . ALA B 2 50 ? -5.392 -39.773 -29.791 1.000 0.640 50 ALA B C 1
ATOM 7514 O O . ALA B 2 50 ? -4.314 -39.576 -30.331 1.000 0.640 50 ALA B O 1
ATOM 7521 N N . LEU B 2 51 ? -5.658 -40.891 -29.121 1.000 0.620 51 LEU B N 1
ATOM 7522 C CA . LEU B 2 51 ? -4.742 -42.010 -29.000 1.000 0.620 51 LEU B CA 1
ATOM 7523 C C . LEU B 2 51 ? -4.828 -42.970 -30.177 1.000 0.620 51 LEU B C 1
ATOM 7524 O O . LEU B 2 51 ? -3.790 -43.435 -30.611 1.000 0.620 51 LEU B O 1
ATOM 7540 N N . GLU B 2 52 ? -6.001 -43.171 -30.766 1.000 0.730 52 GLU B N 1
ATOM 7541 C CA . GLU B 2 52 ? -6.150 -43.757 -32.099 1.000 0.730 52 GLU B CA 1
ATOM 7542 C C . GLU B 2 52 ? -5.474 -42.878 -33.167 1.000 0.730 52 GLU B C 1
ATOM 7543 O O . GLU B 2 52 ? -4.863 -43.418 -34.073 1.000 0.730 52 GLU B O 1
ATOM 7555 N N . GLU B 2 53 ? -5.477 -41.545 -33.049 1.000 0.730 53 GLU B N 1
ATOM 7556 C CA . GLU B 2 53 ? -4.722 -40.646 -33.944 1.000 0.730 53 GLU B CA 1
ATOM 7557 C C . GLU B 2 53 ? -3.205 -40.697 -33.713 1.000 0.730 53 GLU B C 1
ATOM 7558 O O . GLU B 2 53 ? -2.443 -40.695 -34.683 1.000 0.730 53 GLU B O 1
ATOM 7570 N N . ILE B 2 54 ? -2.756 -40.784 -32.453 1.000 0.620 54 ILE B N 1
ATOM 7571 C CA . ILE B 2 54 ? -1.357 -41.085 -32.106 1.000 0.620 54 ILE B CA 1
ATOM 7572 C C . ILE B 2 54 ? -0.968 -42.429 -32.744 1.000 0.620 54 ILE B C 1
ATOM 7573 O O . ILE B 2 54 ? 0.022 -42.498 -33.472 1.000 0.620 54 ILE B O 1
ATOM 7589 N N . ASP B 2 55 ? -1.775 -43.475 -32.554 1.000 0.710 55 ASP B N 1
ATOM 7590 C CA . ASP B 2 55 ? -1.536 -44.833 -33.056 1.000 0.710 55 ASP B CA 1
ATOM 7591 C C . ASP B 2 55 ? -1.605 -44.943 -34.587 1.000 0.710 55 ASP B C 1
ATOM 7592 O O . ASP B 2 55 ? -0.791 -45.625 -35.208 1.000 0.710 55 ASP B O 1
ATOM 7601 N N . ALA B 2 56 ? -2.484 -44.178 -35.231 1.000 0.690 56 ALA B N 1
ATOM 7602 C CA . ALA B 2 56 ? -2.546 -44.039 -36.682 1.000 0.690 56 ALA B CA 1
ATOM 7603 C C . ALA B 2 56 ? -1.377 -43.207 -37.247 1.000 0.690 56 ALA B C 1
ATOM 7604 O O . ALA B 2 56 ? -1.082 -43.290 -38.434 1.000 0.690 56 ALA B O 1
ATOM 7611 N N . GLY B 2 57 ? -0.651 -42.451 -36.409 1.000 0.700 57 GLY B N 1
ATOM 7612 C CA . GLY B 2 57 ? 0.452 -41.585 -36.843 1.000 0.700 57 GLY B CA 1
ATOM 7613 C C . GLY B 2 57 ? -0.005 -40.294 -37.526 1.000 0.700 57 GLY B C 1
ATOM 7614 O O . GLY B 2 57 ? 0.738 -39.727 -38.318 1.000 0.700 57 GLY B O 1
ATOM 7618 N N . LEU B 2 58 ? -1.218 -39.826 -37.222 1.000 0.640 58 LEU B N 1
ATOM 7619 C CA . LEU B 2 58 ? -1.831 -38.643 -37.840 1.000 0.640 58 LEU B CA 1
ATOM 7620 C C . LEU B 2 58 ? -1.346 -37.319 -37.222 1.000 0.640 58 LEU B C 1
ATOM 7621 O O . LEU B 2 58 ? -1.790 -36.246 -37.622 1.000 0.640 58 LEU B O 1
ATOM 7637 N N . LEU B 2 59 ? -0.436 -37.390 -36.247 1.000 0.660 59 LEU B N 1
ATOM 7638 C CA . LEU B 2 59 ? 0.076 -36.251 -35.494 1.000 0.660 59 LEU B CA 1
ATOM 7639 C C . LEU B 2 59 ? 1.586 -36.105 -35.689 1.000 0.660 59 LEU B C 1
ATOM 7640 O O . LEU B 2 59 ? 2.358 -36.983 -35.306 1.000 0.660 59 LEU B O 1
ATOM 7656 N N . SER B 2 60 ? 2.005 -34.953 -36.203 1.000 0.640 60 SER B N 1
ATOM 7657 C CA . SER B 2 60 ? 3.386 -34.477 -36.130 1.000 0.640 60 SER B CA 1
ATOM 7658 C C . SER B 2 60 ? 3.621 -33.706 -34.829 1.000 0.640 60 SER B C 1
ATOM 7659 O O . SER B 2 60 ? 2.729 -33.011 -34.339 1.000 0.640 60 SER B O 1
ATOM 7667 N N . PHE B 2 61 ? 4.835 -33.779 -34.290 1.000 0.550 61 PHE B N 1
ATOM 7668 C CA . PHE B 2 61 ? 5.251 -33.033 -33.105 1.000 0.550 61 PHE B CA 1
ATOM 7669 C C . PHE B 2 61 ? 6.512 -32.223 -33.410 1.000 0.550 61 PHE B C 1
ATOM 7670 O O . PHE B 2 61 ? 7.533 -32.777 -33.810 1.000 0.550 61 PHE B O 1
ATOM 7687 N N . GLU B 2 62 ? 6.457 -30.914 -33.184 1.000 0.520 62 GLU B N 1
ATOM 7688 C CA . GLU B 2 62 ? 7.662 -30.091 -33.120 1.000 0.520 62 GLU B CA 1
ATOM 7689 C C . GLU B 2 62 ? 8.258 -30.209 -31.716 1.000 0.520 62 GLU B C 1
ATOM 7690 O O . GLU B 2 62 ? 7.565 -30.037 -30.706 1.000 0.520 62 GLU B O 1
ATOM 7702 N N . LYS B 2 63 ? 9.555 -30.522 -31.646 1.000 0.420 63 LYS B N 1
ATOM 7703 C CA . LYS B 2 63 ? 10.344 -30.228 -30.452 1.000 0.420 63 LYS B CA 1
ATOM 7704 C C . LYS B 2 63 ? 10.629 -28.734 -30.502 1.000 0.420 63 LYS B C 1
ATOM 7705 O O . LYS B 2 63 ? 11.311 -28.281 -31.410 1.000 0.420 63 LYS B O 1
ATOM 7724 N N . GLU B 2 64 ? 10.082 -27.983 -29.550 1.000 0.330 64 GLU B N 1
ATOM 7725 C CA . GLU B 2 64 ? 10.542 -26.617 -29.302 1.000 0.330 64 GLU B CA 1
ATOM 7726 C C . GLU B 2 64 ? 11.998 -26.704 -28.834 1.000 0.330 64 GLU B C 1
ATOM 7727 O O . GLU B 2 64 ? 12.264 -27.103 -27.693 1.000 0.330 64 GLU B O 1
ATOM 7739 N N . ASP B 2 65 ? 12.929 -26.367 -29.727 1.000 0.260 65 ASP B N 1
ATOM 7740 C CA . ASP B 2 65 ? 14.300 -26.061 -29.342 1.000 0.260 65 ASP B CA 1
ATOM 7741 C C . ASP B 2 65 ? 14.262 -24.887 -28.360 1.000 0.260 65 ASP B C 1
ATOM 7742 O O . ASP B 2 65 ? 13.655 -23.845 -28.612 1.000 0.260 65 ASP B O 1
ATOM 7751 N N . ARG B 2 66 ? 14.863 -25.099 -27.190 1.000 0.210 66 ARG B N 1
ATOM 7752 C CA . ARG B 2 66 ? 14.956 -24.092 -26.135 1.000 0.210 66 ARG B CA 1
ATOM 7753 C C . ARG B 2 66 ? 16.295 -23.379 -26.242 1.000 0.210 66 ARG B C 1
ATOM 7754 O O . ARG B 2 66 ? 17.273 -23.860 -25.668 1.000 0.210 66 ARG B O 1
ATOM 7775 N N . GLU B 2 67 ? 16.301 -22.256 -26.953 1.000 0.200 67 GLU B N 1
ATOM 7776 C CA . GLU B 2 67 ? 17.209 -21.139 -26.644 1.000 0.200 67 GLU B CA 1
ATOM 7777 C C . GLU B 2 67 ? 16.781 -20.438 -25.337 1.000 0.200 67 GLU B C 1
ATOM 7778 O O . GLU B 2 67 ? 15.562 -20.432 -25.034 1.000 0.200 67 GLU B O 1
#

B-factor: mean 0.81, std 0.22, range [0.2, 0.99]

Secondary structure (DSSP, 8-state):
-PPPPP-EEEEEETTHHHHHHHHH-GGGTTS-EEEE--TTTSS-BEEEE-HHHHHTT--TT-BHHHHHHH-TT-EEE---HHHHHHHHHHHHHHHHTT-S-EEE-SSSEEEEE-TTSTTGGGHHHHHHHHHHHHHHHS---EEEEEESSHHHHHHHHHTTTTT-EEE--GGGIIIIITTSBGGGSTT--HHHHHHHHTTT--BHHHHHHS-HHHHHHHHTTHHHHHHHHHTT---PPP-GGGGT--SEEEEEEEEEEEE--HHHHHHHHHHHHHHHHHHHHHTTEEEEEEEEEEEETT--EEEEEEEEEEEE--HHHHHHHHHHHHHTT--SSPEEEEEEEEEEEEEHHHHHHHHHHHHTTTGGG-HHHHHHTTTSSSSS-STTS-TT---PPPP-TT---TT--GGGGGGGG-/--SS-HHHHHTTSS-HHHHHHHHHHHHHHHHHH---S-SS-S--SHHHHHHHHHHHT----------

Foldseek 3Di:
DPDQQWKKKKKFFAQQQLLLVCLVPVVCPPHWEFEWADVVPDQIFTQTIDVNLVVLPDDGRDGPVVSCVSPVRYHYHYGQVVSLQVLLVVLVVLVVVFDVLWADQFSGMIMHTNRPTPCNVPSVVVVVVSQVCSCPVSVIWIFMAIESDPQNRVLQRPPDPTNYYGYDYLVCLVPPAFAAFLCSGVPCDPVNSVLCVVVVRGTLVCLLVDDQVVLCVRPNPVSVVSNCVSSVHDDDGRDHCVLLDDQKFKDKDFDPDFDLDPVVVLVRLLVRLVRSLLVCVLSQKFFQKKKKWWAAPVRDIDMDMDGHPATHSDSVVQSVRQVVRCVVPPPSGTTGMMMMMGGPIDRNVVRVVVVCVPCVVVCVPCVVCVVVCVVCCVVVNHDVDDPPPDDRDDDDSPDDDRSDSSSVSVVPPD/DPVVDPVLLVVQAVDPVRLCVQLVVQLVVCVVVVPQVDDDQPDPGSSSSSSVCSSVVVDDDDDPDDD